Protein AF-A0A936LPX4-F1 (afdb_monomer)

Mean predicted aligned error: 18.27 Å

pLDDT: mean 82.31, std 16.26, range [26.3, 97.62]

Sequence (488 aa):
MKGVMMTGGRLTIWIDGREALPVRAIPYVTGWRYSPDFVAESLARATAAPFEKLRNLVAFHRSAGKSLPVMASEWTAVMAEVKGFEAELRERR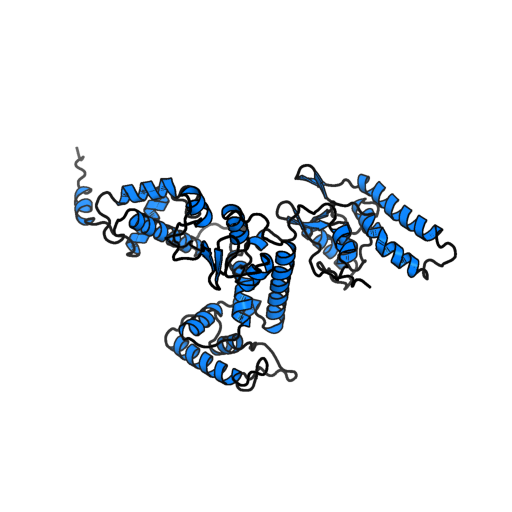PDVDAEDDHAGYAAWRRGAALKLPAGVFVWLNEFLRERETDHKRTPDDRPVILAPMLDGDTRAAVLEGFEDCPRRGPDADRAMIGYADFVTICHVDDPANFGGFRVEANGLHVDLPDADATLIPEERAAVTWHPTGQYDKPALSLPCTLGQLRAFLPDAGMAGYIDEEAVDAVLGEHEHRTGWYDNTMNAAMWFKRASVKPDEAAMLLCRIDPLERDWQGNAPDPERIYVDDDKASPDRYRLLLRAFLDVAETDQKPRTLLDWRDVAKREGLRHHQWIDEYVLARIEELSADSGSAGGVAKVGAGATAATVNLTKIRINAIVQTATRLKYDPLSVATGGKAIIEAECLDKLKGAPHRFTPDTFKKAWQAARDAGRIDVENVEIYRGQQGGNPHGC

Structure (mmCIF, N/CA/C/O backbone):
data_AF-A0A936LPX4-F1
#
_entry.id   AF-A0A936LPX4-F1
#
loop_
_atom_site.group_PDB
_atom_site.id
_atom_site.type_symbol
_atom_site.label_atom_id
_atom_site.label_alt_id
_atom_site.label_comp_id
_atom_site.label_asym_id
_atom_site.label_entity_id
_atom_site.label_seq_id
_atom_site.pdbx_PDB_ins_code
_atom_site.Cartn_x
_atom_site.Cartn_y
_atom_site.Cartn_z
_atom_site.occupancy
_atom_site.B_iso_or_equiv
_atom_site.auth_seq_id
_atom_site.auth_comp_id
_atom_site.auth_asym_id
_atom_site.auth_atom_id
_atom_site.pdbx_PDB_model_num
ATOM 1 N N . MET A 1 1 ? 5.614 -31.691 -13.774 1.00 30.69 1 MET A N 1
ATOM 2 C CA . MET A 1 1 ? 5.893 -30.281 -14.118 1.00 30.69 1 MET A CA 1
ATOM 3 C C . MET A 1 1 ? 5.614 -29.459 -12.872 1.00 30.69 1 MET A C 1
ATOM 5 O O . MET A 1 1 ? 4.460 -29.395 -12.474 1.00 30.69 1 MET A O 1
ATOM 9 N N . LYS A 1 2 ? 6.645 -28.948 -12.184 1.00 29.45 2 LYS A N 1
ATOM 10 C CA . LYS A 1 2 ? 6.438 -27.989 -11.088 1.00 29.45 2 LYS A CA 1
ATOM 11 C C . LYS A 1 2 ? 5.961 -26.686 -11.732 1.00 29.45 2 LYS A C 1
ATOM 13 O O . LYS A 1 2 ? 6.639 -26.189 -12.626 1.00 29.45 2 LYS A O 1
ATOM 18 N N . GLY A 1 3 ? 4.774 -26.211 -11.361 1.00 30.31 3 GLY A N 1
ATOM 19 C CA . GLY A 1 3 ? 4.278 -24.917 -11.819 1.00 30.31 3 GLY A CA 1
ATOM 20 C C . GLY A 1 3 ? 5.230 -23.831 -11.333 1.00 30.31 3 GLY A C 1
ATOM 21 O O . GLY A 1 3 ? 5.504 -23.754 -10.139 1.00 30.31 3 GLY A O 1
ATOM 22 N N . VAL A 1 4 ? 5.773 -23.044 -12.257 1.00 37.25 4 VAL A N 1
ATOM 23 C CA . VAL A 1 4 ? 6.516 -21.831 -11.916 1.00 37.25 4 VAL A CA 1
ATOM 24 C C . VAL A 1 4 ? 5.491 -20.867 -11.326 1.00 37.25 4 VAL A C 1
ATOM 26 O O . VAL A 1 4 ? 4.618 -20.385 -12.048 1.00 37.25 4 VAL A O 1
ATOM 29 N N . MET A 1 5 ? 5.529 -20.658 -10.009 1.00 34.19 5 MET A N 1
ATOM 30 C CA . MET A 1 5 ? 4.695 -19.644 -9.371 1.00 34.19 5 MET A CA 1
ATOM 31 C C . MET A 1 5 ? 5.170 -18.274 -9.854 1.00 34.19 5 MET A C 1
ATOM 33 O O . MET A 1 5 ? 6.303 -17.862 -9.604 1.00 34.19 5 MET A O 1
ATOM 37 N N . MET A 1 6 ? 4.304 -17.591 -10.596 1.00 39.75 6 MET A N 1
ATOM 38 C CA . MET A 1 6 ? 4.490 -16.188 -10.942 1.00 39.75 6 MET A CA 1
ATOM 39 C C . MET A 1 6 ? 4.196 -15.374 -9.689 1.00 39.75 6 MET A C 1
ATOM 41 O O . MET A 1 6 ? 3.096 -15.467 -9.147 1.00 39.75 6 MET A O 1
ATOM 45 N N . THR A 1 7 ? 5.162 -14.595 -9.218 1.00 46.38 7 THR A N 1
ATOM 46 C CA . THR A 1 7 ? 4.976 -13.780 -8.015 1.00 46.38 7 THR A CA 1
ATOM 47 C C . THR A 1 7 ? 4.656 -12.341 -8.435 1.00 46.38 7 THR A C 1
ATOM 49 O O . THR A 1 7 ? 5.300 -11.770 -9.315 1.00 46.38 7 THR A O 1
ATOM 52 N N . GLY A 1 8 ? 3.619 -11.734 -7.850 1.00 51.25 8 GLY A N 1
ATOM 53 C CA . GLY A 1 8 ? 3.305 -10.299 -7.972 1.00 51.25 8 GLY A CA 1
ATOM 54 C C . GLY A 1 8 ? 4.045 -9.509 -6.888 1.00 51.25 8 GLY A C 1
ATOM 55 O O . GLY A 1 8 ? 4.331 -10.070 -5.838 1.00 51.25 8 GLY A O 1
ATOM 56 N N . GLY A 1 9 ? 4.484 -8.277 -7.153 1.00 68.62 9 GLY A N 1
ATOM 57 C CA . GLY A 1 9 ? 5.282 -7.500 -6.191 1.00 68.62 9 GLY A CA 1
ATOM 58 C C . GLY A 1 9 ? 6.171 -6.443 -6.843 1.00 68.62 9 GLY A C 1
ATOM 59 O O . GLY A 1 9 ? 6.671 -6.639 -7.954 1.00 68.62 9 GLY A O 1
ATOM 60 N N . ARG A 1 10 ? 6.345 -5.303 -6.163 1.00 84.00 10 ARG A N 1
ATOM 61 C CA . ARG A 1 10 ? 7.212 -4.211 -6.627 1.00 84.00 10 ARG A CA 1
ATOM 62 C C . ARG A 1 10 ? 8.674 -4.669 -6.627 1.00 84.00 10 ARG A C 1
ATOM 64 O O . ARG A 1 10 ? 9.104 -5.380 -5.730 1.00 84.00 10 ARG A O 1
ATOM 71 N N . LEU A 1 11 ? 9.445 -4.233 -7.620 1.00 89.50 11 LEU A N 1
ATOM 72 C CA . LEU A 1 11 ? 10.900 -4.435 -7.689 1.00 89.50 11 LEU A CA 1
ATOM 73 C C . LEU A 1 11 ? 11.685 -3.293 -7.038 1.00 89.50 11 LEU A C 1
ATOM 75 O O . LEU A 1 11 ? 12.878 -3.145 -7.287 1.00 89.50 11 LEU A O 1
ATOM 79 N N . THR A 1 12 ? 11.017 -2.445 -6.263 1.00 91.50 12 THR A N 1
ATOM 80 C CA . THR A 1 12 ? 11.651 -1.356 -5.529 1.00 91.50 12 THR A CA 1
ATOM 81 C C . THR A 1 12 ? 11.999 -1.805 -4.117 1.00 91.50 12 THR A C 1
ATOM 83 O O . THR A 1 12 ? 11.416 -2.742 -3.577 1.00 91.50 12 THR A O 1
ATOM 86 N N . ILE A 1 13 ? 12.990 -1.144 -3.537 1.00 91.25 13 ILE A N 1
ATOM 87 C CA . ILE A 1 13 ? 13.512 -1.411 -2.197 1.00 91.25 13 ILE A CA 1
ATOM 88 C C . ILE A 1 13 ? 13.709 -0.088 -1.471 1.00 91.25 13 ILE A C 1
ATOM 90 O O . ILE A 1 13 ? 13.832 0.958 -2.105 1.00 91.25 13 ILE A O 1
ATOM 94 N N . TRP A 1 14 ? 13.784 -0.115 -0.150 1.00 89.12 14 TRP A N 1
ATOM 95 C CA . TRP A 1 14 ? 14.010 1.073 0.659 1.00 89.12 14 TRP A CA 1
ATOM 96 C C . TRP A 1 14 ? 15.399 1.044 1.278 1.00 89.12 14 TRP A C 1
ATOM 98 O O . TRP A 1 14 ? 15.790 0.089 1.941 1.00 89.12 14 TRP A O 1
ATOM 108 N N . ILE A 1 15 ? 16.160 2.110 1.041 1.00 89.19 15 ILE A N 1
ATOM 109 C CA . ILE A 1 15 ? 17.528 2.280 1.534 1.00 89.19 15 ILE A CA 1
ATOM 110 C C . ILE A 1 15 ? 17.624 3.680 2.129 1.00 89.19 15 ILE A C 1
ATOM 112 O O . ILE A 1 15 ? 17.262 4.657 1.477 1.00 89.19 15 ILE A O 1
ATOM 116 N N . ASP A 1 16 ? 18.087 3.786 3.375 1.00 84.88 16 ASP A N 1
ATOM 117 C CA . ASP A 1 16 ? 18.277 5.066 4.071 1.00 84.88 16 ASP A CA 1
ATOM 118 C C . ASP A 1 16 ? 17.019 5.972 4.041 1.00 84.88 16 ASP A C 1
ATOM 120 O O . ASP A 1 16 ? 17.105 7.191 3.887 1.00 84.88 16 ASP A O 1
ATOM 124 N N . GLY A 1 17 ? 15.825 5.367 4.145 1.00 81.94 17 GLY A N 1
ATOM 125 C CA . GLY A 1 17 ? 14.535 6.072 4.119 1.00 81.94 17 GLY A CA 1
ATOM 126 C C . GLY A 1 17 ? 14.094 6.573 2.738 1.00 81.94 17 GLY A C 1
ATOM 127 O O . GLY A 1 17 ? 13.155 7.361 2.645 1.00 81.94 17 GLY A O 1
ATOM 128 N N . ARG A 1 18 ? 14.754 6.135 1.661 1.00 89.62 18 ARG A N 1
ATOM 129 C CA . ARG A 1 18 ? 14.434 6.499 0.277 1.00 89.62 18 ARG A CA 1
ATOM 130 C C . ARG A 1 18 ? 14.152 5.255 -0.557 1.00 89.62 18 ARG A C 1
ATOM 132 O O . ARG A 1 18 ? 14.849 4.250 -0.442 1.00 89.62 18 ARG A O 1
ATOM 139 N N . GLU A 1 19 ? 13.162 5.350 -1.440 1.00 92.94 19 GLU A N 1
ATOM 140 C CA . GLU A 1 19 ? 12.864 4.286 -2.396 1.00 92.94 19 GLU A CA 1
ATOM 141 C C . GLU A 1 19 ? 13.926 4.250 -3.510 1.00 92.94 19 GLU A C 1
ATOM 143 O O . GLU A 1 19 ? 14.264 5.259 -4.145 1.00 92.94 19 GLU A O 1
ATOM 148 N N . ALA A 1 20 ? 14.458 3.061 -3.738 1.00 95.88 20 ALA A N 1
ATOM 149 C CA . ALA A 1 20 ? 15.514 2.735 -4.673 1.00 95.88 20 ALA A CA 1
ATOM 150 C C . ALA A 1 20 ? 15.043 1.649 -5.646 1.00 95.88 20 ALA A C 1
ATOM 152 O O . ALA A 1 20 ? 14.176 0.828 -5.347 1.00 95.88 20 ALA A O 1
ATOM 153 N N . LEU A 1 21 ? 15.633 1.664 -6.836 1.00 97.06 21 LEU A N 1
ATOM 154 C CA . LEU A 1 21 ? 15.397 0.702 -7.899 1.00 97.06 21 LEU A CA 1
ATOM 155 C C . LEU A 1 21 ? 16.715 -0.037 -8.180 1.00 97.06 21 LEU A C 1
ATOM 157 O O . LEU A 1 21 ? 17.678 0.609 -8.607 1.00 97.06 21 LEU A O 1
ATOM 161 N N . PRO A 1 22 ? 16.788 -1.363 -7.965 1.00 97.38 22 PRO A N 1
ATOM 162 C CA . PRO A 1 22 ? 17.923 -2.176 -8.387 1.00 97.38 22 PRO A CA 1
ATOM 163 C C . PRO A 1 22 ? 18.224 -1.960 -9.868 1.00 97.38 22 PRO A C 1
ATOM 165 O O . PRO A 1 22 ? 17.315 -1.937 -10.700 1.00 97.38 22 PRO A O 1
ATOM 168 N N . VAL A 1 23 ? 19.500 -1.842 -10.234 1.00 97.25 23 VAL A N 1
ATOM 169 C CA . VAL A 1 23 ? 19.880 -1.596 -11.634 1.00 97.25 23 VAL A CA 1
ATOM 170 C C . VAL A 1 23 ? 19.426 -2.750 -12.540 1.00 97.25 23 VAL A C 1
ATOM 172 O O . VAL A 1 23 ? 18.936 -2.511 -13.645 1.00 97.25 23 VAL A O 1
ATOM 175 N N . ARG A 1 24 ? 19.456 -3.991 -12.031 1.00 96.56 24 ARG A N 1
ATOM 176 C CA . ARG A 1 24 ? 18.917 -5.190 -12.700 1.00 96.56 24 ARG A CA 1
ATOM 177 C C . ARG A 1 24 ? 17.414 -5.118 -12.993 1.00 96.56 24 ARG A C 1
ATOM 179 O O . ARG A 1 24 ? 16.948 -5.797 -13.904 1.00 96.56 24 ARG A O 1
ATOM 186 N N . ALA A 1 25 ? 16.653 -4.306 -12.257 1.00 96.06 25 ALA A N 1
ATOM 187 C CA . ALA A 1 25 ? 15.209 -4.168 -12.434 1.00 96.06 25 ALA A CA 1
ATOM 188 C C . ALA A 1 25 ? 14.835 -3.231 -13.595 1.00 96.06 25 ALA A C 1
ATOM 190 O O . ALA A 1 25 ? 13.749 -3.373 -14.161 1.00 96.06 25 ALA A O 1
ATOM 191 N N . ILE A 1 26 ? 15.717 -2.295 -13.975 1.00 95.94 26 ILE A N 1
ATOM 192 C CA . ILE A 1 26 ? 15.441 -1.244 -14.972 1.00 95.94 26 ILE A CA 1
ATOM 193 C C . ILE A 1 26 ? 14.916 -1.807 -16.312 1.00 95.94 26 ILE A C 1
ATOM 195 O O . ILE A 1 26 ? 13.890 -1.306 -16.791 1.00 95.94 26 ILE A O 1
ATOM 199 N N . PRO A 1 27 ? 15.516 -2.861 -16.907 1.00 94.94 27 PRO A N 1
ATOM 200 C CA . PRO A 1 27 ? 15.000 -3.449 -18.143 1.00 94.94 27 PRO A CA 1
ATOM 201 C C . PRO A 1 27 ? 13.575 -3.984 -18.002 1.00 94.94 27 PRO A C 1
ATOM 203 O O . PRO A 1 27 ? 12.754 -3.810 -18.901 1.00 94.94 27 PRO A O 1
ATOM 206 N N . TYR A 1 28 ? 13.235 -4.580 -16.861 1.00 93.25 28 TYR A N 1
ATOM 207 C CA . TYR A 1 28 ? 11.912 -5.156 -16.632 1.00 93.25 28 TYR A CA 1
ATOM 208 C C . TYR A 1 28 ? 10.851 -4.081 -16.407 1.00 93.25 28 TYR A C 1
ATOM 210 O O . TYR A 1 28 ? 9.822 -4.089 -17.084 1.00 93.25 28 TYR A O 1
ATOM 218 N N . VAL A 1 29 ? 11.118 -3.108 -15.528 1.00 92.75 29 VAL A N 1
ATOM 219 C CA . VAL A 1 29 ? 10.137 -2.059 -15.193 1.00 92.75 29 VAL A CA 1
ATOM 220 C C . VAL A 1 29 ? 9.881 -1.085 -16.341 1.00 92.75 29 VAL A C 1
ATOM 222 O O . VAL A 1 29 ? 8.913 -0.330 -16.311 1.00 92.75 29 VAL A O 1
ATOM 225 N N . THR A 1 30 ? 10.739 -1.083 -17.363 1.00 91.44 30 THR A N 1
ATOM 226 C CA . THR A 1 30 ? 10.596 -0.229 -18.551 1.00 91.44 30 THR A CA 1
ATOM 227 C C . THR A 1 30 ? 10.157 -0.973 -19.804 1.00 91.44 30 THR A C 1
ATOM 229 O O . THR A 1 30 ? 10.208 -0.405 -20.894 1.00 91.44 30 THR A O 1
ATOM 232 N N . GLY A 1 31 ? 9.739 -2.238 -19.684 1.00 88.06 31 GLY A N 1
ATOM 233 C CA . GLY A 1 31 ? 9.339 -3.030 -20.847 1.00 88.06 31 GLY A CA 1
ATOM 234 C C . GLY A 1 31 ? 10.462 -3.127 -21.883 1.00 88.06 31 GLY A C 1
ATOM 235 O O . GLY A 1 31 ? 10.219 -2.987 -23.083 1.00 88.06 31 GLY A O 1
ATOM 236 N N . TRP A 1 32 ? 11.695 -3.295 -21.401 1.00 89.50 32 TRP A N 1
ATOM 237 C CA . TRP A 1 32 ? 12.931 -3.408 -22.174 1.00 89.50 32 TRP A CA 1
ATOM 238 C C . TRP A 1 32 ? 13.269 -2.182 -23.032 1.00 89.50 32 TRP A C 1
ATOM 240 O O . TRP A 1 32 ? 14.090 -2.276 -23.940 1.00 89.50 32 TRP A O 1
ATOM 250 N N . ARG A 1 33 ? 12.682 -1.010 -22.738 1.00 87.81 33 ARG A N 1
ATOM 251 C CA . ARG A 1 33 ? 13.093 0.259 -23.364 1.00 87.81 33 ARG A CA 1
ATOM 252 C C . ARG A 1 33 ? 14.537 0.613 -23.012 1.00 87.81 33 ARG A C 1
ATOM 254 O O . ARG A 1 33 ? 15.278 1.070 -23.876 1.00 87.81 33 ARG A O 1
ATOM 261 N N . TYR A 1 34 ? 14.904 0.439 -21.746 1.00 91.88 34 TYR A N 1
ATOM 262 C CA . TYR A 1 34 ? 16.277 0.584 -21.282 1.00 91.88 34 TYR A CA 1
ATOM 263 C C . TYR A 1 34 ? 16.854 -0.812 -21.084 1.00 91.88 34 TYR A C 1
ATOM 265 O O . TYR A 1 34 ? 16.668 -1.435 -20.040 1.00 91.88 34 TYR A O 1
ATOM 273 N N . SER A 1 35 ? 17.486 -1.332 -22.127 1.00 92.31 35 SER A N 1
ATOM 274 C CA . SER A 1 35 ? 18.125 -2.641 -22.107 1.00 92.31 35 SER A CA 1
ATOM 275 C C . SER A 1 35 ? 19.391 -2.656 -21.228 1.00 92.31 35 SER A C 1
ATOM 277 O O . SER A 1 35 ? 19.913 -1.592 -20.896 1.00 92.31 35 SER A O 1
ATOM 279 N N . PRO A 1 36 ? 19.890 -3.828 -20.791 1.00 94.75 36 PRO A N 1
ATOM 280 C CA . PRO A 1 36 ? 21.036 -3.899 -19.877 1.00 94.75 36 PRO A CA 1
ATOM 281 C C . PRO A 1 36 ? 22.308 -3.203 -20.382 1.00 94.75 36 PRO A C 1
ATOM 283 O O . PRO A 1 36 ? 22.967 -2.491 -19.629 1.00 94.75 36 PRO A O 1
ATOM 286 N N . ASP A 1 37 ? 22.623 -3.366 -21.664 1.00 92.12 37 ASP A N 1
ATOM 287 C CA . ASP A 1 37 ? 23.703 -2.671 -22.368 1.00 92.12 37 ASP A CA 1
ATOM 288 C C . ASP A 1 37 ? 23.496 -1.154 -22.336 1.00 92.12 37 ASP A C 1
ATOM 290 O O . ASP A 1 37 ? 24.393 -0.417 -21.928 1.00 92.12 37 ASP A O 1
ATOM 294 N N . PHE A 1 38 ? 22.282 -0.699 -22.648 1.00 91.94 38 PHE A N 1
ATOM 295 C CA . PHE A 1 38 ? 21.925 0.714 -22.614 1.00 91.94 38 PHE A CA 1
ATOM 296 C C . PHE A 1 38 ? 22.092 1.317 -21.216 1.00 91.94 38 PHE A C 1
ATOM 298 O O . PHE A 1 38 ? 22.645 2.402 -21.054 1.00 91.94 38 PHE A O 1
ATOM 305 N N . VAL A 1 39 ? 21.628 0.609 -20.185 1.00 93.94 39 VAL A N 1
ATOM 306 C CA . VAL A 1 39 ? 21.757 1.035 -18.787 1.00 93.94 39 VAL A CA 1
ATOM 307 C C . VAL A 1 39 ? 23.231 1.171 -18.401 1.00 93.94 39 VAL A C 1
ATOM 309 O O . VAL A 1 39 ? 23.614 2.196 -17.831 1.00 93.94 39 VAL A O 1
ATOM 312 N N . ALA A 1 40 ? 24.065 0.186 -18.752 1.00 94.44 40 ALA A N 1
ATOM 313 C CA . ALA A 1 40 ? 25.501 0.237 -18.495 1.00 94.44 40 ALA A CA 1
ATOM 314 C C . ALA A 1 40 ? 26.173 1.408 -19.238 1.00 94.44 40 ALA A C 1
ATOM 316 O O . ALA A 1 40 ? 26.950 2.144 -18.634 1.00 94.44 40 ALA A O 1
ATOM 317 N N . GLU A 1 41 ? 25.833 1.644 -20.508 1.00 92.06 41 GLU A N 1
ATOM 318 C CA . GLU A 1 41 ? 26.374 2.750 -21.313 1.00 92.06 41 GLU A CA 1
ATOM 319 C C . GLU A 1 41 ? 25.971 4.134 -20.786 1.00 92.06 41 GLU A C 1
ATOM 321 O O . GLU A 1 41 ? 26.804 5.048 -20.721 1.00 92.06 41 GLU A O 1
ATOM 326 N N . SER A 1 42 ? 24.712 4.293 -20.367 1.00 92.00 42 SER A N 1
ATOM 327 C CA . SER A 1 42 ? 24.205 5.523 -19.749 1.00 92.00 42 SER A CA 1
ATOM 328 C C . SER A 1 42 ? 24.914 5.839 -18.429 1.00 92.00 42 SER A C 1
ATOM 330 O O . SER A 1 42 ? 25.274 6.998 -18.189 1.00 92.00 42 SER A O 1
ATOM 332 N N . LEU A 1 43 ? 25.144 4.830 -17.581 1.00 93.38 43 LEU A N 1
ATOM 333 C CA . LEU A 1 43 ? 25.821 4.991 -16.288 1.00 93.38 43 LEU A CA 1
ATOM 334 C C . LEU A 1 43 ? 27.343 5.158 -16.437 1.00 93.38 43 LEU A C 1
ATOM 336 O O . LEU A 1 43 ? 27.952 5.903 -15.668 1.00 93.38 43 LEU A O 1
ATOM 340 N N . ALA A 1 44 ? 27.943 4.574 -17.478 1.00 91.81 44 ALA A N 1
ATOM 341 C CA . ALA A 1 44 ? 29.342 4.793 -17.852 1.00 91.81 44 ALA A CA 1
ATOM 342 C C . ALA A 1 44 ? 29.612 6.161 -18.492 1.00 91.81 44 ALA A C 1
ATOM 344 O O . ALA A 1 44 ? 30.769 6.531 -18.681 1.00 91.81 44 ALA A O 1
ATOM 345 N N . ARG A 1 45 ? 28.563 6.918 -18.849 1.00 89.75 45 ARG A N 1
ATOM 346 C CA . ARG A 1 45 ? 28.671 8.162 -19.637 1.00 89.75 45 ARG A CA 1
ATOM 347 C C . ARG A 1 45 ? 29.354 7.945 -20.994 1.00 89.75 45 ARG A C 1
ATOM 349 O O . ARG A 1 45 ? 30.020 8.840 -21.506 1.00 89.75 45 ARG A O 1
ATOM 356 N N . ALA A 1 46 ? 29.169 6.763 -21.583 1.00 84.69 46 ALA A N 1
ATOM 357 C CA . ALA A 1 46 ? 29.788 6.388 -22.854 1.00 84.69 46 ALA A CA 1
ATOM 358 C C . ALA A 1 46 ? 29.066 6.984 -24.077 1.00 84.69 46 ALA A C 1
ATOM 360 O O . ALA A 1 46 ? 29.649 7.091 -25.154 1.00 84.69 46 ALA A O 1
ATOM 361 N N . THR A 1 47 ? 27.802 7.389 -23.919 1.00 80.00 47 THR A N 1
ATOM 362 C CA . THR A 1 47 ? 27.000 7.983 -24.997 1.00 80.00 47 THR A CA 1
ATOM 363 C C . THR A 1 47 ? 27.110 9.506 -24.980 1.00 80.00 47 THR A C 1
ATOM 365 O O . THR A 1 47 ? 26.862 10.138 -23.954 1.00 80.00 47 THR A O 1
ATOM 368 N N . ALA A 1 48 ? 27.444 10.105 -26.124 1.00 76.06 48 ALA A N 1
ATOM 369 C CA . ALA A 1 48 ? 27.516 11.556 -26.284 1.00 76.06 48 ALA A CA 1
ATOM 370 C C . ALA A 1 48 ? 26.166 12.173 -26.698 1.00 76.06 48 ALA A C 1
ATOM 372 O O . ALA A 1 48 ? 25.280 11.509 -27.245 1.00 76.06 48 ALA A O 1
ATOM 373 N N . ALA A 1 49 ? 26.022 13.482 -26.484 1.00 69.88 49 ALA A N 1
ATOM 374 C CA . ALA A 1 49 ? 24.910 14.253 -27.034 1.00 69.88 49 ALA A CA 1
ATOM 375 C C . ALA A 1 49 ? 24.838 14.109 -28.575 1.00 69.88 49 ALA A C 1
ATOM 377 O O . ALA A 1 49 ? 25.883 14.050 -29.224 1.00 69.88 49 ALA A O 1
ATOM 378 N N . PRO A 1 50 ? 23.634 14.079 -29.183 1.00 70.50 50 PRO A N 1
ATOM 379 C CA . PRO A 1 50 ? 22.308 14.272 -28.580 1.00 70.50 50 PRO A CA 1
ATOM 380 C C . PRO A 1 50 ? 21.644 12.982 -28.063 1.00 70.50 50 PRO A C 1
ATOM 382 O O . PRO A 1 50 ? 20.505 13.034 -27.606 1.00 70.50 50 PRO A O 1
ATOM 385 N N . PHE A 1 51 ? 22.323 11.835 -28.149 1.00 73.50 51 PHE A N 1
ATOM 386 C CA . PHE A 1 51 ? 21.742 10.521 -27.849 1.00 73.50 51 PHE A CA 1
ATOM 387 C C . PHE A 1 51 ? 21.847 10.123 -26.372 1.00 73.50 51 PHE A C 1
ATOM 389 O O . PHE A 1 51 ? 21.298 9.095 -25.979 1.00 73.50 51 PHE A O 1
ATOM 396 N N . GLU A 1 52 ? 22.524 10.935 -25.554 1.00 78.81 52 GLU A N 1
ATOM 397 C CA . GLU A 1 52 ? 22.595 10.745 -24.107 1.00 78.81 52 GLU A CA 1
ATOM 398 C C . GLU A 1 52 ? 21.185 10.726 -23.484 1.00 78.81 52 GLU A C 1
ATOM 400 O O . GLU A 1 52 ? 20.385 11.653 -23.650 1.00 78.81 52 GLU A O 1
ATOM 405 N N . LYS A 1 53 ? 20.896 9.655 -22.746 1.00 82.62 53 LYS A N 1
ATOM 406 C CA . LYS A 1 53 ? 19.704 9.500 -21.906 1.00 82.62 53 LYS A CA 1
ATOM 407 C C . LYS A 1 53 ? 20.136 9.157 -20.491 1.00 82.62 53 LYS A C 1
ATOM 409 O O . LYS A 1 53 ? 21.232 8.619 -20.300 1.00 82.62 53 LYS A O 1
ATOM 414 N N . LEU A 1 54 ? 19.279 9.440 -19.512 1.00 85.44 54 LEU A N 1
ATOM 415 C CA . LEU A 1 54 ? 19.587 9.238 -18.088 1.00 85.44 54 LEU A CA 1
ATOM 416 C C . LEU A 1 54 ? 20.876 9.967 -17.641 1.00 85.44 54 LEU A C 1
ATOM 418 O O . LEU A 1 54 ? 21.670 9.462 -16.840 1.00 85.44 54 LEU A O 1
ATOM 422 N N . ARG A 1 55 ? 21.109 11.162 -18.200 1.00 79.25 55 ARG A N 1
ATOM 423 C CA . ARG A 1 55 ? 22.385 11.894 -18.129 1.00 79.25 55 ARG A CA 1
ATOM 424 C C . ARG A 1 55 ? 22.807 12.254 -16.707 1.00 79.25 55 ARG A C 1
ATOM 426 O O . ARG A 1 55 ? 24.001 12.324 -16.441 1.00 79.25 55 ARG A O 1
ATOM 433 N N . ASN A 1 56 ? 21.862 12.486 -15.801 1.00 85.75 56 ASN A N 1
ATOM 434 C CA . ASN A 1 56 ? 22.180 12.824 -14.411 1.00 85.75 56 ASN A CA 1
ATOM 435 C C . ASN A 1 56 ? 21.946 11.658 -13.449 1.00 85.75 56 ASN A C 1
ATOM 437 O O . ASN A 1 56 ? 22.139 11.819 -12.247 1.00 85.75 56 ASN A O 1
ATOM 441 N N . LEU A 1 57 ? 21.552 10.485 -13.953 1.00 93.44 57 LEU A N 1
ATOM 442 C CA . LEU A 1 57 ? 21.299 9.322 -13.112 1.00 93.44 57 LEU A CA 1
ATOM 443 C C . LEU A 1 57 ? 22.611 8.792 -12.532 1.00 93.44 57 LEU A C 1
ATOM 445 O O . LEU A 1 57 ? 23.544 8.518 -13.286 1.00 93.44 57 LEU A O 1
ATOM 449 N N . VAL A 1 58 ? 22.682 8.646 -11.212 1.00 93.88 58 VAL A N 1
ATOM 450 C CA . VAL A 1 58 ? 23.842 8.084 -10.510 1.00 93.88 58 VAL A CA 1
ATOM 451 C C . VAL A 1 58 ? 23.433 6.760 -9.885 1.00 93.88 58 VAL A C 1
ATOM 453 O O . VAL A 1 58 ? 22.381 6.667 -9.251 1.00 93.88 58 VAL A O 1
ATOM 456 N N . ALA A 1 59 ? 24.262 5.737 -10.077 1.00 96.75 59 ALA A N 1
ATOM 457 C CA . ALA A 1 59 ? 24.097 4.458 -9.409 1.00 96.75 59 ALA A CA 1
ATOM 458 C C . ALA A 1 59 ? 24.904 4.416 -8.112 1.00 96.75 59 ALA A C 1
ATOM 460 O O . ALA A 1 59 ? 25.948 5.055 -7.993 1.00 96.75 59 ALA A O 1
ATOM 461 N N . PHE A 1 60 ? 24.416 3.647 -7.151 1.00 96.88 60 PHE A N 1
ATOM 462 C CA . PHE A 1 60 ? 24.969 3.507 -5.817 1.00 96.88 60 PHE A CA 1
ATOM 463 C C . PHE A 1 60 ? 25.104 2.029 -5.469 1.00 96.88 60 PHE A C 1
ATOM 465 O O . PHE A 1 60 ? 24.313 1.203 -5.918 1.00 96.88 60 PHE A O 1
ATOM 472 N N . HIS A 1 61 ? 26.081 1.706 -4.634 1.00 94.56 61 HIS A N 1
ATOM 473 C CA . HIS A 1 61 ? 26.213 0.402 -3.999 1.00 94.56 61 HIS A CA 1
ATOM 474 C C . HIS A 1 61 ? 26.266 0.579 -2.480 1.00 94.56 61 HIS A C 1
ATOM 476 O O . HIS A 1 61 ? 26.589 1.661 -1.975 1.00 94.56 61 HIS A O 1
ATOM 482 N N . ARG A 1 62 ? 25.940 -0.476 -1.730 1.00 90.31 62 ARG A N 1
ATOM 483 C CA . ARG A 1 62 ? 26.038 -0.455 -0.266 1.00 90.31 62 ARG A CA 1
ATOM 484 C C . ARG A 1 62 ? 27.408 -0.964 0.174 1.00 90.31 62 ARG A C 1
ATOM 486 O O . ARG A 1 62 ? 27.872 -2.003 -0.284 1.00 90.31 62 ARG A O 1
ATOM 493 N N . SER A 1 63 ? 28.052 -0.241 1.085 1.00 85.62 63 SER A N 1
ATOM 494 C CA . SER A 1 63 ? 29.266 -0.690 1.772 1.00 85.62 63 SER A CA 1
ATOM 495 C C . SER A 1 63 ? 29.240 -0.215 3.220 1.00 85.62 63 SER A C 1
ATOM 497 O O . SER A 1 63 ? 29.021 0.968 3.482 1.00 85.62 63 SER A O 1
ATOM 499 N N . ALA A 1 64 ? 29.406 -1.142 4.170 1.00 79.69 64 ALA A N 1
ATOM 500 C CA . ALA A 1 64 ? 29.343 -0.874 5.612 1.00 79.69 64 ALA A CA 1
ATOM 501 C C . ALA A 1 64 ? 28.103 -0.052 6.040 1.00 79.69 64 ALA A C 1
ATOM 503 O O . ALA A 1 64 ? 28.202 0.890 6.827 1.00 79.69 64 ALA A O 1
ATOM 504 N N . GLY A 1 65 ? 26.935 -0.377 5.471 1.00 78.00 65 GLY A N 1
ATOM 505 C CA . GLY A 1 65 ? 25.667 0.295 5.771 1.00 78.00 65 GLY A CA 1
ATOM 506 C C . GLY A 1 65 ? 25.508 1.694 5.165 1.00 78.00 65 GLY A C 1
ATOM 507 O O . GLY A 1 65 ? 24.528 2.358 5.473 1.00 78.00 65 GLY A O 1
ATOM 508 N N . LYS A 1 66 ? 26.433 2.150 4.310 1.00 86.00 66 LYS A N 1
ATOM 509 C CA . LYS A 1 66 ? 26.344 3.442 3.615 1.00 86.00 66 LYS A CA 1
ATOM 510 C C . LYS A 1 66 ? 26.153 3.263 2.116 1.00 86.00 66 LYS A C 1
ATOM 512 O O . LYS A 1 66 ? 26.763 2.385 1.507 1.00 86.00 66 LYS A O 1
ATOM 517 N N . SER A 1 67 ? 25.354 4.151 1.537 1.00 92.81 67 SER A N 1
ATOM 518 C CA . SER A 1 67 ? 25.165 4.284 0.094 1.00 92.81 67 SER A CA 1
ATOM 519 C C . SER A 1 67 ? 26.328 5.074 -0.523 1.00 92.81 67 SER A C 1
ATOM 521 O O . SER A 1 67 ? 26.485 6.265 -0.248 1.00 92.81 67 SER A O 1
ATOM 523 N N . LEU A 1 68 ? 27.157 4.419 -1.340 1.00 93.69 68 LEU A N 1
ATOM 524 C CA . LEU A 1 68 ? 28.302 5.025 -2.029 1.00 93.69 68 LEU A CA 1
ATOM 525 C C . LEU A 1 68 ? 28.045 5.085 -3.541 1.00 93.69 68 LEU A C 1
ATOM 527 O O . LEU A 1 68 ? 27.570 4.097 -4.099 1.00 93.69 68 LEU A O 1
ATOM 531 N N . PRO A 1 69 ? 28.328 6.215 -4.216 1.00 95.44 69 PRO A N 1
ATOM 532 C CA . PRO A 1 69 ? 28.143 6.317 -5.659 1.00 95.44 69 PRO A CA 1
ATOM 533 C C . PRO A 1 69 ? 29.151 5.429 -6.397 1.00 95.44 69 PRO A C 1
ATOM 535 O O . PRO A 1 69 ? 30.337 5.437 -6.076 1.00 95.44 69 PRO A O 1
ATOM 538 N N . VAL A 1 70 ? 28.676 4.710 -7.412 1.00 95.00 70 VAL A N 1
ATOM 539 C CA . VAL A 1 70 ? 29.510 3.952 -8.351 1.00 95.00 70 VAL A CA 1
ATOM 540 C C . VAL A 1 70 ? 30.030 4.915 -9.414 1.00 95.00 70 VAL A C 1
ATOM 542 O O . VAL A 1 70 ? 29.249 5.625 -10.057 1.00 95.00 70 VAL A O 1
ATOM 545 N N . MET A 1 71 ? 31.344 4.954 -9.614 1.00 91.56 71 MET A N 1
ATOM 546 C CA . MET A 1 71 ? 31.968 5.862 -10.571 1.00 91.56 71 MET A CA 1
ATOM 547 C C . MET A 1 71 ? 31.692 5.421 -12.010 1.00 91.56 71 MET A C 1
ATOM 549 O O . MET A 1 71 ? 31.677 4.233 -12.325 1.00 91.56 71 MET A O 1
ATOM 553 N N . ALA A 1 72 ? 31.560 6.384 -12.927 1.00 89.00 72 ALA A N 1
ATOM 554 C CA . ALA A 1 72 ? 31.338 6.105 -14.350 1.00 89.00 72 ALA A CA 1
ATOM 555 C C . ALA A 1 72 ? 32.415 5.176 -14.951 1.00 89.00 72 ALA A C 1
ATOM 557 O O . ALA A 1 72 ? 32.111 4.320 -15.775 1.00 89.00 72 ALA A O 1
ATOM 558 N N . SER A 1 73 ? 33.666 5.285 -14.491 1.00 89.06 73 SER A N 1
ATOM 559 C CA . SER A 1 73 ? 34.758 4.411 -14.930 1.00 89.06 73 SER A CA 1
ATOM 560 C C . SER A 1 73 ? 34.529 2.936 -14.587 1.00 89.06 73 SER A C 1
ATOM 562 O O . SER A 1 73 ? 34.918 2.076 -15.374 1.00 89.06 73 SER A O 1
ATOM 564 N N . GLU A 1 74 ? 33.879 2.634 -13.460 1.00 92.38 74 GLU A N 1
ATOM 565 C CA . GLU A 1 74 ? 33.607 1.259 -13.014 1.00 92.38 74 GLU A CA 1
ATOM 566 C C . GLU A 1 74 ? 32.577 0.565 -13.919 1.00 92.38 74 GLU A C 1
ATOM 568 O O . GLU A 1 74 ? 32.677 -0.633 -14.182 1.00 92.38 74 GLU A O 1
ATOM 573 N N . TRP A 1 75 ? 31.655 1.332 -14.507 1.00 94.19 75 TRP A N 1
ATOM 574 C CA . TRP A 1 75 ? 30.680 0.823 -15.476 1.00 94.19 75 TRP A CA 1
ATOM 575 C C . TRP A 1 75 ? 31.301 0.392 -16.810 1.00 94.19 75 TRP A C 1
ATOM 577 O O . TRP A 1 75 ? 30.683 -0.377 -17.544 1.00 94.19 75 TRP A O 1
ATOM 587 N N . THR A 1 76 ? 32.536 0.807 -17.114 1.00 90.00 76 THR A N 1
ATOM 588 C CA . THR A 1 76 ? 33.249 0.372 -18.331 1.00 90.00 76 THR A CA 1
ATOM 589 C C . THR A 1 76 ? 33.476 -1.141 -18.339 1.00 90.00 76 THR A C 1
ATOM 591 O O . THR A 1 76 ? 33.343 -1.780 -19.382 1.00 90.00 76 THR A O 1
ATOM 594 N N . ALA A 1 77 ? 33.782 -1.728 -17.176 1.00 90.25 77 ALA A N 1
ATOM 595 C CA . ALA A 1 77 ? 33.942 -3.174 -17.039 1.00 90.25 77 ALA A CA 1
ATOM 596 C C . ALA A 1 77 ? 32.601 -3.897 -17.234 1.00 90.25 77 ALA A C 1
ATOM 598 O O . ALA A 1 77 ? 32.521 -4.843 -18.013 1.00 90.25 77 ALA A O 1
ATOM 599 N N . VAL A 1 78 ? 31.528 -3.379 -16.627 1.00 93.69 78 VAL A N 1
ATOM 600 C CA . VAL A 1 78 ? 30.165 -3.917 -16.777 1.00 93.69 78 VAL A CA 1
ATOM 601 C C . VAL A 1 78 ? 29.714 -3.885 -18.241 1.00 93.69 78 VAL A C 1
ATOM 603 O O . VAL A 1 78 ? 29.181 -4.867 -18.751 1.00 93.69 78 VAL A O 1
ATOM 606 N N . MET A 1 79 ? 29.976 -2.790 -18.962 1.00 92.31 79 MET A N 1
ATOM 607 C CA . MET A 1 79 ? 29.700 -2.711 -20.400 1.00 92.31 79 MET A CA 1
ATOM 608 C C . MET A 1 79 ? 30.425 -3.806 -21.188 1.00 92.31 79 MET A C 1
ATOM 610 O O . MET A 1 79 ? 29.832 -4.417 -22.078 1.00 92.31 79 MET A O 1
ATOM 614 N N . ALA A 1 80 ? 31.705 -4.041 -20.886 1.00 90.62 80 ALA A N 1
ATOM 615 C CA . ALA A 1 80 ? 32.488 -5.078 -21.548 1.00 90.62 80 ALA A CA 1
ATOM 616 C C . ALA A 1 80 ? 31.925 -6.479 -21.263 1.00 90.62 80 ALA A C 1
ATOM 618 O O . ALA A 1 80 ? 31.867 -7.300 -22.175 1.00 90.62 80 ALA A O 1
ATOM 619 N N . GLU A 1 81 ? 31.444 -6.737 -20.044 1.00 93.00 81 GLU A N 1
ATOM 620 C CA . GLU A 1 81 ? 30.797 -8.005 -19.686 1.00 93.00 81 GLU A CA 1
ATOM 621 C C . GLU A 1 81 ? 29.482 -8.233 -20.439 1.00 93.00 81 GLU A C 1
ATOM 623 O O . GLU A 1 81 ? 29.262 -9.323 -20.974 1.00 93.00 81 GLU A O 1
ATOM 628 N N . VAL A 1 82 ? 28.620 -7.214 -20.531 1.00 92.38 82 VAL A N 1
ATOM 629 C CA . VAL A 1 82 ? 27.351 -7.316 -21.274 1.00 92.38 82 VAL A CA 1
ATOM 630 C C . VAL A 1 82 ? 27.618 -7.558 -22.765 1.00 92.38 82 VAL A C 1
ATOM 632 O O . VAL A 1 82 ? 27.020 -8.460 -23.355 1.00 92.38 82 VAL A O 1
ATOM 635 N N . LYS A 1 83 ? 28.562 -6.816 -23.363 1.00 90.06 83 LYS A N 1
ATOM 636 C CA . LYS A 1 83 ? 28.956 -6.983 -24.775 1.00 90.06 83 LYS A CA 1
ATOM 637 C C . LYS A 1 83 ? 29.624 -8.332 -25.035 1.00 90.06 83 LYS A C 1
ATOM 639 O O . LYS A 1 83 ? 29.360 -8.964 -26.054 1.00 90.06 83 LYS A O 1
ATOM 644 N N . GLY A 1 84 ? 30.458 -8.799 -24.107 1.00 91.25 84 GLY A N 1
ATOM 645 C CA . GLY A 1 84 ? 31.079 -10.121 -24.176 1.00 91.25 84 GLY A CA 1
ATOM 646 C C . GLY A 1 84 ? 30.043 -11.245 -24.153 1.00 91.25 84 GLY A C 1
ATOM 647 O O . GLY A 1 84 ? 30.140 -12.182 -24.940 1.00 91.25 84 GLY A O 1
ATOM 648 N N . PHE A 1 85 ? 29.009 -11.119 -23.318 1.00 92.62 85 PHE A N 1
ATOM 649 C CA . PHE A 1 85 ? 27.912 -12.085 -23.265 1.00 92.62 85 PHE A CA 1
ATOM 650 C C . PHE A 1 85 ? 27.095 -12.131 -24.565 1.00 92.62 85 PHE A C 1
ATOM 652 O O . PHE A 1 85 ? 26.729 -13.209 -25.031 1.00 92.62 85 PHE A O 1
ATOM 659 N N . GLU A 1 86 ? 26.829 -10.978 -25.180 1.00 89.12 86 GLU A N 1
ATOM 660 C CA . GLU A 1 86 ? 26.184 -10.920 -26.495 1.00 89.12 86 GLU A CA 1
ATOM 661 C C . GLU A 1 86 ? 27.041 -11.589 -27.582 1.00 89.12 86 GLU A C 1
ATOM 663 O O . GLU A 1 86 ? 26.532 -12.399 -28.360 1.00 89.12 86 GLU A O 1
ATOM 668 N N . ALA A 1 87 ? 28.351 -11.318 -27.595 1.00 88.75 87 ALA A N 1
ATOM 669 C CA . ALA A 1 87 ? 29.286 -11.934 -28.533 1.00 88.75 87 ALA A CA 1
ATOM 670 C C . ALA A 1 87 ? 29.348 -13.466 -28.377 1.00 88.75 87 ALA A C 1
ATOM 672 O O . ALA A 1 87 ? 29.304 -14.179 -29.378 1.00 88.75 87 ALA A O 1
ATOM 673 N N . GLU A 1 88 ? 29.367 -13.978 -27.142 1.00 90.12 88 GLU A N 1
ATOM 674 C CA . GLU A 1 88 ? 29.342 -15.419 -26.847 1.00 90.12 88 GLU A CA 1
ATOM 675 C C . GLU A 1 88 ? 28.061 -16.090 -27.373 1.00 90.12 88 GLU A C 1
ATOM 677 O O . GLU A 1 88 ? 28.102 -17.187 -27.936 1.00 90.12 88 GLU A O 1
ATOM 682 N N . LEU A 1 89 ? 26.903 -15.439 -27.214 1.00 88.31 89 LEU A N 1
ATOM 683 C CA . LEU A 1 89 ? 25.639 -15.958 -27.742 1.00 88.31 89 LEU A CA 1
ATOM 684 C C . LEU A 1 89 ? 25.634 -15.998 -29.272 1.00 88.31 89 LEU A C 1
ATOM 686 O O . LEU A 1 89 ? 25.158 -16.980 -29.844 1.00 88.31 89 LEU A O 1
ATOM 690 N N . ARG A 1 90 ? 26.195 -14.970 -29.915 1.00 85.62 90 ARG A N 1
ATOM 691 C CA . ARG A 1 90 ? 26.308 -14.888 -31.373 1.00 85.62 90 ARG A CA 1
ATOM 692 C C . ARG A 1 90 ? 27.267 -15.935 -31.939 1.00 85.62 90 ARG A C 1
ATOM 694 O O . ARG A 1 90 ? 26.956 -16.559 -32.946 1.00 85.62 90 ARG A O 1
ATOM 701 N N . GLU A 1 91 ? 28.395 -16.187 -31.277 1.00 87.56 91 GLU A N 1
ATOM 702 C CA . GLU A 1 91 ? 29.353 -17.223 -31.689 1.00 87.56 91 GLU A CA 1
ATOM 703 C C . GLU A 1 91 ? 28.746 -18.632 -31.636 1.00 87.56 91 GLU A C 1
ATOM 705 O O . GLU A 1 91 ? 29.040 -19.473 -32.481 1.00 87.56 91 GLU A O 1
ATOM 710 N N . ARG A 1 92 ? 27.840 -18.892 -30.686 1.00 87.25 92 ARG A N 1
ATOM 711 C CA . ARG A 1 92 ? 27.113 -20.172 -30.596 1.00 87.25 92 ARG A CA 1
ATOM 712 C C . ARG A 1 92 ? 26.083 -20.371 -31.706 1.00 87.25 92 ARG A C 1
ATOM 714 O O . ARG A 1 92 ? 25.548 -21.473 -31.828 1.00 87.25 92 ARG A O 1
ATOM 721 N N . ARG A 1 93 ? 25.756 -19.318 -32.460 1.00 83.69 93 ARG A N 1
ATOM 722 C CA . ARG A 1 93 ? 24.715 -19.311 -33.498 1.00 83.69 93 ARG A CA 1
ATOM 723 C C . ARG A 1 93 ? 25.162 -18.505 -34.720 1.00 83.69 93 ARG A C 1
ATOM 725 O O . ARG A 1 93 ? 24.509 -17.530 -35.081 1.00 83.69 93 ARG A O 1
ATOM 732 N N . PRO A 1 94 ? 26.271 -18.901 -35.364 1.00 79.25 94 PRO A N 1
ATOM 733 C CA . PRO A 1 94 ? 26.859 -18.113 -36.441 1.00 79.25 94 PRO A CA 1
ATOM 734 C C . PRO A 1 94 ? 25.987 -18.097 -37.708 1.00 79.25 94 PRO A C 1
ATOM 736 O O . PRO A 1 94 ? 26.102 -17.170 -38.502 1.00 79.25 94 PRO A O 1
ATOM 739 N N . ASP A 1 95 ? 25.115 -19.098 -37.872 1.00 80.69 95 ASP A N 1
ATOM 740 C CA . ASP A 1 95 ? 24.320 -19.330 -39.085 1.00 80.69 95 ASP A CA 1
ATOM 741 C C . ASP A 1 95 ? 22.910 -18.709 -39.041 1.00 80.69 95 ASP A C 1
ATOM 743 O O . ASP A 1 95 ? 22.108 -18.949 -39.943 1.00 80.69 95 ASP A O 1
ATOM 747 N N . VAL A 1 96 ? 22.573 -17.953 -37.987 1.00 75.69 96 VAL A N 1
ATOM 748 C CA . VAL A 1 96 ? 21.265 -17.295 -37.844 1.00 75.69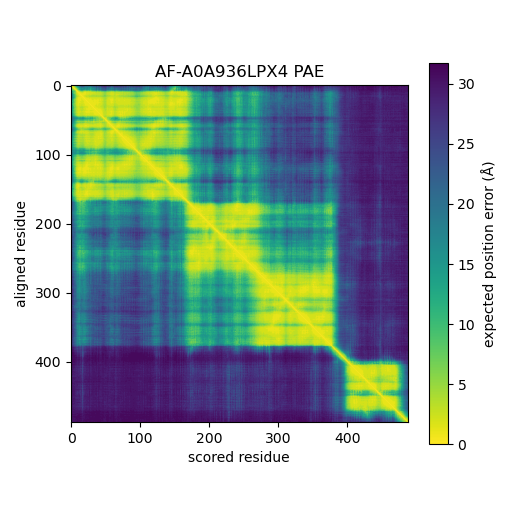 96 VAL A CA 1
ATOM 749 C C . VAL A 1 96 ? 21.439 -15.791 -38.002 1.00 75.69 96 VAL A C 1
ATOM 751 O O . VAL A 1 96 ? 22.236 -15.172 -37.294 1.00 75.69 96 VAL A O 1
ATOM 754 N N . ASP A 1 97 ? 20.680 -15.196 -38.920 1.00 76.81 97 ASP A N 1
ATOM 755 C CA . ASP A 1 97 ? 20.658 -13.747 -39.079 1.00 76.81 97 ASP A CA 1
ATOM 756 C C . ASP A 1 97 ? 20.164 -13.077 -37.791 1.00 76.81 97 ASP A C 1
ATOM 758 O O . ASP A 1 97 ? 19.200 -13.511 -37.161 1.00 76.81 97 ASP A O 1
ATOM 762 N N . ALA A 1 98 ? 20.834 -11.996 -37.387 1.00 71.62 98 ALA A N 1
ATOM 763 C CA . ALA A 1 98 ? 20.576 -11.340 -36.103 1.00 71.62 98 ALA A CA 1
ATOM 764 C C . ALA A 1 98 ? 19.131 -10.819 -35.966 1.00 71.62 98 ALA A C 1
ATOM 766 O O . ALA A 1 98 ? 18.616 -10.735 -34.853 1.00 71.62 98 ALA A O 1
ATOM 767 N N . GLU A 1 99 ? 18.481 -10.484 -37.084 1.00 69.38 99 GLU A N 1
ATOM 768 C CA . GLU A 1 99 ? 17.085 -10.031 -37.115 1.00 69.38 99 GLU A CA 1
ATOM 769 C C . GLU A 1 99 ? 16.086 -11.185 -36.903 1.00 69.38 99 GLU A C 1
ATOM 771 O O . GLU A 1 99 ? 15.011 -10.965 -36.342 1.00 69.38 99 GLU A O 1
ATOM 776 N N . ASP A 1 100 ? 16.480 -12.417 -37.244 1.00 75.50 100 ASP A N 1
ATOM 777 C CA . ASP A 1 100 ? 15.648 -13.623 -37.170 1.00 75.50 100 ASP A CA 1
ATOM 778 C C . ASP A 1 100 ? 15.989 -14.527 -35.965 1.00 75.50 100 ASP A C 1
ATOM 780 O O . ASP A 1 100 ? 15.270 -15.490 -35.674 1.00 75.50 100 ASP A O 1
ATOM 784 N N . ASP A 1 101 ? 17.047 -14.222 -35.198 1.00 80.88 101 ASP A N 1
ATOM 785 C CA . ASP A 1 101 ? 17.458 -15.005 -34.022 1.00 80.88 101 ASP A CA 1
ATOM 786 C C . ASP A 1 101 ? 16.598 -14.712 -32.780 1.00 80.88 101 ASP A C 1
ATOM 788 O O . ASP A 1 101 ? 17.075 -14.321 -31.709 1.00 80.88 101 ASP A O 1
ATOM 792 N N . HIS A 1 102 ? 15.290 -14.955 -32.882 1.00 80.75 102 HIS A N 1
ATOM 793 C CA . HIS A 1 102 ? 14.357 -14.825 -31.760 1.00 80.75 102 HIS A CA 1
ATOM 794 C C . HIS A 1 102 ? 14.778 -15.660 -30.545 1.00 80.75 102 HIS A C 1
ATOM 796 O O . HIS A 1 102 ? 14.608 -15.244 -29.397 1.00 80.75 102 HIS A O 1
ATOM 802 N N . ALA A 1 103 ? 15.344 -16.845 -30.779 1.00 81.12 103 ALA A N 1
ATOM 803 C CA . ALA A 1 103 ? 15.797 -17.720 -29.710 1.00 81.12 103 ALA A CA 1
ATOM 804 C C . ALA A 1 103 ? 17.069 -17.180 -29.026 1.00 81.12 103 ALA A C 1
ATOM 806 O O . ALA A 1 103 ? 17.269 -17.439 -27.835 1.00 81.12 103 ALA A O 1
ATOM 807 N N . GLY A 1 104 ? 17.934 -16.476 -29.758 1.00 82.94 104 GLY A N 1
ATOM 808 C CA . GLY A 1 104 ? 19.154 -15.861 -29.245 1.00 82.94 104 GLY A CA 1
ATOM 809 C C . GLY A 1 104 ? 18.820 -14.594 -28.495 1.00 82.94 104 GLY A C 1
ATOM 810 O O . GLY A 1 104 ? 19.259 -14.434 -27.361 1.00 82.94 104 GLY A O 1
ATOM 811 N N . TYR A 1 105 ? 17.906 -13.788 -29.033 1.00 81.00 105 TYR A N 1
ATOM 812 C CA . TYR A 1 105 ? 17.332 -12.650 -28.328 1.00 81.00 105 TYR A CA 1
ATOM 813 C C . TYR A 1 105 ? 16.636 -13.070 -27.022 1.00 81.00 105 TYR A C 1
ATOM 815 O O . TYR A 1 105 ? 16.837 -12.449 -25.980 1.00 81.00 105 TYR A O 1
ATOM 823 N N . ALA A 1 106 ? 15.876 -14.171 -27.019 1.00 81.12 106 ALA A N 1
ATOM 824 C CA . ALA A 1 106 ? 15.270 -14.707 -25.797 1.00 81.12 106 ALA A CA 1
ATOM 825 C C . ALA A 1 106 ? 16.318 -15.198 -24.779 1.00 81.12 106 ALA A C 1
ATOM 827 O O . ALA A 1 106 ? 16.159 -14.989 -23.575 1.00 81.12 106 ALA A O 1
ATOM 828 N N . ALA A 1 107 ? 17.397 -15.844 -25.238 1.00 84.69 107 ALA A N 1
ATOM 829 C CA . ALA A 1 107 ? 18.508 -16.248 -24.373 1.00 84.69 107 ALA A CA 1
ATOM 830 C C . ALA A 1 107 ? 19.260 -15.034 -23.807 1.00 84.69 107 ALA A C 1
ATOM 832 O O . ALA A 1 107 ? 19.558 -15.001 -22.613 1.00 84.69 107 ALA A O 1
ATOM 833 N N . TRP A 1 108 ? 19.483 -14.017 -24.638 1.00 88.94 108 TRP A N 1
ATOM 834 C CA . TRP A 1 108 ? 20.086 -12.754 -24.248 1.00 88.94 108 TRP A CA 1
ATOM 835 C C . TRP A 1 108 ? 19.232 -12.045 -23.200 1.00 88.94 108 TRP A C 1
ATOM 837 O O . TRP A 1 108 ? 19.745 -11.703 -22.142 1.00 88.94 108 TRP A O 1
ATOM 847 N N . ARG A 1 109 ? 17.909 -11.945 -23.393 1.00 85.38 109 ARG A N 1
ATOM 848 C CA . ARG A 1 109 ? 16.998 -11.360 -22.393 1.00 85.38 109 ARG A CA 1
ATOM 849 C C . ARG A 1 109 ? 17.041 -12.079 -21.043 1.00 85.38 109 ARG A C 1
ATOM 851 O O . ARG A 1 109 ? 16.955 -11.421 -20.014 1.00 85.38 109 ARG A O 1
ATOM 858 N N . ARG A 1 110 ? 17.204 -13.406 -21.018 1.00 81.38 110 ARG A N 1
ATOM 859 C CA . ARG A 1 110 ? 17.322 -14.157 -19.754 1.00 81.38 110 ARG A CA 1
ATOM 860 C C . ARG A 1 110 ? 18.645 -13.916 -19.022 1.00 81.38 110 ARG A C 1
ATOM 862 O O . ARG A 1 110 ? 18.668 -13.981 -17.801 1.00 81.38 110 ARG A O 1
ATOM 869 N N . GLY A 1 111 ? 19.739 -13.665 -19.745 1.00 87.88 111 GLY A N 1
ATOM 870 C CA . GLY A 1 111 ? 21.078 -13.572 -19.149 1.00 87.88 111 GLY A CA 1
ATOM 871 C C . GLY A 1 111 ? 21.645 -12.158 -19.009 1.00 87.88 111 GLY A C 1
ATOM 872 O O . GLY A 1 111 ? 22.375 -11.889 -18.061 1.00 87.88 111 GLY A O 1
ATOM 873 N N . ALA A 1 112 ? 21.311 -11.237 -19.913 1.00 92.25 112 ALA A N 1
ATOM 874 C CA . ALA A 1 112 ? 21.957 -9.928 -20.011 1.00 92.25 112 ALA A CA 1
ATOM 875 C C . ALA A 1 112 ? 21.659 -9.036 -18.801 1.00 92.25 112 ALA A C 1
ATOM 877 O O . ALA A 1 112 ? 22.547 -8.338 -18.320 1.00 92.25 112 ALA A O 1
ATOM 878 N N . ALA A 1 113 ? 20.442 -9.105 -18.248 1.00 92.38 113 ALA A N 1
ATOM 879 C CA . ALA A 1 113 ? 20.104 -8.374 -17.027 1.00 92.38 113 ALA A CA 1
ATOM 880 C C . ALA A 1 113 ? 20.956 -8.826 -15.827 1.00 92.38 113 ALA A C 1
ATOM 882 O O . ALA A 1 113 ? 21.283 -8.007 -14.977 1.00 92.38 113 ALA A O 1
ATOM 883 N N . LEU A 1 114 ? 21.374 -10.097 -15.784 1.00 93.44 114 LEU A N 1
ATOM 884 C CA . LEU A 1 114 ? 22.214 -10.648 -14.713 1.00 93.44 114 LEU A CA 1
ATOM 885 C C . LEU A 1 114 ? 23.685 -10.230 -14.825 1.00 93.44 114 LEU A C 1
ATOM 887 O O . LEU A 1 114 ? 24.432 -10.375 -13.861 1.00 93.44 114 LEU A O 1
ATOM 891 N N . LYS A 1 115 ? 24.100 -9.700 -15.983 1.00 95.38 115 LYS A N 1
ATOM 892 C CA . LYS A 1 115 ? 25.429 -9.100 -16.177 1.00 95.38 115 LYS A CA 1
ATOM 893 C C . LYS A 1 115 ? 25.533 -7.697 -15.580 1.00 95.38 115 LYS A C 1
ATOM 895 O O . LYS A 1 115 ? 26.631 -7.190 -15.406 1.00 95.38 115 LYS A O 1
ATOM 900 N N . LEU A 1 116 ? 24.407 -7.073 -15.231 1.00 96.31 116 LEU A N 1
ATOM 901 C CA . LEU A 1 116 ? 24.426 -5.884 -14.385 1.00 96.31 116 LEU A CA 1
ATOM 902 C C . LEU A 1 116 ? 24.789 -6.292 -12.945 1.00 96.31 116 LEU A C 1
ATOM 904 O O . LEU A 1 116 ? 24.407 -7.380 -12.502 1.00 96.31 116 LEU A O 1
ATOM 908 N N . PRO A 1 117 ? 25.501 -5.444 -12.189 1.00 95.62 117 PRO A N 1
ATOM 909 C CA . PRO A 1 117 ? 25.966 -5.801 -10.852 1.00 95.62 117 PRO A CA 1
ATOM 910 C C . PRO A 1 117 ? 24.805 -5.985 -9.856 1.00 95.62 117 PRO A C 1
ATOM 912 O O . PRO A 1 117 ? 23.857 -5.197 -9.839 1.00 95.62 117 PRO A O 1
ATOM 915 N N . ALA A 1 118 ? 24.893 -7.031 -9.025 1.00 95.12 118 ALA A N 1
ATOM 916 C CA . ALA A 1 118 ? 24.021 -7.241 -7.862 1.00 95.12 118 ALA A CA 1
ATOM 917 C C . ALA A 1 118 ? 24.287 -6.174 -6.786 1.00 95.12 118 ALA A C 1
ATOM 919 O O . ALA A 1 118 ? 25.378 -5.604 -6.737 1.00 95.12 118 ALA A O 1
ATOM 920 N N . GLY A 1 119 ? 23.306 -5.886 -5.924 1.00 94.56 119 GLY A N 1
ATOM 921 C CA . GLY A 1 119 ? 23.462 -4.909 -4.833 1.00 94.56 119 GLY A CA 1
ATOM 922 C C . GLY A 1 119 ? 23.695 -3.451 -5.273 1.00 94.56 119 GLY A C 1
ATOM 923 O O . GLY A 1 119 ? 23.968 -2.585 -4.436 1.00 94.56 119 GLY A O 1
ATOM 924 N N . VAL A 1 120 ? 23.581 -3.155 -6.574 1.00 97.25 120 VAL A N 1
ATOM 925 C CA . VAL A 1 120 ? 23.699 -1.806 -7.144 1.00 97.25 120 VAL A CA 1
ATOM 926 C C . VAL A 1 120 ? 22.323 -1.277 -7.535 1.00 97.25 120 VAL A C 1
ATOM 928 O O . VAL A 1 120 ? 21.515 -1.972 -8.155 1.00 97.25 120 VAL A O 1
ATOM 931 N N . PHE A 1 121 ? 22.045 -0.028 -7.178 1.00 97.44 121 PHE A N 1
ATOM 932 C CA . PHE A 1 121 ? 20.736 0.599 -7.333 1.00 97.44 121 PHE A CA 1
ATOM 933 C C . PHE A 1 121 ? 20.843 2.047 -7.810 1.00 97.44 121 PHE A C 1
ATOM 935 O O . PHE A 1 121 ? 21.905 2.660 -7.779 1.00 97.44 121 PHE A O 1
ATOM 942 N N . VAL A 1 122 ? 19.715 2.609 -8.224 1.00 97.50 122 VAL A N 1
ATOM 943 C CA . VAL A 1 122 ? 19.522 4.046 -8.450 1.00 97.50 122 VAL A CA 1
ATOM 944 C C . VAL A 1 122 ? 18.369 4.530 -7.579 1.00 97.50 122 VAL A C 1
ATOM 946 O O . VAL A 1 122 ? 17.478 3.750 -7.238 1.00 97.50 122 VAL A O 1
ATOM 949 N N . TRP A 1 123 ? 18.335 5.809 -7.216 1.00 96.75 123 TRP A N 1
ATOM 950 C CA . TRP A 1 123 ? 17.171 6.348 -6.510 1.00 96.75 123 TRP A CA 1
ATOM 951 C C . TRP A 1 123 ? 15.967 6.425 -7.451 1.00 96.75 123 TRP A C 1
ATOM 953 O O . TRP A 1 123 ? 16.072 6.970 -8.553 1.00 96.75 123 TRP A O 1
ATOM 963 N N . LEU A 1 124 ? 14.812 5.897 -7.026 1.00 94.75 124 LEU A N 1
ATOM 964 C CA . LEU A 1 124 ? 13.649 5.768 -7.910 1.00 94.75 124 LEU A CA 1
ATOM 965 C C . LEU A 1 124 ? 13.165 7.135 -8.408 1.00 94.75 124 LEU A C 1
ATOM 967 O O . LEU A 1 124 ? 12.885 7.311 -9.591 1.00 94.75 124 LEU A O 1
ATOM 971 N N . ASN A 1 125 ? 13.109 8.125 -7.519 1.00 92.75 125 ASN A N 1
ATOM 972 C CA . ASN A 1 125 ? 12.683 9.480 -7.862 1.00 92.75 125 ASN A CA 1
ATOM 973 C C . ASN A 1 125 ? 13.623 10.173 -8.868 1.00 92.75 125 ASN A C 1
ATOM 975 O O . ASN A 1 125 ? 13.163 10.962 -9.695 1.00 92.75 125 ASN A O 1
ATOM 979 N N . GLU A 1 126 ? 14.925 9.891 -8.809 1.00 95.12 126 GLU A N 1
ATOM 980 C CA . GLU A 1 126 ? 15.918 10.396 -9.764 1.00 95.12 126 GLU A CA 1
ATOM 981 C C . GLU A 1 126 ? 15.767 9.694 -11.117 1.00 95.12 126 GLU A C 1
ATOM 983 O O . GLU A 1 126 ? 15.702 10.363 -12.147 1.00 95.12 126 GLU A O 1
ATOM 988 N N . PHE A 1 127 ? 15.597 8.368 -11.114 1.00 95.69 127 PHE A N 1
ATOM 989 C CA . PHE A 1 127 ? 15.323 7.592 -12.323 1.00 95.69 127 PHE A CA 1
ATOM 990 C C . PHE A 1 127 ? 14.063 8.072 -13.054 1.00 95.69 127 PH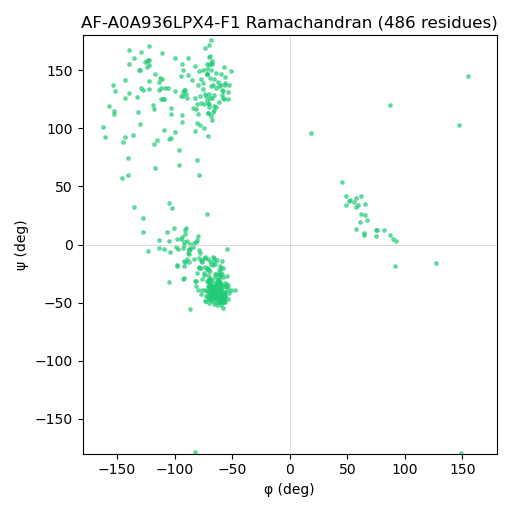E A C 1
ATOM 992 O O . PHE A 1 127 ? 14.108 8.333 -14.257 1.00 95.69 127 PHE A O 1
ATOM 999 N N . LEU A 1 128 ? 12.947 8.241 -12.338 1.00 91.38 128 LEU A N 1
ATOM 1000 C CA . LEU A 1 128 ? 11.688 8.706 -12.925 1.00 91.38 128 LEU A CA 1
ATOM 1001 C C . LEU A 1 128 ? 11.813 10.119 -13.511 1.00 91.38 128 LEU A C 1
ATOM 1003 O O . LEU A 1 128 ? 11.289 10.381 -14.591 1.00 91.38 128 LEU A O 1
ATOM 1007 N N . ARG A 1 129 ? 12.547 11.017 -12.841 1.00 90.88 129 ARG A N 1
ATOM 1008 C CA . ARG A 1 129 ? 12.797 12.384 -13.325 1.00 90.88 129 ARG A CA 1
ATOM 1009 C C . ARG A 1 129 ? 13.614 12.404 -14.616 1.00 90.88 129 ARG A C 1
ATOM 1011 O O . ARG A 1 129 ? 13.296 13.152 -15.543 1.00 90.88 129 ARG A O 1
ATOM 1018 N N . GLU A 1 130 ? 14.667 11.598 -14.674 1.00 90.81 130 GLU A N 1
ATOM 1019 C CA . GLU A 1 130 ? 15.509 11.490 -15.863 1.00 90.81 130 GLU A CA 1
ATOM 1020 C C . GLU A 1 130 ? 14.739 10.850 -17.024 1.00 90.81 130 GLU A C 1
ATOM 1022 O O . GLU A 1 130 ? 14.745 11.378 -18.135 1.00 90.81 130 GLU A O 1
ATOM 1027 N N . ARG A 1 131 ? 13.967 9.792 -16.754 1.00 87.94 131 ARG A N 1
ATOM 1028 C CA . ARG A 1 131 ? 13.092 9.163 -17.748 1.00 87.94 131 ARG A CA 1
ATOM 1029 C C . ARG A 1 131 ? 12.036 10.127 -18.289 1.00 87.94 131 ARG A C 1
ATOM 1031 O O . ARG A 1 131 ? 11.782 10.131 -19.488 1.00 87.94 131 ARG A O 1
ATOM 1038 N N . GLU A 1 132 ? 11.411 10.935 -17.439 1.00 86.25 132 GLU A N 1
ATOM 1039 C CA . GLU A 1 132 ? 10.446 11.957 -17.867 1.00 86.25 132 GLU A CA 1
ATOM 1040 C C . GLU A 1 132 ? 11.107 12.987 -18.798 1.00 86.25 132 GLU A C 1
ATOM 1042 O O . GLU A 1 132 ? 10.534 13.412 -19.803 1.00 86.25 132 GLU A O 1
ATOM 1047 N N . THR A 1 133 ? 12.357 13.350 -18.505 1.00 85.88 133 THR A N 1
ATOM 1048 C CA . THR A 1 133 ? 13.155 14.234 -19.363 1.00 85.88 133 THR A CA 1
ATOM 1049 C C . THR A 1 133 ? 13.440 13.587 -20.722 1.00 85.88 133 THR A C 1
ATOM 1051 O O . THR A 1 133 ? 13.308 14.250 -21.753 1.00 85.88 133 THR A O 1
ATOM 1054 N N . ASP A 1 134 ? 13.758 12.292 -20.746 1.00 83.38 134 ASP A N 1
ATOM 1055 C CA . ASP A 1 134 ? 13.940 11.529 -21.985 1.00 83.38 134 ASP A CA 1
ATOM 1056 C C . ASP A 1 134 ? 12.630 11.372 -22.769 1.00 83.38 134 ASP A C 1
ATOM 1058 O O . ASP A 1 134 ? 12.628 11.507 -23.991 1.00 83.38 134 ASP A O 1
ATOM 1062 N N . HIS A 1 135 ? 11.509 11.111 -22.090 1.00 80.19 135 HIS A N 1
ATOM 1063 C CA . HIS A 1 135 ? 10.194 10.948 -22.715 1.00 80.19 135 HIS A CA 1
ATOM 1064 C C . HIS A 1 135 ? 9.748 12.239 -23.415 1.00 80.19 135 HIS A C 1
ATOM 1066 O O . HIS A 1 135 ? 9.261 12.185 -24.539 1.00 80.19 135 HIS A O 1
ATOM 1072 N N . LYS A 1 136 ? 10.015 13.414 -22.829 1.00 81.19 136 LYS A N 1
ATOM 1073 C CA . LYS A 1 136 ? 9.774 14.708 -23.497 1.00 81.19 136 LYS A CA 1
ATOM 1074 C C . LYS A 1 136 ? 10.589 14.892 -24.779 1.00 81.19 136 LYS A C 1
ATOM 1076 O O . LYS A 1 136 ? 10.135 15.577 -25.691 1.00 81.19 136 LYS A O 1
ATOM 1081 N N . ARG A 1 137 ? 11.793 14.313 -24.853 1.00 75.75 137 ARG A N 1
ATOM 1082 C CA . ARG A 1 137 ? 12.653 14.353 -26.053 1.00 75.75 137 ARG A CA 1
ATOM 1083 C C . ARG A 1 137 ? 12.246 13.309 -27.087 1.00 75.75 137 ARG A C 1
ATOM 1085 O O . ARG A 1 137 ? 12.381 13.540 -28.285 1.00 75.75 137 ARG A O 1
ATOM 1092 N N . THR A 1 138 ? 11.800 12.146 -26.632 1.00 75.88 138 THR A N 1
ATOM 1093 C CA . THR A 1 138 ? 11.401 11.020 -27.476 1.00 75.88 138 THR A CA 1
ATOM 1094 C C . THR A 1 138 ? 10.195 10.333 -26.829 1.00 75.88 138 THR A C 1
ATOM 1096 O O . THR A 1 138 ? 10.390 9.458 -25.970 1.00 75.88 138 THR A O 1
ATOM 1099 N N . PRO A 1 139 ? 8.966 10.740 -27.211 1.00 76.94 139 PRO A N 1
ATOM 1100 C CA . PRO A 1 139 ? 7.740 10.174 -26.663 1.00 76.94 139 PRO A CA 1
ATOM 1101 C C . PRO A 1 139 ? 7.703 8.657 -26.847 1.00 76.94 139 PRO A C 1
ATOM 1103 O O . PRO A 1 139 ? 8.132 8.126 -27.869 1.00 76.94 139 PRO A O 1
ATOM 1106 N N . ASP A 1 140 ? 7.236 7.962 -25.820 1.00 71.31 140 ASP A N 1
ATOM 1107 C CA . ASP A 1 140 ? 7.070 6.508 -25.796 1.00 71.31 140 ASP A CA 1
ATOM 1108 C C . ASP A 1 140 ? 6.023 6.170 -24.746 1.00 71.31 140 ASP A C 1
ATOM 1110 O O . ASP A 1 140 ? 6.204 6.476 -23.563 1.00 71.31 140 ASP A O 1
ATOM 1114 N N . ASP A 1 141 ? 4.949 5.543 -25.205 1.00 70.38 141 ASP A N 1
ATOM 1115 C CA . ASP A 1 141 ? 3.727 5.319 -24.435 1.00 70.38 141 ASP A CA 1
ATOM 1116 C C . ASP A 1 141 ? 3.844 4.149 -23.449 1.00 70.38 141 ASP A C 1
ATOM 1118 O O . ASP A 1 141 ? 2.929 3.898 -22.666 1.00 70.38 141 ASP A O 1
ATOM 1122 N N . ARG A 1 142 ? 4.968 3.415 -23.449 1.00 77.69 142 ARG A N 1
ATOM 1123 C CA . ARG A 1 142 ? 5.181 2.304 -22.513 1.00 77.69 142 ARG A CA 1
ATOM 1124 C C . ARG A 1 142 ? 5.259 2.825 -21.078 1.00 77.69 142 ARG A C 1
ATOM 1126 O O . ARG A 1 142 ? 6.194 3.567 -20.781 1.00 77.69 142 ARG A O 1
ATOM 1133 N N . PRO A 1 143 ? 4.373 2.423 -20.150 1.00 79.56 143 PRO A N 1
ATOM 1134 C CA . PRO A 1 143 ? 4.425 2.881 -18.762 1.00 79.56 143 PRO A CA 1
ATOM 1135 C C . PRO A 1 143 ? 5.645 2.321 -18.007 1.00 79.56 143 PRO A C 1
ATOM 1137 O O . PRO A 1 143 ? 6.279 1.356 -18.437 1.00 79.56 143 PRO A O 1
ATOM 1140 N N . VAL A 1 144 ? 6.008 2.936 -16.873 1.00 86.75 144 VAL A N 1
ATOM 1141 C CA . VAL A 1 144 ? 6.862 2.261 -15.877 1.00 86.75 144 VAL A CA 1
ATOM 1142 C C . VAL A 1 144 ? 5.969 1.288 -15.118 1.00 86.75 144 VAL A C 1
ATOM 1144 O O . VAL A 1 144 ? 5.003 1.717 -14.493 1.00 86.75 144 VAL A O 1
ATOM 1147 N N . ILE A 1 145 ? 6.294 0.001 -15.132 1.00 87.12 145 ILE A N 1
ATOM 1148 C CA . ILE A 1 145 ? 5.574 -1.012 -14.357 1.00 87.12 145 ILE A CA 1
ATOM 1149 C C . ILE A 1 145 ? 6.503 -1.465 -13.238 1.00 87.12 145 ILE A C 1
ATOM 1151 O O . ILE A 1 145 ? 7.390 -2.278 -13.464 1.00 87.12 145 ILE A O 1
ATOM 1155 N N . LEU A 1 146 ? 6.329 -0.918 -12.033 1.00 87.06 146 LEU A N 1
ATOM 1156 C CA . LEU A 1 146 ? 7.200 -1.239 -10.892 1.00 87.06 146 LEU A CA 1
ATOM 1157 C C . LEU A 1 146 ? 6.981 -2.653 -10.348 1.00 87.06 146 LEU A C 1
ATOM 1159 O O . LEU A 1 146 ? 7.880 -3.189 -9.711 1.00 87.06 146 LEU A O 1
ATOM 1163 N N . ALA A 1 147 ? 5.828 -3.260 -10.633 1.00 85.06 147 ALA A N 1
ATOM 1164 C CA . ALA A 1 147 ? 5.502 -4.641 -10.294 1.00 85.06 147 ALA A CA 1
ATOM 1165 C C . ALA A 1 147 ? 5.283 -5.484 -11.566 1.00 85.06 147 ALA A C 1
ATOM 1167 O O . ALA A 1 147 ? 4.153 -5.884 -11.852 1.00 85.06 147 ALA A O 1
ATOM 1168 N N . PRO A 1 148 ? 6.325 -5.707 -12.391 1.00 85.75 148 PRO A N 1
ATOM 1169 C CA . PRO A 1 148 ? 6.189 -6.541 -13.573 1.00 85.75 148 PRO A CA 1
ATOM 1170 C C . PRO A 1 148 ? 5.978 -8.002 -13.157 1.00 85.75 148 PRO A C 1
ATOM 1172 O O . PRO A 1 148 ? 6.482 -8.456 -12.126 1.00 85.75 148 PRO A O 1
ATOM 1175 N N . MET A 1 149 ? 5.254 -8.754 -13.983 1.00 80.50 149 MET A N 1
ATOM 1176 C CA . MET A 1 149 ? 5.088 -10.193 -13.787 1.00 80.50 149 MET A CA 1
ATOM 1177 C C . MET A 1 149 ? 6.409 -10.905 -14.085 1.00 80.50 149 MET A C 1
ATOM 1179 O O . MET A 1 149 ? 6.850 -10.921 -15.235 1.00 80.50 149 MET A O 1
ATOM 1183 N N . LEU A 1 150 ? 7.027 -11.482 -13.054 1.00 82.06 150 LEU A N 1
ATOM 1184 C CA . LEU A 1 150 ? 8.267 -12.251 -13.146 1.00 82.06 150 LEU A CA 1
ATOM 1185 C C . LEU A 1 150 ? 8.101 -13.594 -12.431 1.00 82.06 150 LEU A C 1
ATOM 1187 O O . LEU A 1 150 ? 7.347 -13.708 -11.460 1.00 82.06 150 LEU A O 1
ATOM 1191 N N . ASP A 1 151 ? 8.824 -14.606 -12.903 1.00 84.06 151 ASP A N 1
ATOM 1192 C CA . ASP A 1 151 ? 9.005 -15.839 -12.146 1.00 84.06 151 ASP A CA 1
ATOM 1193 C C . ASP A 1 151 ? 9.867 -15.589 -10.896 1.00 84.06 151 ASP A C 1
ATOM 1195 O O . ASP A 1 151 ? 10.632 -14.619 -10.830 1.00 84.06 151 ASP A O 1
ATOM 1199 N N . GLY A 1 152 ? 9.718 -16.459 -9.893 1.00 79.50 152 GLY A N 1
ATOM 1200 C CA . GLY A 1 152 ? 10.417 -16.334 -8.612 1.00 79.50 152 GLY A CA 1
ATOM 1201 C C . GLY A 1 152 ? 11.941 -16.260 -8.745 1.00 79.50 152 GLY A C 1
ATOM 1202 O O . GLY A 1 152 ? 12.553 -15.418 -8.090 1.00 79.50 152 GLY A O 1
ATOM 1203 N N . ASP A 1 153 ? 12.540 -17.055 -9.637 1.00 86.31 153 ASP A N 1
ATOM 1204 C CA . ASP A 1 153 ? 13.996 -17.101 -9.825 1.00 86.31 153 ASP A CA 1
ATOM 1205 C C . ASP A 1 153 ? 14.513 -15.792 -10.435 1.00 86.31 153 ASP A C 1
ATOM 1207 O O . ASP A 1 153 ? 15.471 -15.198 -9.935 1.00 86.31 153 ASP A O 1
ATOM 1211 N N . THR A 1 154 ? 13.844 -15.282 -11.475 1.00 88.88 154 THR A N 1
ATOM 1212 C CA . THR A 1 154 ? 14.186 -13.988 -12.083 1.00 88.88 154 THR A CA 1
ATOM 1213 C C . THR A 1 154 ? 14.021 -12.848 -11.082 1.00 88.88 154 THR A C 1
ATOM 1215 O O . THR A 1 154 ? 14.884 -11.972 -11.000 1.00 88.88 154 THR A O 1
ATOM 1218 N N . ARG A 1 155 ? 12.936 -12.844 -10.297 1.00 89.12 155 ARG A N 1
ATOM 1219 C CA . ARG A 1 155 ? 12.735 -11.830 -9.254 1.00 89.12 155 ARG A CA 1
ATOM 1220 C C . ARG A 1 155 ? 13.843 -11.891 -8.204 1.00 89.12 155 ARG A C 1
ATOM 1222 O O . ARG A 1 155 ? 14.400 -10.845 -7.877 1.00 89.12 155 ARG A O 1
ATOM 1229 N N . ALA A 1 156 ? 14.173 -13.081 -7.705 1.00 88.94 156 ALA A N 1
ATOM 1230 C CA . ALA A 1 156 ? 15.239 -13.265 -6.726 1.00 88.94 156 ALA A CA 1
ATOM 1231 C C . ALA A 1 156 ? 16.582 -12.758 -7.269 1.00 88.94 156 ALA A C 1
ATOM 1233 O O . ALA A 1 156 ? 17.263 -11.988 -6.602 1.00 88.94 156 ALA A O 1
ATOM 1234 N N . ALA A 1 157 ? 16.916 -13.081 -8.520 1.00 91.56 157 ALA A N 1
ATOM 1235 C CA . ALA A 1 157 ? 18.159 -12.638 -9.145 1.00 91.56 157 ALA A CA 1
ATOM 1236 C C . ALA A 1 157 ? 18.216 -11.116 -9.398 1.00 91.56 157 ALA A C 1
ATOM 1238 O O . ALA A 1 157 ? 19.289 -10.508 -9.363 1.00 91.56 157 ALA A O 1
ATOM 1239 N N . VAL A 1 158 ? 17.071 -10.470 -9.645 1.00 92.81 158 VAL A N 1
ATOM 1240 C CA . VAL A 1 158 ? 16.978 -9.002 -9.751 1.00 92.81 158 VAL A CA 1
ATOM 1241 C C . VAL A 1 158 ? 17.191 -8.322 -8.396 1.00 92.81 158 VAL A C 1
ATOM 1243 O O . VAL A 1 158 ? 17.775 -7.238 -8.354 1.00 92.81 158 VAL A O 1
ATOM 1246 N N . LEU A 1 159 ? 16.720 -8.946 -7.315 1.00 92.25 159 LEU A N 1
ATOM 1247 C CA . LEU A 1 159 ? 16.796 -8.429 -5.945 1.00 92.25 159 LEU A CA 1
ATOM 1248 C C . LEU A 1 159 ? 18.052 -8.880 -5.179 1.00 92.25 159 LEU A C 1
ATOM 1250 O O . LEU A 1 159 ? 18.233 -8.472 -4.035 1.00 92.25 159 LEU A O 1
ATOM 1254 N N . GLU A 1 160 ? 18.921 -9.675 -5.803 1.00 93.75 160 GLU A N 1
ATOM 1255 C CA . GLU A 1 160 ? 20.178 -10.150 -5.217 1.00 93.75 160 GLU A CA 1
ATOM 1256 C C . GLU A 1 160 ? 21.038 -8.983 -4.694 1.00 93.75 160 GLU A C 1
ATOM 1258 O O . GLU A 1 160 ? 21.285 -7.993 -5.400 1.00 93.75 160 GLU A O 1
ATOM 1263 N N . GLY A 1 161 ? 21.518 -9.115 -3.455 1.00 89.75 161 GLY A N 1
ATOM 1264 C CA . GLY A 1 161 ? 22.304 -8.100 -2.747 1.00 89.75 161 GLY A CA 1
ATOM 1265 C C . GLY A 1 161 ? 21.468 -7.065 -1.985 1.00 89.75 161 GLY A C 1
ATOM 1266 O O . GLY A 1 161 ? 22.017 -6.070 -1.501 1.00 89.75 161 GLY A O 1
ATOM 1267 N N . PHE A 1 162 ? 20.151 -7.270 -1.890 1.00 90.25 162 PHE A N 1
ATOM 1268 C CA . PHE A 1 162 ? 19.212 -6.425 -1.146 1.00 90.25 162 PHE A CA 1
ATOM 1269 C C . PHE A 1 162 ? 18.340 -7.216 -0.165 1.00 90.25 162 PHE A C 1
ATOM 1271 O O . PHE A 1 162 ? 17.268 -6.751 0.214 1.00 90.25 162 PHE A O 1
ATOM 1278 N N . GLU A 1 163 ? 18.795 -8.391 0.263 1.00 85.19 163 GLU A N 1
ATOM 1279 C CA . GLU A 1 163 ? 18.071 -9.290 1.167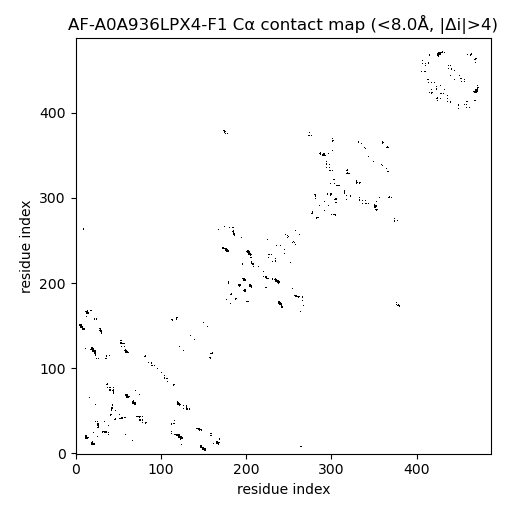 1.00 85.19 163 GLU A CA 1
ATOM 1280 C C . GLU A 1 163 ? 17.751 -8.610 2.509 1.00 85.19 163 GLU A C 1
ATOM 1282 O O . GLU A 1 163 ? 16.666 -8.792 3.053 1.00 85.19 163 GLU A O 1
ATOM 1287 N N . ASP A 1 164 ? 18.656 -7.751 2.986 1.00 79.88 164 ASP A N 1
ATOM 1288 C CA . ASP A 1 164 ? 18.503 -6.997 4.237 1.00 79.88 164 ASP A CA 1
ATOM 1289 C C . ASP A 1 164 ? 17.746 -5.664 4.067 1.00 79.88 164 ASP A C 1
ATOM 1291 O O . ASP A 1 164 ? 17.631 -4.882 5.016 1.00 79.88 164 ASP A O 1
ATOM 1295 N N . CYS A 1 165 ? 17.309 -5.323 2.850 1.00 80.62 165 CYS A N 1
ATOM 1296 C CA . CYS A 1 165 ? 16.607 -4.068 2.591 1.00 80.62 165 CYS A CA 1
ATOM 1297 C C . CYS A 1 165 ? 15.090 -4.252 2.738 1.00 80.62 165 CYS A C 1
ATOM 1299 O O . CYS A 1 165 ? 14.523 -5.153 2.116 1.00 80.62 165 CYS A O 1
ATOM 1301 N N . PRO A 1 166 ? 14.392 -3.350 3.452 1.00 76.81 166 PRO A N 1
ATOM 1302 C CA . PRO A 1 166 ? 12.936 -3.343 3.459 1.00 76.81 166 PRO A CA 1
ATOM 1303 C C . PRO A 1 166 ? 12.388 -3.186 2.037 1.00 76.81 166 PRO A C 1
ATOM 1305 O O . PRO A 1 166 ? 12.805 -2.299 1.289 1.00 76.81 166 PRO A O 1
ATOM 1308 N N . ARG A 1 167 ? 11.423 -4.023 1.658 1.00 73.25 167 ARG A N 1
ATOM 1309 C CA . ARG A 1 167 ? 10.739 -3.923 0.355 1.00 73.25 167 ARG A CA 1
ATOM 1310 C C . ARG A 1 167 ? 9.698 -2.810 0.314 1.00 73.25 167 ARG A C 1
ATOM 1312 O O . ARG A 1 167 ? 9.344 -2.316 -0.753 1.00 73.25 167 ARG A O 1
ATOM 1319 N N . ARG A 1 168 ? 9.242 -2.365 1.484 1.00 68.25 168 ARG A N 1
ATOM 1320 C CA . ARG A 1 168 ? 8.249 -1.303 1.644 1.00 68.25 168 ARG A CA 1
ATOM 1321 C C . ARG A 1 168 ? 8.789 -0.171 2.500 1.00 68.25 168 ARG A C 1
ATOM 1323 O O . ARG A 1 168 ? 9.755 -0.336 3.244 1.00 68.25 168 ARG A O 1
ATOM 1330 N N . GLY A 1 169 ? 8.169 0.993 2.345 1.00 65.25 169 GLY A N 1
ATOM 1331 C CA . GLY A 1 169 ? 8.623 2.207 3.000 1.00 65.25 169 GLY A CA 1
ATOM 1332 C C . GLY A 1 169 ? 8.408 2.199 4.501 1.00 65.25 169 GLY A C 1
ATOM 1333 O O . GLY A 1 169 ? 7.711 1.332 5.019 1.00 65.25 169 GLY A O 1
ATOM 1334 N N . PRO A 1 170 ? 8.957 3.201 5.203 1.00 60.41 170 PRO A N 1
ATOM 1335 C CA . PRO A 1 170 ? 8.701 3.390 6.629 1.00 60.41 170 PRO A CA 1
ATOM 1336 C C . PRO A 1 170 ? 7.203 3.567 6.941 1.00 60.41 170 PRO A C 1
ATOM 1338 O O . PRO A 1 170 ? 6.781 3.317 8.063 1.00 60.41 170 PRO A O 1
ATOM 1341 N N . ASP A 1 171 ? 6.385 3.934 5.949 1.00 65.00 171 ASP A N 1
ATOM 1342 C CA . ASP A 1 171 ? 4.927 3.976 6.078 1.00 65.00 171 ASP A CA 1
ATOM 1343 C C . ASP A 1 171 ? 4.265 2.585 6.090 1.00 65.00 171 ASP A C 1
ATOM 1345 O O . ASP A 1 171 ? 3.103 2.470 6.455 1.00 65.00 171 ASP A O 1
ATOM 1349 N N . ALA A 1 172 ? 4.968 1.499 5.755 1.00 71.31 172 ALA A N 1
ATOM 1350 C CA . ALA A 1 172 ? 4.405 0.150 5.857 1.00 71.31 172 ALA A CA 1
ATOM 1351 C C . ALA A 1 172 ? 4.068 -0.222 7.306 1.00 71.31 172 ALA A C 1
ATOM 1353 O O . ALA A 1 172 ? 3.049 -0.856 7.556 1.00 71.31 172 ALA A O 1
ATOM 1354 N N . ASP A 1 173 ? 4.865 0.249 8.269 1.00 80.00 173 ASP A N 1
ATOM 1355 C CA . ASP A 1 173 ? 4.624 0.045 9.704 1.00 80.00 173 ASP A CA 1
ATOM 1356 C C . ASP A 1 173 ? 3.357 0.746 10.213 1.00 80.00 173 ASP A C 1
ATOM 1358 O O . ASP A 1 173 ? 2.899 0.497 11.332 1.00 80.00 173 ASP A O 1
ATOM 1362 N N . ARG A 1 174 ? 2.774 1.617 9.392 1.00 76.31 174 ARG A N 1
ATOM 1363 C CA . ARG A 1 174 ? 1.511 2.304 9.655 1.00 76.31 174 ARG A CA 1
ATOM 1364 C C . ARG A 1 174 ? 0.298 1.548 9.137 1.00 76.31 174 ARG A C 1
ATOM 1366 O O . ARG A 1 174 ? -0.821 1.863 9.533 1.00 76.31 174 ARG A O 1
ATOM 1373 N N . ALA A 1 175 ? 0.504 0.562 8.265 1.00 81.56 175 ALA A N 1
ATOM 1374 C CA . ALA A 1 175 ? -0.587 -0.225 7.721 1.00 81.56 175 ALA A CA 1
ATOM 1375 C C . ALA A 1 175 ? -1.352 -0.918 8.851 1.00 81.56 175 ALA A C 1
ATOM 1377 O O . ALA A 1 175 ? -0.744 -1.508 9.747 1.00 81.56 175 ALA A O 1
ATOM 1378 N N . MET A 1 176 ? -2.681 -0.826 8.810 1.00 83.38 176 MET A N 1
ATOM 1379 C CA . MET A 1 176 ? -3.535 -1.485 9.788 1.00 83.38 176 MET A CA 1
ATOM 1380 C C . MET A 1 176 ? -3.639 -2.970 9.455 1.00 83.38 176 MET A C 1
ATOM 1382 O O . MET A 1 176 ? -4.003 -3.347 8.347 1.00 83.38 176 MET A O 1
ATOM 1386 N N . ILE A 1 177 ? -3.356 -3.794 10.449 1.00 88.00 177 ILE A N 1
ATOM 1387 C CA . ILE A 1 177 ? -3.466 -5.241 10.435 1.00 88.00 177 ILE A CA 1
ATOM 1388 C C . ILE A 1 177 ? -4.735 -5.600 11.205 1.00 88.00 177 ILE A C 1
ATOM 1390 O O . ILE A 1 177 ? -4.847 -5.355 12.411 1.00 88.00 177 ILE A O 1
ATOM 1394 N N . GLY A 1 178 ? -5.725 -6.133 10.493 1.00 85.56 178 GLY A N 1
ATOM 1395 C CA . GLY A 1 178 ? -6.913 -6.732 11.089 1.00 85.56 178 GLY A CA 1
ATOM 1396 C C . GLY A 1 178 ? -6.676 -8.179 11.526 1.00 85.56 178 GLY A C 1
ATOM 1397 O O . GLY A 1 178 ? -5.595 -8.735 11.360 1.00 85.56 178 GLY A O 1
ATOM 1398 N N . TYR A 1 179 ? -7.718 -8.824 12.052 1.00 86.06 179 TYR A N 1
ATOM 1399 C CA . TYR A 1 179 ? -7.660 -10.235 12.457 1.00 86.06 179 TYR A CA 1
ATOM 1400 C C . TYR A 1 179 ? -7.252 -11.175 11.314 1.00 86.06 179 TYR A C 1
ATOM 1402 O O . TYR A 1 179 ? -6.360 -11.998 11.488 1.00 86.06 179 TYR A O 1
ATOM 1410 N N . ALA A 1 180 ? -7.866 -11.033 10.136 1.00 82.81 180 ALA A N 1
ATOM 1411 C CA . ALA A 1 180 ? -7.557 -11.886 8.986 1.00 82.81 180 ALA A CA 1
ATOM 1412 C C . ALA A 1 180 ? -6.119 -11.679 8.479 1.00 82.81 180 ALA A C 1
ATOM 1414 O O . ALA A 1 180 ? -5.428 -12.649 8.164 1.00 82.81 180 ALA A O 1
ATOM 1415 N N . ASP A 1 181 ? -5.660 -10.424 8.460 1.00 89.31 181 ASP A N 1
ATOM 1416 C CA . ASP A 1 181 ? -4.285 -10.079 8.100 1.00 89.31 181 ASP A CA 1
ATOM 1417 C C . ASP A 1 181 ? -3.304 -10.705 9.098 1.00 89.31 181 ASP A C 1
ATOM 1419 O O . ASP A 1 181 ? -2.349 -11.353 8.691 1.00 89.31 181 ASP A O 1
ATOM 1423 N N . PHE A 1 182 ? -3.574 -10.582 10.403 1.00 91.44 182 PHE A N 1
ATOM 1424 C CA . PHE A 1 182 ? -2.750 -11.160 11.464 1.00 91.44 182 PHE A CA 1
ATOM 1425 C C . PHE A 1 182 ? -2.643 -12.685 11.347 1.00 91.44 182 PHE A C 1
ATOM 1427 O O . PHE A 1 182 ? -1.539 -13.218 11.395 1.00 91.44 182 PHE A O 1
ATOM 1434 N N . VAL A 1 183 ? -3.769 -13.383 11.153 1.00 89.38 183 VAL A N 1
ATOM 1435 C CA . VAL A 1 183 ? -3.787 -14.846 10.975 1.00 89.38 183 VAL A CA 1
ATOM 1436 C C . VAL A 1 183 ? -2.913 -15.267 9.795 1.00 89.38 183 VAL A C 1
ATOM 1438 O O . VAL A 1 183 ? -2.172 -16.241 9.898 1.00 89.38 183 VAL A O 1
ATOM 1441 N N . THR A 1 184 ? -2.966 -14.503 8.703 1.00 89.50 184 THR A N 1
ATOM 1442 C CA . THR A 1 184 ? -2.190 -14.767 7.486 1.00 89.50 184 THR A CA 1
ATOM 1443 C C . THR A 1 184 ? -0.704 -14.461 7.678 1.00 89.50 184 THR A C 1
ATOM 1445 O O . THR A 1 184 ? 0.140 -15.284 7.347 1.00 89.50 184 THR A O 1
ATOM 1448 N N . ILE A 1 185 ? -0.375 -13.291 8.231 1.00 92.88 185 ILE A N 1
ATOM 1449 C CA . ILE A 1 185 ? 1.003 -12.814 8.425 1.00 92.88 185 ILE A CA 1
ATOM 1450 C C . ILE A 1 185 ? 1.762 -13.678 9.433 1.00 92.88 185 ILE A C 1
ATOM 1452 O O . ILE A 1 185 ? 2.958 -13.907 9.271 1.00 92.88 185 ILE A O 1
ATOM 1456 N N . CYS A 1 186 ? 1.075 -14.135 10.479 1.00 93.00 186 CYS A N 1
ATOM 1457 C CA . CYS A 1 186 ? 1.682 -14.885 11.573 1.00 93.00 186 CYS A CA 1
ATOM 1458 C C . CYS A 1 186 ? 1.527 -16.408 11.442 1.00 93.00 186 CYS A C 1
ATOM 1460 O O . CYS A 1 186 ? 1.883 -17.115 12.384 1.00 93.00 186 CYS A O 1
ATOM 1462 N N . HIS A 1 187 ? 0.963 -16.908 10.331 1.00 92.00 187 HIS A N 1
ATOM 1463 C CA . HIS A 1 187 ? 0.641 -18.329 10.115 1.00 92.00 187 HIS A CA 1
ATOM 1464 C C . HIS A 1 187 ? -0.050 -18.974 11.324 1.00 92.00 187 HIS A C 1
ATOM 1466 O O . HIS A 1 187 ? 0.410 -19.967 11.884 1.00 92.00 187 HIS A O 1
ATOM 1472 N N . VAL A 1 188 ? -1.145 -18.363 11.777 1.00 90.88 188 VAL A N 1
ATOM 1473 C CA . VAL A 1 188 ? -1.863 -18.835 12.968 1.00 90.88 188 VAL A CA 1
ATOM 1474 C C . VAL A 1 188 ? -2.650 -20.101 12.625 1.00 90.88 188 VAL A C 1
ATOM 1476 O O . VAL A 1 188 ? -3.744 -20.023 12.068 1.00 90.88 188 VAL A O 1
ATOM 1479 N N . ASP A 1 189 ? -2.107 -21.261 12.995 1.00 89.75 189 ASP A N 1
ATOM 1480 C CA . ASP A 1 189 ? -2.765 -22.561 12.798 1.00 89.75 189 ASP A CA 1
ATOM 1481 C C . ASP A 1 189 ? -3.934 -22.788 13.772 1.00 89.75 189 ASP A C 1
ATOM 1483 O O . ASP A 1 189 ? -4.978 -23.322 13.393 1.00 89.75 189 ASP A O 1
ATOM 1487 N N . ASP A 1 190 ? -3.767 -22.369 15.031 1.00 90.25 190 ASP A N 1
ATOM 1488 C CA . ASP A 1 190 ? -4.771 -22.501 16.088 1.00 90.25 190 ASP A CA 1
ATOM 1489 C C . ASP A 1 190 ? -4.986 -21.161 16.810 1.00 90.25 190 ASP A C 1
ATOM 1491 O O . ASP A 1 190 ? -4.182 -20.769 17.660 1.00 90.25 190 ASP A O 1
ATOM 1495 N N . PRO A 1 191 ? -6.089 -20.444 16.524 1.00 90.00 191 PRO A N 1
ATOM 1496 C CA . PRO A 1 191 ? -6.420 -19.204 17.218 1.00 90.00 191 PRO A CA 1
ATOM 1497 C C . PRO A 1 191 ? -6.638 -19.379 18.724 1.00 90.00 191 PRO A C 1
ATOM 1499 O O . PRO A 1 191 ? -6.544 -18.399 19.458 1.00 90.00 191 PRO A O 1
ATOM 1502 N N . ALA A 1 192 ? -6.946 -20.586 19.209 1.00 88.94 192 ALA A N 1
ATOM 1503 C CA . ALA A 1 192 ? -7.079 -20.829 20.641 1.00 88.94 192 ALA A CA 1
ATOM 1504 C C . ALA A 1 192 ? -5.719 -20.879 21.351 1.00 88.94 192 ALA A C 1
ATOM 1506 O O . ALA A 1 192 ? -5.661 -20.592 22.543 1.00 88.94 192 ALA A O 1
ATOM 1507 N N . ASN A 1 193 ? -4.644 -21.205 20.626 1.00 88.31 193 ASN A N 1
ATOM 1508 C CA . ASN A 1 193 ? -3.306 -21.372 21.175 1.00 88.31 193 ASN A CA 1
ATOM 1509 C C . ASN A 1 193 ? -2.227 -20.893 20.193 1.00 88.31 193 ASN A C 1
ATOM 1511 O O . ASN A 1 193 ? -1.650 -21.658 19.420 1.00 88.31 193 ASN A O 1
ATOM 1515 N N . PHE A 1 194 ? -1.917 -19.606 20.281 1.00 91.62 194 PHE A N 1
ATOM 1516 C CA . PHE A 1 194 ? -0.873 -18.936 19.525 1.00 91.62 194 PHE A CA 1
ATOM 1517 C C . PHE A 1 194 ? 0.218 -18.440 20.478 1.00 91.62 194 PHE A C 1
ATOM 1519 O O . PHE A 1 194 ? 0.136 -17.341 21.023 1.00 91.62 194 PHE A O 1
ATOM 1526 N N . GLY A 1 195 ? 1.231 -19.273 20.731 1.00 85.88 195 GLY A N 1
ATOM 1527 C CA . GLY A 1 195 ? 2.409 -18.871 21.512 1.00 85.88 195 GLY A CA 1
ATOM 1528 C C . GLY A 1 195 ? 2.099 -18.398 22.941 1.00 85.88 195 GLY A C 1
ATOM 1529 O O . GLY A 1 195 ? 2.763 -17.492 23.433 1.00 85.88 195 GLY A O 1
ATOM 1530 N N . GLY A 1 196 ? 1.080 -18.973 23.593 1.00 88.06 196 GLY A N 1
ATOM 1531 C CA . GLY A 1 196 ? 0.604 -18.536 24.918 1.00 88.06 196 GLY A CA 1
ATOM 1532 C C . GLY A 1 196 ? -0.480 -17.450 24.883 1.00 88.06 196 GLY A C 1
ATOM 1533 O O . GLY A 1 196 ? -0.908 -16.961 25.930 1.00 88.06 196 GLY A O 1
ATOM 1534 N N . PHE A 1 197 ? -0.954 -17.084 23.691 1.00 93.19 197 PHE A N 1
ATOM 1535 C CA . PHE A 1 197 ? -2.070 -16.167 23.492 1.00 93.19 197 PHE A CA 1
ATOM 1536 C C . PHE A 1 197 ? -3.241 -16.863 22.804 1.00 93.19 197 PHE A C 1
ATOM 1538 O O . PHE A 1 197 ? -3.064 -17.694 21.920 1.00 93.19 197 PHE A O 1
ATOM 1545 N N . ARG A 1 198 ? -4.454 -16.442 23.147 1.00 93.38 198 ARG A N 1
ATOM 1546 C CA . ARG A 1 198 ? -5.664 -16.693 22.370 1.00 93.38 198 ARG A CA 1
ATOM 1547 C C . ARG A 1 198 ? -5.919 -15.508 21.446 1.00 93.38 198 ARG A C 1
ATOM 1549 O O . ARG A 1 198 ? -5.961 -14.360 21.887 1.00 93.38 198 ARG A O 1
ATOM 1556 N N . VAL A 1 199 ? -6.109 -15.777 20.165 1.00 92.00 199 VAL A N 1
ATOM 1557 C CA . VAL A 1 199 ? -6.359 -14.773 19.131 1.00 92.00 199 VAL A CA 1
ATOM 1558 C C . VAL A 1 199 ? -7.865 -14.608 18.942 1.00 92.00 199 VAL A C 1
ATOM 1560 O O . VAL A 1 199 ? -8.550 -15.493 18.429 1.00 92.00 199 VAL A O 1
ATOM 1563 N N . GLU A 1 200 ? -8.389 -13.450 19.325 1.00 90.19 200 GLU A N 1
ATOM 1564 C CA . GLU A 1 200 ? -9.790 -13.068 19.148 1.00 90.19 200 GLU A CA 1
ATOM 1565 C C . GLU A 1 200 ? -9.924 -11.940 18.114 1.00 90.19 200 GLU A C 1
ATOM 1567 O O . GLU A 1 200 ? -8.964 -11.245 17.781 1.00 90.19 200 GLU A O 1
ATOM 1572 N N . ALA A 1 201 ? -11.145 -11.705 17.621 1.00 82.31 201 ALA A N 1
ATOM 1573 C CA . ALA A 1 201 ? -11.408 -10.681 16.605 1.00 82.31 201 ALA A CA 1
ATOM 1574 C C . ALA A 1 201 ? -11.003 -9.256 17.039 1.00 82.31 201 ALA A C 1
ATOM 1576 O O . ALA A 1 201 ? -10.736 -8.408 16.190 1.00 82.31 201 ALA A O 1
ATOM 1577 N N . ASN A 1 202 ? -10.971 -8.990 18.350 1.00 84.56 202 ASN A N 1
ATOM 1578 C CA . ASN A 1 202 ? -10.598 -7.702 18.935 1.00 84.56 202 ASN A CA 1
ATOM 1579 C C . ASN A 1 202 ? -9.139 -7.637 19.424 1.00 84.56 202 ASN A C 1
ATOM 1581 O O . ASN A 1 202 ? -8.726 -6.584 19.917 1.00 84.56 202 ASN A O 1
ATOM 1585 N N . GLY A 1 203 ? -8.361 -8.721 19.327 1.00 92.38 203 GLY A N 1
ATOM 1586 C CA . GLY A 1 203 ? -6.969 -8.734 19.765 1.00 92.38 203 GLY A CA 1
ATOM 1587 C C . GLY A 1 203 ? -6.451 -10.074 20.277 1.00 92.38 203 GLY A C 1
ATOM 1588 O O . GLY A 1 203 ? -7.160 -11.075 20.318 1.00 92.38 203 GLY A O 1
ATOM 1589 N N . LEU A 1 204 ? -5.186 -10.067 20.687 1.00 95.00 204 LEU A N 1
ATOM 1590 C CA . LEU A 1 204 ? -4.520 -11.194 21.335 1.00 95.00 204 LEU A CA 1
ATOM 1591 C C . LEU A 1 204 ? -4.731 -11.094 22.841 1.00 95.00 204 LEU A C 1
ATOM 1593 O O . LEU A 1 204 ? -4.376 -10.081 23.438 1.00 95.00 204 LEU A O 1
ATOM 1597 N N . HIS A 1 205 ? -5.250 -12.142 23.463 1.00 94.56 205 HIS A N 1
ATOM 1598 C CA . HIS A 1 205 ? -5.453 -12.239 24.908 1.00 94.56 205 HIS A CA 1
ATOM 1599 C C . HIS A 1 205 ? -4.499 -13.265 25.491 1.00 94.56 205 HIS A C 1
ATOM 1601 O O . HIS A 1 205 ? -4.251 -14.292 24.872 1.00 94.56 205 HIS A O 1
ATOM 1607 N N . VAL A 1 206 ? -3.964 -13.003 26.678 1.00 92.62 206 VAL A N 1
ATOM 1608 C CA . VAL A 1 206 ? -3.111 -13.979 27.370 1.00 92.62 206 VAL A CA 1
ATOM 1609 C C . VAL A 1 206 ? -3.958 -15.187 27.746 1.00 92.62 206 VAL A C 1
ATOM 1611 O O . VAL A 1 206 ? -5.019 -15.028 28.357 1.00 92.62 206 VAL A O 1
ATOM 1614 N N . ASP A 1 207 ? -3.494 -16.383 27.391 1.00 87.75 207 ASP A N 1
ATOM 1615 C CA . ASP A 1 207 ? -4.150 -17.610 27.821 1.00 87.75 207 ASP A CA 1
ATOM 1616 C C . ASP A 1 207 ? -3.684 -17.948 29.240 1.00 87.75 207 ASP A C 1
ATOM 1618 O O . ASP A 1 207 ? -2.571 -18.421 29.473 1.00 87.75 207 ASP A O 1
ATOM 1622 N N . LEU A 1 208 ? -4.504 -17.575 30.227 1.00 85.00 208 LEU A N 1
ATOM 1623 C CA . LEU A 1 208 ? -4.147 -17.751 31.627 1.00 85.00 208 LEU A CA 1
ATOM 1624 C C . LEU A 1 208 ? -4.211 -19.241 31.987 1.00 85.00 208 LEU A C 1
ATOM 1626 O O . LEU A 1 208 ? -5.276 -19.843 31.848 1.00 85.00 208 LEU A O 1
ATOM 1630 N N . PRO A 1 209 ? -3.123 -19.830 32.516 1.00 82.81 209 PRO A N 1
ATOM 1631 C CA . PRO A 1 209 ? -3.158 -21.201 32.992 1.00 82.81 209 PRO A CA 1
ATOM 1632 C C . PRO A 1 209 ? -4.119 -21.312 34.175 1.00 82.81 209 PRO A C 1
ATOM 1634 O O . PRO A 1 209 ? -4.218 -20.383 34.990 1.00 82.81 209 PRO A O 1
ATOM 1637 N N . ASP A 1 210 ? -4.765 -22.470 34.303 1.00 84.50 210 ASP A N 1
ATOM 1638 C CA . ASP A 1 210 ? -5.697 -22.731 35.394 1.00 84.50 210 ASP A CA 1
ATOM 1639 C C . ASP A 1 210 ? -5.074 -22.413 36.767 1.00 84.50 210 ASP A C 1
ATOM 1641 O O . ASP A 1 210 ? -3.856 -22.499 37.001 1.00 84.50 210 ASP A O 1
ATOM 1645 N N . ALA A 1 211 ? -5.921 -21.995 37.708 1.00 80.38 211 ALA A N 1
ATOM 1646 C CA . ALA A 1 211 ? -5.475 -21.578 39.036 1.00 80.38 211 ALA A CA 1
ATOM 1647 C C . ALA A 1 211 ? -4.763 -22.711 39.802 1.00 80.38 211 ALA A C 1
ATOM 1649 O O . ALA A 1 211 ? -3.916 -22.441 40.652 1.00 80.38 211 ALA A O 1
ATOM 1650 N N . ASP A 1 212 ? -5.082 -23.964 39.481 1.00 84.44 212 ASP A N 1
ATOM 1651 C CA . ASP A 1 212 ? -4.496 -25.186 40.032 1.00 84.44 212 ASP A CA 1
ATOM 1652 C C . ASP A 1 212 ? -3.307 -25.729 39.216 1.00 84.44 212 ASP A C 1
ATOM 1654 O O . ASP A 1 212 ? -2.652 -26.682 39.651 1.00 84.44 212 ASP A O 1
ATOM 1658 N N . ALA A 1 213 ? -2.958 -25.100 38.086 1.00 85.19 213 ALA A N 1
ATOM 1659 C CA . ALA A 1 213 ? -1.796 -25.485 37.297 1.00 85.19 213 ALA A CA 1
ATOM 1660 C C . ALA A 1 213 ? -0.513 -25.412 38.144 1.00 85.19 213 ALA A C 1
ATOM 1662 O O . ALA A 1 213 ? -0.184 -24.387 38.755 1.00 85.19 213 ALA A O 1
ATOM 1663 N N . THR A 1 214 ? 0.237 -26.514 38.175 1.00 86.50 214 THR A N 1
ATOM 1664 C CA . THR A 1 214 ? 1.463 -26.640 38.974 1.00 86.50 214 THR A CA 1
ATOM 1665 C C . THR A 1 214 ? 2.637 -25.973 38.252 1.00 86.50 214 THR A C 1
ATOM 1667 O O . THR A 1 214 ? 3.495 -26.646 37.697 1.00 86.50 214 THR A O 1
ATOM 1670 N N . LEU A 1 215 ? 2.642 -24.639 38.231 1.00 86.50 215 LEU A N 1
ATOM 1671 C CA . LEU A 1 215 ? 3.702 -23.811 37.647 1.00 86.50 215 LEU A CA 1
ATOM 1672 C C . LEU A 1 215 ? 4.490 -23.123 38.758 1.00 86.50 215 LEU A C 1
ATOM 1674 O O . LEU A 1 215 ? 3.886 -22.550 39.676 1.00 86.50 215 LEU A O 1
ATOM 1678 N N . ILE A 1 216 ? 5.822 -23.129 38.671 1.00 89.06 216 ILE A N 1
ATOM 1679 C CA . ILE A 1 216 ? 6.631 -22.305 39.582 1.00 89.06 216 ILE A CA 1
ATOM 1680 C C . ILE A 1 216 ? 6.399 -20.813 39.272 1.00 89.06 216 ILE A C 1
ATOM 1682 O O . ILE A 1 216 ? 5.982 -20.473 38.163 1.00 89.06 216 ILE A O 1
ATOM 1686 N N . PRO A 1 217 ? 6.663 -19.889 40.216 1.00 86.31 217 PRO A N 1
ATOM 1687 C CA . PRO A 1 217 ? 6.398 -18.463 40.007 1.00 86.31 217 PRO A CA 1
ATOM 1688 C C . PRO A 1 217 ? 7.035 -17.880 38.737 1.00 86.31 217 PRO A C 1
ATOM 1690 O O . PRO A 1 217 ? 6.426 -17.039 38.085 1.00 86.31 217 PRO A O 1
ATOM 1693 N N . GLU A 1 218 ? 8.230 -18.348 38.373 1.00 85.75 218 GLU A N 1
ATOM 1694 C CA . GLU A 1 218 ? 8.956 -17.920 37.171 1.00 85.75 218 GLU A CA 1
ATOM 1695 C C . GLU A 1 218 ? 8.286 -18.418 35.883 1.00 85.75 218 GLU A C 1
ATOM 1697 O O . GLU A 1 218 ? 8.057 -17.628 34.971 1.00 85.75 218 GLU A O 1
ATOM 1702 N N . GLU A 1 219 ? 7.893 -19.695 35.832 1.00 83.88 219 GLU A N 1
ATOM 1703 C CA . GLU A 1 219 ? 7.140 -20.264 34.706 1.00 83.88 219 GLU A CA 1
ATOM 1704 C C . GLU A 1 219 ? 5.794 -19.564 34.543 1.00 83.88 219 GLU A C 1
ATOM 1706 O O . GLU A 1 219 ? 5.429 -19.181 33.436 1.00 83.88 219 GLU A O 1
ATOM 1711 N N . ARG A 1 220 ? 5.083 -19.330 35.654 1.00 84.19 220 ARG A N 1
ATOM 1712 C CA . ARG A 1 220 ? 3.807 -18.614 35.646 1.00 84.19 220 ARG A CA 1
ATOM 1713 C C . ARG A 1 220 ? 3.980 -17.192 35.116 1.00 84.19 220 ARG A C 1
ATOM 1715 O O . ARG A 1 220 ? 3.200 -16.781 34.271 1.00 84.19 220 ARG A O 1
ATOM 1722 N N . ALA A 1 221 ? 5.012 -16.469 35.551 1.00 84.19 221 ALA A N 1
ATOM 1723 C CA . ALA A 1 221 ? 5.295 -15.122 35.057 1.00 84.19 221 ALA A CA 1
ATOM 1724 C C . ALA A 1 221 ? 5.642 -15.090 33.559 1.00 84.19 221 ALA A C 1
ATOM 1726 O O . ALA A 1 221 ? 5.266 -14.138 32.877 1.00 84.19 221 ALA A O 1
ATOM 1727 N N . ALA A 1 222 ? 6.330 -16.117 33.050 1.00 81.56 222 ALA A N 1
ATOM 1728 C CA . ALA A 1 222 ? 6.665 -16.227 31.634 1.00 81.56 222 ALA A CA 1
ATOM 1729 C C . ALA A 1 222 ? 5.425 -16.495 30.764 1.00 81.56 222 ALA A C 1
ATOM 1731 O O . ALA A 1 222 ? 5.251 -15.836 29.743 1.00 81.56 222 ALA A O 1
ATOM 1732 N N . VAL A 1 223 ? 4.538 -17.410 31.178 1.00 83.50 223 VAL A N 1
ATOM 1733 C CA . VAL A 1 223 ? 3.325 -17.746 30.402 1.00 83.50 223 VAL A CA 1
ATOM 1734 C C . VAL A 1 223 ? 2.199 -16.725 30.561 1.00 83.50 223 VAL A C 1
ATOM 1736 O O . VAL A 1 223 ? 1.318 -16.658 29.715 1.00 83.50 223 VAL A O 1
ATOM 1739 N N . THR A 1 224 ? 2.222 -15.899 31.612 1.00 87.31 224 THR A N 1
ATOM 1740 C CA . THR A 1 224 ? 1.259 -14.804 31.800 1.00 87.31 224 THR A CA 1
ATOM 1741 C C . THR A 1 224 ? 1.846 -13.439 31.446 1.00 87.31 224 THR A C 1
ATOM 1743 O O . THR A 1 224 ? 1.504 -12.441 32.079 1.00 87.31 224 THR A O 1
ATOM 1746 N N . TRP A 1 225 ? 2.774 -13.348 30.496 1.00 91.94 225 TRP A N 1
ATOM 1747 C CA . TRP A 1 225 ? 3.324 -12.046 30.126 1.00 91.94 225 TRP A CA 1
ATOM 1748 C C . TRP A 1 225 ? 2.254 -11.169 29.452 1.00 91.94 225 TRP A C 1
ATOM 1750 O O . TRP A 1 225 ? 1.620 -11.564 28.477 1.00 91.94 225 TRP A O 1
ATOM 1760 N N . HIS A 1 226 ? 2.052 -9.956 29.974 1.00 92.31 226 HIS A N 1
ATOM 1761 C CA . HIS A 1 226 ? 1.133 -8.959 29.424 1.00 92.31 226 HIS A CA 1
ATOM 1762 C C . HIS A 1 226 ? 1.770 -7.564 29.511 1.00 92.31 226 HIS A C 1
ATOM 1764 O O . HIS A 1 226 ? 2.158 -7.158 30.612 1.00 92.31 226 HIS A O 1
ATOM 1770 N N . PRO A 1 227 ? 1.800 -6.759 28.432 1.00 90.12 227 PRO A N 1
ATOM 1771 C CA . PRO A 1 227 ? 2.537 -5.490 28.406 1.00 90.12 227 PRO A CA 1
ATOM 1772 C C . PRO A 1 227 ? 2.046 -4.470 29.446 1.00 90.12 227 PRO A C 1
ATOM 1774 O O . PRO A 1 227 ? 2.821 -3.672 29.966 1.00 90.12 227 PRO A O 1
ATOM 1777 N N . THR A 1 228 ? 0.751 -4.492 29.775 1.00 88.81 228 THR A N 1
ATOM 1778 C CA . THR A 1 228 ? 0.141 -3.586 30.771 1.00 88.81 228 THR A CA 1
ATOM 1779 C C . THR A 1 228 ? -0.282 -4.264 32.080 1.00 88.81 228 THR A C 1
ATOM 1781 O O . THR A 1 228 ? -0.779 -3.581 32.975 1.00 88.81 228 THR A O 1
ATOM 1784 N N . GLY A 1 229 ? -0.152 -5.594 32.188 1.00 88.25 229 GLY A N 1
ATOM 1785 C CA . GLY A 1 229 ? -0.712 -6.386 33.295 1.00 88.25 229 GLY A CA 1
ATOM 1786 C C . GLY A 1 229 ? -2.250 -6.412 33.406 1.00 88.25 229 GLY A C 1
ATOM 1787 O O . GLY A 1 229 ? -2.765 -6.863 34.426 1.00 88.25 229 GLY A O 1
ATOM 1788 N N . GLN A 1 230 ? -2.991 -5.911 32.409 1.00 90.88 230 GLN A N 1
ATOM 1789 C CA . GLN A 1 230 ? -4.463 -5.895 32.387 1.00 90.88 230 GLN A CA 1
ATOM 1790 C C . GLN A 1 230 ? -5.008 -7.092 31.601 1.00 90.88 230 GLN A C 1
ATOM 1792 O O . GLN A 1 230 ? -5.351 -6.956 30.433 1.00 90.88 230 GLN A O 1
ATOM 1797 N N . TYR A 1 231 ? -5.081 -8.259 32.245 1.00 89.56 231 TYR A N 1
ATOM 1798 C CA . TYR A 1 231 ? -5.494 -9.522 31.610 1.00 89.56 231 TYR A CA 1
ATOM 1799 C C . TYR A 1 231 ? -6.963 -9.576 31.158 1.00 89.56 231 TYR A C 1
ATOM 1801 O O . TYR A 1 231 ? -7.357 -10.505 30.464 1.00 89.56 231 TYR A O 1
ATOM 1809 N N . ASP A 1 232 ? -7.783 -8.603 31.557 1.00 88.12 232 ASP A N 1
ATOM 1810 C CA . ASP A 1 232 ? -9.155 -8.414 31.075 1.00 88.12 232 ASP A CA 1
ATOM 1811 C C . ASP A 1 232 ? -9.215 -7.761 29.683 1.00 88.12 232 ASP A C 1
ATOM 1813 O O . ASP A 1 232 ? -10.290 -7.632 29.094 1.00 88.12 232 ASP A O 1
ATOM 1817 N N . LYS A 1 233 ? -8.067 -7.317 29.165 1.00 91.19 233 LYS A N 1
ATOM 1818 C CA . LYS A 1 233 ? -7.928 -6.644 27.878 1.00 91.19 233 LYS A CA 1
ATOM 1819 C C . LYS A 1 233 ? -6.965 -7.411 26.982 1.00 91.19 233 LYS A C 1
ATOM 1821 O O . LYS A 1 233 ? -6.110 -8.140 27.479 1.00 91.19 233 LYS A O 1
ATOM 1826 N N . PRO A 1 234 ? -7.059 -7.204 25.660 1.00 93.88 234 PRO A N 1
ATOM 1827 C CA . PRO A 1 234 ? -6.080 -7.776 24.760 1.00 93.88 234 PRO A CA 1
ATOM 1828 C C . PRO A 1 234 ? -4.690 -7.177 25.027 1.00 93.88 234 PRO A C 1
ATOM 1830 O O . PRO A 1 234 ? -4.532 -5.955 25.123 1.00 93.88 234 PRO A O 1
ATOM 1833 N N . ALA A 1 235 ? -3.682 -8.046 25.071 1.00 94.38 235 ALA A N 1
ATOM 1834 C CA . ALA A 1 235 ? -2.265 -7.706 25.114 1.00 94.38 235 ALA A CA 1
ATOM 1835 C C . ALA A 1 235 ? -1.842 -6.910 23.871 1.00 94.38 235 ALA A C 1
ATOM 1837 O O . ALA A 1 235 ? -1.066 -5.961 23.978 1.00 94.38 235 ALA A O 1
ATOM 1838 N N . LEU A 1 236 ? -2.422 -7.246 22.716 1.00 95.38 236 LEU A N 1
ATOM 1839 C CA . LEU A 1 236 ? -2.353 -6.466 21.485 1.00 95.38 236 LEU A CA 1
ATOM 1840 C C . LEU A 1 236 ? -3.766 -6.332 20.916 1.00 95.38 236 LEU A C 1
ATOM 1842 O O . LEU A 1 236 ? -4.374 -7.325 20.527 1.00 95.38 236 LEU A O 1
ATOM 1846 N N . SER A 1 237 ? -4.306 -5.115 20.886 1.00 92.75 237 SER A N 1
ATOM 1847 C CA . SER A 1 237 ? -5.633 -4.862 20.305 1.00 92.75 237 SER A CA 1
ATOM 1848 C C . SER A 1 237 ? -5.604 -5.030 18.789 1.00 92.75 237 SER A C 1
ATOM 1850 O O . SER A 1 237 ? -4.639 -4.616 18.160 1.00 92.75 237 SER A O 1
ATOM 1852 N N . LEU A 1 238 ? -6.674 -5.566 18.205 1.00 87.50 238 LEU A N 1
ATOM 1853 C CA . LEU A 1 238 ? -6.892 -5.578 16.762 1.00 87.50 238 LEU A CA 1
ATOM 1854 C C . LEU A 1 238 ? -8.101 -4.698 16.400 1.00 87.50 238 LEU A C 1
ATOM 1856 O O . LEU A 1 238 ? -9.114 -4.725 17.105 1.00 87.50 238 LEU A O 1
ATOM 1860 N N . PRO A 1 239 ? -8.021 -3.925 15.303 1.00 88.88 239 PRO A N 1
ATOM 1861 C CA . PRO A 1 239 ? -6.866 -3.800 14.408 1.00 88.88 239 PRO A CA 1
ATOM 1862 C C . PRO A 1 239 ? -5.700 -3.010 15.053 1.00 88.88 239 PRO A C 1
ATOM 1864 O O . PRO A 1 239 ? -5.939 -2.083 15.828 1.00 88.88 239 PRO A O 1
ATOM 1867 N N . CYS A 1 240 ? -4.451 -3.364 14.731 1.00 87.81 240 CYS A N 1
ATOM 1868 C CA . CYS A 1 240 ? -3.226 -2.649 15.146 1.00 87.81 240 CYS A CA 1
ATOM 1869 C C . CYS A 1 240 ? -2.407 -2.219 13.930 1.00 87.81 240 CYS A C 1
ATOM 1871 O O . CYS A 1 240 ? -2.712 -2.634 12.820 1.00 87.81 240 CYS A O 1
ATOM 1873 N N . THR A 1 241 ? -1.366 -1.405 14.101 1.00 90.12 241 THR A N 1
ATOM 1874 C CA . THR A 1 241 ? -0.436 -1.133 12.993 1.00 90.12 241 THR A CA 1
ATOM 1875 C C . THR A 1 241 ? 0.609 -2.246 12.853 1.00 90.12 241 THR A C 1
ATOM 1877 O O . THR A 1 241 ? 0.981 -2.883 13.842 1.00 90.12 241 THR A O 1
ATOM 1880 N N . LEU A 1 242 ? 1.153 -2.457 11.650 1.00 89.69 242 LEU A N 1
ATOM 1881 C CA . LEU A 1 242 ? 2.239 -3.422 11.426 1.00 89.69 242 LEU A CA 1
ATOM 1882 C C . LEU A 1 242 ? 3.463 -3.133 12.316 1.00 89.69 242 LEU A C 1
ATOM 1884 O O . LEU A 1 242 ? 4.081 -4.056 12.837 1.00 89.69 242 LEU A O 1
ATOM 1888 N N . GLY A 1 243 ? 3.774 -1.861 12.565 1.00 87.19 243 GLY A N 1
ATOM 1889 C CA . GLY A 1 243 ? 4.832 -1.453 13.488 1.00 87.19 243 GLY A CA 1
ATOM 1890 C C . GLY A 1 243 ? 4.535 -1.832 14.940 1.00 87.19 243 GLY A C 1
ATOM 1891 O O . GLY A 1 243 ? 5.434 -2.270 15.655 1.00 87.19 243 GLY A O 1
ATOM 1892 N N . GLN A 1 244 ? 3.275 -1.725 15.381 1.00 91.62 244 GLN A N 1
ATOM 1893 C CA . GLN A 1 244 ? 2.863 -2.218 16.700 1.00 91.62 244 GLN A CA 1
ATOM 1894 C C . GLN A 1 244 ? 3.003 -3.739 16.791 1.00 91.62 244 GLN A C 1
ATOM 1896 O O . GLN A 1 244 ? 3.499 -4.234 17.800 1.00 91.62 244 GLN A O 1
ATOM 1901 N N . LEU A 1 245 ? 2.626 -4.470 15.739 1.00 94.31 245 LEU A N 1
ATOM 1902 C CA . LEU A 1 245 ? 2.797 -5.922 15.668 1.00 94.31 245 LEU A CA 1
ATOM 1903 C C . LEU A 1 245 ? 4.282 -6.325 15.731 1.00 94.31 245 LEU A C 1
ATOM 1905 O O . LEU A 1 245 ? 4.658 -7.160 16.554 1.00 94.31 245 LEU A O 1
ATOM 1909 N N . ARG A 1 246 ? 5.135 -5.684 14.920 1.00 92.12 246 ARG A N 1
ATOM 1910 C CA . ARG A 1 246 ? 6.593 -5.898 14.890 1.00 92.12 246 ARG A CA 1
ATOM 1911 C C . ARG A 1 246 ? 7.276 -5.576 16.216 1.00 92.12 246 ARG A C 1
ATOM 1913 O O . ARG A 1 246 ? 8.252 -6.235 16.554 1.00 92.12 246 ARG A O 1
ATOM 1920 N N . ALA A 1 247 ? 6.780 -4.590 16.962 1.00 90.00 247 ALA A N 1
ATOM 1921 C CA . ALA A 1 247 ? 7.283 -4.279 18.299 1.00 90.00 247 ALA A CA 1
ATOM 1922 C C . ALA A 1 247 ? 6.792 -5.284 19.355 1.00 90.00 247 ALA A C 1
ATOM 1924 O O . ALA A 1 247 ? 7.554 -5.674 20.232 1.00 90.00 247 ALA A O 1
ATOM 1925 N N . PHE A 1 248 ? 5.535 -5.721 19.259 1.00 94.50 248 PHE A N 1
ATOM 1926 C CA . PHE A 1 248 ? 4.909 -6.597 20.247 1.00 94.50 248 PHE A CA 1
ATOM 1927 C C . PHE A 1 248 ? 5.477 -8.023 20.240 1.00 94.50 248 PHE A C 1
ATOM 1929 O O . PHE A 1 248 ? 5.759 -8.569 21.304 1.00 94.50 248 PHE A O 1
ATOM 1936 N N . LEU A 1 249 ? 5.643 -8.642 19.065 1.00 94.00 249 LEU A N 1
ATOM 1937 C CA . LEU A 1 249 ? 6.010 -10.062 18.984 1.00 94.00 249 LEU A CA 1
ATOM 1938 C C . LEU A 1 249 ? 7.382 -10.389 19.607 1.00 94.00 249 LEU A C 1
ATOM 1940 O O . LEU A 1 249 ? 7.453 -11.373 20.343 1.00 94.00 249 LEU A O 1
ATOM 1944 N N . PRO A 1 250 ? 8.459 -9.604 19.403 1.00 90.62 250 PRO A N 1
ATOM 1945 C CA . PRO A 1 250 ? 9.731 -9.838 20.086 1.00 90.62 250 PRO A CA 1
ATOM 1946 C C . PRO A 1 250 ? 9.624 -9.742 21.611 1.00 90.62 250 PRO A C 1
ATOM 1948 O O . PRO A 1 250 ? 10.163 -10.603 22.305 1.00 90.62 250 PRO A O 1
ATOM 1951 N N . ASP A 1 251 ? 8.896 -8.746 22.126 1.00 90.25 251 ASP A N 1
ATOM 1952 C CA . ASP A 1 251 ? 8.683 -8.562 23.569 1.00 90.25 251 ASP A CA 1
ATOM 1953 C C . ASP A 1 251 ? 7.891 -9.730 24.180 1.00 90.25 251 ASP A C 1
ATOM 1955 O O . ASP A 1 251 ? 8.145 -10.133 25.314 1.00 90.25 251 ASP A O 1
ATOM 1959 N N . ALA A 1 252 ? 6.984 -10.319 23.397 1.00 89.94 252 ALA A N 1
ATOM 1960 C CA . ALA A 1 252 ? 6.220 -11.508 23.754 1.00 89.94 252 ALA A CA 1
ATOM 1961 C C . ALA A 1 252 ? 6.997 -12.832 23.574 1.00 89.94 252 ALA A C 1
ATOM 1963 O O . ALA A 1 252 ? 6.425 -13.905 23.747 1.00 89.94 252 ALA A O 1
ATOM 1964 N N . GLY A 1 253 ? 8.281 -12.790 23.193 1.00 89.12 253 GLY A N 1
ATOM 1965 C CA . GLY A 1 253 ? 9.095 -13.988 22.948 1.00 89.12 253 GLY A CA 1
ATOM 1966 C C . GLY A 1 253 ? 8.801 -14.706 21.623 1.00 89.12 253 GLY A C 1
ATOM 1967 O O . GLY A 1 253 ? 9.281 -15.815 21.406 1.00 89.12 253 GLY A O 1
ATOM 1968 N N . MET A 1 254 ? 8.056 -14.071 20.717 1.00 89.38 254 MET A N 1
ATOM 1969 C CA . MET A 1 254 ? 7.642 -14.587 19.405 1.00 89.38 254 MET A CA 1
ATOM 1970 C C . MET A 1 254 ? 8.434 -13.942 18.254 1.00 89.38 254 MET A C 1
ATOM 1972 O O . MET A 1 254 ? 7.910 -13.670 17.171 1.00 89.38 254 MET A O 1
ATOM 1976 N N . ALA A 1 255 ? 9.721 -13.662 18.473 1.00 87.31 255 ALA A N 1
ATOM 1977 C CA . ALA A 1 255 ? 10.588 -13.151 17.417 1.00 87.31 255 ALA A CA 1
ATOM 1978 C C . ALA A 1 255 ? 10.647 -14.147 16.239 1.00 87.31 255 ALA A C 1
ATOM 1980 O O . ALA A 1 255 ? 10.922 -15.329 16.435 1.00 87.31 255 ALA A O 1
ATOM 1981 N N . GLY A 1 256 ? 10.396 -13.663 15.018 1.00 85.62 256 GLY A N 1
ATOM 1982 C CA . GLY A 1 256 ? 10.406 -14.480 13.796 1.00 85.62 256 GLY A CA 1
ATOM 1983 C C . GLY A 1 256 ? 9.057 -15.082 13.388 1.00 85.62 256 GLY A C 1
ATOM 1984 O O . GLY A 1 256 ? 9.009 -15.789 12.391 1.00 85.62 256 GLY A O 1
ATOM 1985 N N . TYR A 1 257 ? 7.969 -14.789 14.108 1.00 90.25 257 TYR A N 1
ATOM 1986 C CA . TYR A 1 257 ? 6.623 -15.251 13.736 1.00 90.25 257 TYR A CA 1
ATOM 1987 C C . TYR A 1 257 ? 5.997 -14.462 12.577 1.00 90.25 257 TYR A C 1
ATOM 1989 O O . TYR A 1 257 ? 4.996 -14.898 12.027 1.00 90.25 257 TYR A O 1
ATOM 1997 N N . ILE A 1 258 ? 6.561 -13.311 12.201 1.00 91.75 258 ILE A N 1
ATOM 1998 C CA . ILE A 1 258 ? 6.094 -12.531 11.049 1.00 91.75 258 ILE A CA 1
ATOM 1999 C C . ILE A 1 258 ? 6.692 -13.132 9.782 1.00 91.75 258 ILE A C 1
ATOM 2001 O O . ILE A 1 258 ? 7.908 -13.078 9.590 1.00 91.75 258 ILE A O 1
ATOM 2005 N N . ASP A 1 259 ? 5.837 -13.632 8.897 1.00 87.75 259 ASP A N 1
ATOM 2006 C CA . ASP A 1 259 ? 6.224 -13.918 7.523 1.00 87.75 259 ASP A CA 1
ATOM 2007 C C . ASP A 1 259 ? 6.205 -12.623 6.701 1.00 87.75 259 ASP A C 1
ATOM 2009 O O . ASP A 1 259 ? 5.156 -12.099 6.327 1.00 87.75 259 ASP A O 1
ATOM 2013 N N . GLU A 1 260 ? 7.394 -12.098 6.417 1.00 83.31 260 GLU A N 1
ATOM 2014 C CA . GLU A 1 260 ? 7.578 -10.875 5.633 1.00 83.31 260 GLU A CA 1
ATOM 2015 C C . GLU A 1 260 ? 7.104 -11.014 4.173 1.00 83.31 260 GLU A C 1
ATOM 2017 O O . GLU A 1 260 ? 6.697 -10.025 3.560 1.00 83.31 260 GLU A O 1
ATOM 2022 N N . GLU A 1 261 ? 7.079 -12.227 3.610 1.00 77.50 261 GLU A N 1
ATOM 2023 C CA . GLU A 1 261 ? 6.479 -12.468 2.293 1.00 77.50 261 GLU A CA 1
ATOM 2024 C C . GLU A 1 261 ? 4.948 -12.376 2.366 1.00 77.50 261 GLU A C 1
ATOM 2026 O O . GLU A 1 261 ? 4.319 -11.759 1.498 1.00 77.50 261 GLU A O 1
ATOM 2031 N N . ALA A 1 262 ? 4.346 -12.905 3.435 1.00 83.25 262 ALA A N 1
ATOM 2032 C CA . ALA A 1 262 ? 2.916 -12.759 3.694 1.00 83.25 262 ALA A CA 1
ATOM 2033 C C . ALA A 1 262 ? 2.530 -11.294 3.962 1.00 83.25 262 ALA A C 1
ATOM 2035 O O . ALA A 1 262 ? 1.512 -10.833 3.444 1.00 83.25 262 ALA A O 1
ATOM 2036 N N . VAL A 1 263 ? 3.355 -10.531 4.692 1.00 84.62 263 VAL A N 1
ATOM 2037 C CA . VAL A 1 263 ? 3.184 -9.073 4.857 1.00 84.62 263 VAL A CA 1
ATOM 2038 C C . VAL A 1 263 ? 3.153 -8.384 3.495 1.00 84.62 263 VAL A C 1
ATOM 2040 O O . VAL A 1 263 ? 2.244 -7.601 3.215 1.00 84.62 263 VAL A O 1
ATOM 2043 N N . ASP A 1 264 ? 4.119 -8.684 2.627 1.00 76.69 264 ASP A N 1
ATOM 2044 C CA . ASP A 1 264 ? 4.185 -8.101 1.290 1.00 76.69 264 ASP A CA 1
ATOM 2045 C C . ASP A 1 264 ? 2.946 -8.415 0.450 1.00 76.69 264 ASP A C 1
ATOM 2047 O O . ASP A 1 264 ? 2.431 -7.518 -0.230 1.00 76.69 264 ASP A O 1
ATOM 2051 N N . ALA A 1 265 ? 2.471 -9.661 0.503 1.00 77.69 265 ALA A N 1
ATOM 2052 C CA . ALA A 1 265 ? 1.287 -10.115 -0.213 1.00 77.69 265 ALA A CA 1
ATOM 2053 C C . ALA A 1 265 ? 0.017 -9.422 0.298 1.00 77.69 265 ALA A C 1
ATOM 2055 O O . ALA A 1 265 ? -0.703 -8.816 -0.497 1.00 77.69 265 ALA A O 1
ATOM 2056 N N . VAL A 1 266 ? -0.209 -9.438 1.616 1.00 82.12 266 VAL A N 1
ATOM 2057 C CA . VAL A 1 266 ? -1.365 -8.810 2.269 1.00 82.12 266 VAL A CA 1
ATOM 2058 C C . VAL A 1 266 ? -1.398 -7.321 1.952 1.00 82.12 266 VAL A C 1
ATOM 2060 O O . VAL A 1 266 ? -2.371 -6.821 1.392 1.00 82.12 266 VAL A O 1
ATOM 2063 N N . LEU A 1 267 ? -0.311 -6.596 2.216 1.00 81.19 267 LEU A N 1
ATOM 2064 C CA . LEU A 1 267 ? -0.264 -5.162 1.943 1.00 81.19 267 LEU A CA 1
ATOM 2065 C C . LEU A 1 267 ? -0.367 -4.846 0.440 1.00 81.19 267 LEU A C 1
ATOM 2067 O O . LEU A 1 267 ? -0.860 -3.786 0.059 1.00 81.19 267 LEU A O 1
ATOM 2071 N N . GLY A 1 268 ? 0.079 -5.754 -0.434 1.00 72.62 268 GLY A N 1
ATOM 2072 C CA . GLY A 1 268 ? -0.076 -5.627 -1.884 1.00 72.62 268 GLY A CA 1
ATOM 2073 C C . GLY A 1 268 ? -1.535 -5.758 -2.305 1.00 72.62 268 GLY A C 1
ATOM 2074 O O . GLY A 1 268 ? -2.000 -5.022 -3.175 1.00 72.62 268 GLY A O 1
ATOM 2075 N N . GLU A 1 269 ? -2.277 -6.641 -1.643 1.00 74.75 269 GLU A N 1
ATOM 2076 C CA . GLU A 1 269 ? -3.719 -6.759 -1.807 1.00 74.75 269 GLU A CA 1
ATOM 2077 C C . GLU A 1 269 ? -4.451 -5.509 -1.299 1.00 74.75 269 GLU A C 1
ATOM 2079 O O . GLU A 1 269 ? -5.334 -5.010 -1.996 1.00 74.75 269 GLU A O 1
ATOM 2084 N N . HIS A 1 270 ? -4.053 -4.943 -0.153 1.00 75.88 270 HIS A N 1
ATOM 2085 C CA . HIS A 1 270 ? -4.595 -3.669 0.349 1.00 75.88 270 HIS A CA 1
ATOM 2086 C C . HIS A 1 270 ? -4.387 -2.526 -0.658 1.00 75.88 270 HIS A C 1
ATOM 2088 O O . HIS A 1 270 ? -5.333 -1.802 -0.977 1.00 75.88 270 HIS A O 1
ATOM 2094 N N . GLU A 1 271 ? -3.183 -2.385 -1.221 1.00 72.31 271 GLU A N 1
ATOM 2095 C CA . GLU A 1 271 ? -2.887 -1.398 -2.276 1.00 72.31 271 GLU A CA 1
ATOM 2096 C C . GLU A 1 271 ? -3.723 -1.631 -3.540 1.00 72.31 271 GLU A C 1
ATOM 2098 O O . GLU A 1 271 ? -4.288 -0.698 -4.114 1.00 72.31 271 GLU A O 1
ATOM 2103 N N . HIS A 1 272 ? -3.841 -2.884 -3.980 1.00 72.25 27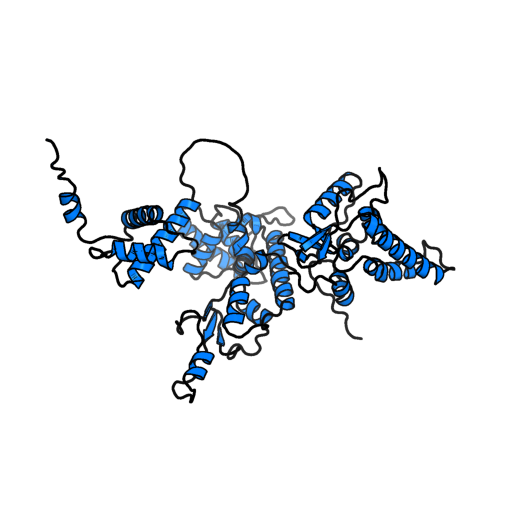2 HIS A N 1
ATOM 2104 C CA . HIS A 1 272 ? -4.668 -3.215 -5.134 1.00 72.25 272 HIS A CA 1
ATOM 2105 C C . HIS A 1 272 ? -6.141 -2.868 -4.886 1.00 72.25 272 HIS A C 1
ATOM 2107 O O . HIS A 1 272 ? -6.799 -2.278 -5.743 1.00 72.25 272 HIS A O 1
ATOM 2113 N N . ARG A 1 273 ? -6.649 -3.191 -3.696 1.00 76.31 273 ARG A N 1
ATOM 2114 C CA . ARG A 1 273 ? -8.040 -2.985 -3.296 1.00 76.31 273 ARG A CA 1
ATOM 2115 C C . ARG A 1 273 ? -8.374 -1.502 -3.128 1.00 76.31 273 ARG A C 1
ATOM 2117 O O . ARG A 1 273 ? -9.407 -1.052 -3.615 1.00 76.31 273 ARG A O 1
ATOM 2124 N N . THR A 1 274 ? -7.490 -0.724 -2.506 1.00 77.38 274 THR A N 1
ATOM 2125 C CA . THR A 1 274 ? -7.613 0.744 -2.427 1.00 77.38 274 THR A CA 1
ATOM 2126 C C . THR A 1 274 ? -7.591 1.383 -3.805 1.00 77.38 274 THR A C 1
ATOM 2128 O O . THR A 1 274 ? -8.473 2.185 -4.099 1.00 77.38 274 THR A O 1
ATOM 2131 N N . GLY A 1 275 ? -6.670 0.971 -4.680 1.00 70.88 275 GLY A N 1
ATOM 2132 C CA . GLY A 1 275 ? -6.641 1.414 -6.074 1.00 70.88 275 GLY A CA 1
ATOM 2133 C C . GLY A 1 275 ? -7.906 1.030 -6.847 1.00 70.88 275 GLY A C 1
ATOM 2134 O O . GLY A 1 275 ? -8.407 1.819 -7.647 1.00 70.88 275 GLY A O 1
ATOM 2135 N N . TRP A 1 276 ? -8.465 -0.157 -6.595 1.00 77.44 276 TRP A N 1
ATOM 2136 C CA . TRP A 1 276 ? -9.734 -0.580 -7.183 1.00 77.44 276 TRP A CA 1
ATOM 2137 C C . TRP A 1 276 ? -10.879 0.330 -6.734 1.00 77.44 276 TRP A C 1
ATOM 2139 O O . TRP A 1 276 ? -11.555 0.902 -7.583 1.00 77.44 276 TRP A O 1
ATOM 2149 N N . TYR A 1 277 ? -11.042 0.546 -5.425 1.00 83.81 277 TYR A N 1
ATOM 2150 C CA . TYR A 1 277 ? -12.069 1.439 -4.879 1.00 83.81 277 TYR A CA 1
ATOM 2151 C C . TYR A 1 277 ? -11.875 2.904 -5.301 1.00 83.81 277 TYR A C 1
ATOM 2153 O O . TYR A 1 277 ? -12.850 3.611 -5.547 1.00 83.81 277 TYR A O 1
ATOM 2161 N N . ASP A 1 278 ? -10.638 3.374 -5.441 1.00 81.44 278 ASP A N 1
ATOM 2162 C CA . ASP A 1 278 ? -10.361 4.714 -5.963 1.00 81.44 278 ASP A CA 1
ATOM 2163 C C . ASP A 1 278 ? -10.845 4.870 -7.405 1.00 81.44 278 ASP A C 1
ATOM 2165 O O . ASP A 1 278 ? -11.408 5.910 -7.744 1.00 81.44 278 ASP A O 1
ATOM 2169 N N . ASN A 1 279 ? -10.696 3.829 -8.226 1.00 73.12 279 ASN A N 1
ATOM 2170 C CA . ASN A 1 279 ? -11.135 3.841 -9.618 1.00 73.12 279 ASN A CA 1
ATOM 2171 C C . ASN A 1 279 ? -12.642 3.604 -9.784 1.00 73.12 279 ASN A C 1
ATOM 2173 O O . ASN A 1 279 ? -13.251 4.224 -10.651 1.00 73.12 279 ASN A O 1
ATOM 2177 N N . THR A 1 280 ? -13.246 2.704 -9.003 1.00 81.69 280 THR A N 1
ATOM 2178 C CA . THR A 1 280 ? -14.654 2.305 -9.194 1.00 81.69 280 THR A CA 1
ATOM 2179 C C . THR A 1 280 ? -15.636 3.107 -8.358 1.00 81.69 280 THR A C 1
ATOM 2181 O O . THR A 1 280 ? -16.772 3.287 -8.775 1.00 81.69 280 THR A O 1
ATOM 2184 N N . MET A 1 281 ? -15.210 3.596 -7.193 1.00 88.50 281 MET A N 1
ATOM 2185 C CA . MET A 1 281 ? -16.067 4.315 -6.249 1.00 88.50 281 MET A CA 1
ATOM 2186 C C . MET A 1 281 ? -15.671 5.783 -6.095 1.00 88.50 281 MET A C 1
ATOM 2188 O O . MET A 1 281 ? -16.209 6.454 -5.218 1.00 88.50 281 MET A O 1
ATOM 2192 N N . ASN A 1 282 ? -14.678 6.270 -6.853 1.00 87.69 282 ASN A N 1
ATOM 2193 C CA . ASN A 1 282 ? -14.056 7.582 -6.643 1.00 87.69 282 ASN A CA 1
ATOM 2194 C C . ASN A 1 282 ? -13.665 7.811 -5.168 1.00 87.69 282 ASN A C 1
ATOM 2196 O O . ASN A 1 282 ? -13.749 8.928 -4.643 1.00 87.69 282 ASN A O 1
ATOM 2200 N N . ALA A 1 283 ? -13.269 6.738 -4.472 1.00 87.25 283 ALA A N 1
ATOM 2201 C CA . ALA A 1 283 ? -13.194 6.719 -3.016 1.00 87.25 283 ALA A CA 1
ATOM 2202 C C . ALA A 1 283 ? -12.252 7.809 -2.474 1.00 87.25 283 ALA A C 1
ATOM 2204 O O . ALA A 1 283 ? -12.650 8.582 -1.600 1.00 87.25 283 ALA A O 1
ATOM 2205 N N . ALA A 1 284 ? -11.065 7.985 -3.068 1.00 83.06 284 ALA A N 1
ATOM 2206 C CA . ALA A 1 284 ? -10.121 9.034 -2.679 1.00 83.06 284 ALA A CA 1
ATOM 2207 C C . ALA A 1 284 ? -10.738 10.434 -2.682 1.00 83.06 284 ALA A C 1
ATOM 2209 O O . ALA A 1 284 ? -10.434 11.255 -1.816 1.00 83.06 284 ALA A O 1
ATOM 2210 N N . MET A 1 285 ? -11.587 10.723 -3.668 1.00 90.25 285 MET A N 1
ATOM 2211 C CA . MET A 1 285 ? -12.244 12.016 -3.792 1.00 90.25 285 MET A CA 1
ATOM 2212 C C . MET A 1 285 ? -13.281 12.185 -2.684 1.00 90.25 285 MET A C 1
ATOM 2214 O O . MET A 1 285 ? -13.227 13.174 -1.953 1.00 90.25 285 MET A O 1
ATOM 2218 N N . TRP A 1 286 ? -14.166 11.201 -2.504 1.00 92.44 286 TRP A N 1
ATOM 2219 C CA . TRP A 1 286 ? -15.227 11.250 -1.498 1.00 92.44 286 TRP A CA 1
ATOM 2220 C C . TRP A 1 286 ? -14.694 11.345 -0.068 1.00 92.44 286 TRP A C 1
ATOM 2222 O O . TRP A 1 286 ? -15.198 12.146 0.718 1.00 92.44 286 TRP A O 1
ATOM 2232 N N . PHE A 1 287 ? -13.626 10.611 0.251 1.00 89.38 287 PHE A N 1
ATOM 2233 C CA . PHE A 1 287 ? -12.974 10.667 1.561 1.00 89.38 287 PHE A CA 1
ATOM 2234 C C . PHE A 1 287 ? -12.212 11.978 1.816 1.00 89.38 287 PHE A C 1
ATOM 2236 O O . PHE A 1 287 ? -12.013 12.349 2.970 1.00 89.38 287 PHE A O 1
ATOM 2243 N N . LYS A 1 288 ? -11.828 12.718 0.767 1.00 88.12 288 LYS A N 1
ATOM 2244 C CA . LYS A 1 288 ? -11.229 14.060 0.888 1.00 88.12 288 LYS A CA 1
ATOM 2245 C C . LYS A 1 288 ? -12.265 15.177 1.042 1.00 88.12 288 LYS A C 1
ATOM 2247 O O . LYS A 1 288 ? -11.894 16.307 1.368 1.00 88.12 288 LYS A O 1
ATOM 2252 N N . ARG A 1 289 ? -13.556 14.918 0.803 1.00 88.69 289 ARG A N 1
ATOM 2253 C CA . ARG A 1 289 ? -14.590 15.957 0.918 1.00 88.69 289 ARG A CA 1
ATOM 2254 C C . ARG A 1 289 ? -14.850 16.298 2.383 1.00 88.69 289 ARG A C 1
ATOM 2256 O O . ARG A 1 289 ? -15.207 15.446 3.189 1.00 88.69 289 ARG A O 1
ATOM 2263 N N . ALA A 1 290 ? -14.781 17.591 2.694 1.00 89.31 290 ALA A N 1
ATOM 2264 C CA . ALA A 1 290 ? -15.137 18.121 4.011 1.00 89.31 290 ALA A CA 1
ATOM 2265 C C . ALA A 1 290 ? -16.636 17.981 4.343 1.00 89.31 290 ALA A C 1
ATOM 2267 O O . ALA A 1 290 ? -17.027 18.116 5.499 1.00 89.31 290 ALA A O 1
ATOM 2268 N N . SER A 1 291 ? -17.479 17.757 3.331 1.00 95.62 291 SER A N 1
ATOM 2269 C CA . SER A 1 291 ? -18.911 17.525 3.493 1.00 95.62 291 SER A CA 1
ATOM 2270 C C . SER A 1 291 ? -19.443 16.656 2.354 1.00 95.62 291 SER A C 1
ATOM 2272 O O . SER A 1 291 ? -19.159 16.932 1.182 1.00 95.62 291 SER A O 1
ATOM 2274 N N . VAL A 1 292 ? -20.217 15.633 2.709 1.00 96.62 292 VAL A N 1
ATOM 2275 C CA . VAL A 1 292 ? -20.937 14.733 1.799 1.00 96.62 292 VAL A CA 1
ATOM 2276 C C . VAL A 1 292 ? -22.418 14.799 2.156 1.00 96.62 292 VAL A C 1
ATOM 2278 O O . VAL A 1 292 ? -22.771 14.770 3.339 1.00 96.62 292 VAL A O 1
ATOM 2281 N N . LYS A 1 293 ? -23.290 14.937 1.152 1.00 96.94 293 LYS A N 1
ATOM 2282 C CA . LYS A 1 293 ? -24.730 15.054 1.404 1.00 96.94 293 LYS A CA 1
ATOM 2283 C C . LYS A 1 293 ? -25.320 13.723 1.899 1.00 96.94 293 LYS A C 1
ATOM 2285 O O . LYS A 1 293 ? -24.766 12.674 1.576 1.00 96.94 293 LYS A O 1
ATOM 2290 N N . PRO A 1 294 ? -26.441 13.738 2.645 1.00 97.62 294 PRO A N 1
ATOM 2291 C CA . PRO A 1 294 ? -27.093 12.520 3.135 1.00 97.62 294 PRO A CA 1
ATOM 2292 C C . PRO A 1 294 ? -27.387 11.478 2.047 1.00 97.62 294 PRO A C 1
ATOM 2294 O O . PRO A 1 294 ? -27.149 10.291 2.250 1.00 97.62 294 PRO A O 1
ATOM 2297 N N . ASP A 1 295 ? -27.863 11.917 0.883 1.00 96.81 295 ASP A N 1
ATOM 2298 C CA . ASP A 1 295 ? -28.165 11.066 -0.268 1.00 96.81 295 ASP A CA 1
ATOM 2299 C C . ASP A 1 295 ? -26.908 10.455 -0.887 1.00 96.81 295 ASP A C 1
ATOM 2301 O O . ASP A 1 295 ? -26.841 9.237 -1.047 1.00 96.81 295 ASP A O 1
ATOM 2305 N N . GLU A 1 296 ? -25.884 11.273 -1.134 1.00 96.94 296 GLU A N 1
ATOM 2306 C CA . GLU A 1 296 ? -24.581 10.812 -1.625 1.00 96.94 296 GLU A CA 1
ATOM 2307 C C . GLU A 1 296 ? -23.940 9.811 -0.645 1.00 96.94 296 GLU A C 1
ATOM 2309 O O . GLU A 1 296 ? -23.445 8.763 -1.054 1.00 96.94 296 GLU A O 1
ATOM 2314 N N . ALA A 1 297 ? -23.986 10.095 0.660 1.00 96.94 297 ALA A N 1
ATOM 2315 C CA . ALA A 1 297 ? -23.433 9.227 1.694 1.00 96.94 297 ALA A CA 1
ATOM 2316 C C . ALA A 1 297 ? -24.178 7.889 1.778 1.00 96.94 297 ALA A C 1
ATOM 2318 O O . ALA A 1 297 ? -23.537 6.844 1.864 1.00 96.94 297 ALA A O 1
ATOM 2319 N N . ALA A 1 298 ? -25.513 7.894 1.717 1.00 97.06 298 ALA A N 1
ATOM 2320 C CA . ALA A 1 298 ? -26.306 6.667 1.723 1.00 97.06 298 ALA A CA 1
ATOM 2321 C C . ALA A 1 298 ? -26.016 5.791 0.491 1.00 97.06 298 ALA A C 1
ATOM 2323 O O . ALA A 1 298 ? -25.886 4.575 0.629 1.00 97.06 298 ALA A O 1
ATOM 2324 N N . MET A 1 299 ? -25.851 6.393 -0.693 1.00 96.31 299 MET A N 1
ATOM 2325 C CA . MET A 1 299 ? -25.434 5.675 -1.906 1.00 96.31 299 MET A CA 1
ATOM 2326 C C . MET A 1 299 ? -24.048 5.049 -1.731 1.00 96.31 299 MET A C 1
ATOM 2328 O O . MET A 1 299 ? -23.882 3.845 -1.935 1.00 96.31 299 MET A O 1
ATOM 2332 N N . LEU A 1 300 ? -23.076 5.836 -1.260 1.00 96.00 300 LEU A N 1
ATOM 2333 C CA . LEU A 1 300 ? -21.713 5.367 -1.030 1.00 96.00 300 LEU A CA 1
ATOM 2334 C C . LEU A 1 300 ? -21.682 4.226 -0.013 1.00 96.00 300 LEU A C 1
ATOM 2336 O O . LEU A 1 300 ? -21.067 3.204 -0.281 1.00 96.00 300 LEU A O 1
ATOM 2340 N N . LEU A 1 301 ? -22.401 4.313 1.108 1.00 95.69 301 LEU A N 1
ATOM 2341 C CA . LEU A 1 301 ? -22.484 3.221 2.088 1.00 95.69 301 LEU A CA 1
ATOM 2342 C C . LEU A 1 301 ? -23.182 1.964 1.538 1.00 95.69 301 LEU A C 1
ATOM 2344 O O . LEU A 1 301 ? -23.008 0.882 2.098 1.00 95.69 301 LEU A O 1
ATOM 2348 N N . CYS A 1 302 ? -23.913 2.074 0.430 1.00 94.12 302 CYS A N 1
ATOM 2349 C CA . CYS A 1 302 ? -24.464 0.948 -0.320 1.00 94.12 302 CYS A CA 1
ATOM 2350 C C . CYS A 1 302 ? -23.571 0.475 -1.480 1.00 94.12 302 CYS A C 1
ATOM 2352 O O . CYS A 1 302 ? -23.996 -0.418 -2.200 1.00 94.12 302 CYS A O 1
ATOM 2354 N N . ARG A 1 303 ? -22.350 1.014 -1.639 1.00 93.94 303 ARG A N 1
ATOM 2355 C CA . ARG A 1 303 ? -21.430 0.752 -2.770 1.00 93.94 303 ARG A CA 1
ATOM 2356 C C . ARG A 1 303 ? -22.014 1.190 -4.121 1.00 93.94 303 ARG A C 1
ATOM 2358 O O . ARG A 1 303 ? -21.889 0.500 -5.125 1.00 93.94 303 ARG A O 1
ATOM 2365 N N . ILE A 1 304 ? -22.660 2.352 -4.131 1.00 93.44 304 ILE A N 1
ATOM 2366 C CA . ILE A 1 304 ? -23.130 3.025 -5.342 1.00 93.44 304 ILE A CA 1
ATOM 2367 C C . ILE A 1 304 ? -22.419 4.376 -5.412 1.00 93.44 304 ILE A C 1
ATOM 2369 O O . ILE A 1 304 ? -22.545 5.176 -4.484 1.00 93.44 304 ILE A O 1
ATOM 2373 N N . ASP A 1 305 ? -21.658 4.636 -6.475 1.00 92.75 305 ASP A N 1
ATOM 2374 C CA . ASP A 1 305 ? -20.972 5.918 -6.651 1.00 92.75 305 ASP A CA 1
ATOM 2375 C C . ASP A 1 305 ? -21.921 6.961 -7.273 1.00 92.75 305 ASP A C 1
ATOM 2377 O O . ASP A 1 305 ? -22.346 6.794 -8.417 1.00 92.75 305 ASP A O 1
ATOM 2381 N N . PRO A 1 306 ? -22.239 8.076 -6.585 1.00 94.25 306 PRO A N 1
ATOM 2382 C CA . PRO A 1 306 ? -23.108 9.122 -7.132 1.00 94.25 306 PRO A CA 1
ATOM 2383 C C . PRO A 1 306 ? -22.586 9.767 -8.431 1.00 94.25 306 PRO A C 1
ATOM 2385 O O . PRO A 1 306 ? -23.349 10.407 -9.168 1.00 94.25 306 PRO A O 1
ATOM 2388 N N . LEU A 1 307 ? -21.283 9.652 -8.713 1.00 90.69 307 LEU A N 1
ATOM 2389 C CA . LEU A 1 307 ? -20.676 10.172 -9.940 1.00 90.69 307 LEU A CA 1
ATOM 2390 C C . LEU A 1 307 ? -20.669 9.187 -11.103 1.00 90.69 307 LEU A C 1
ATOM 2392 O O . LEU A 1 307 ? -20.439 9.626 -12.232 1.00 90.69 307 LEU A O 1
ATOM 2396 N N . GLU A 1 308 ? -20.956 7.908 -10.868 1.00 87.56 308 GLU A N 1
ATOM 2397 C CA . GLU A 1 308 ? -21.041 6.930 -11.945 1.00 87.56 308 GLU A CA 1
ATOM 2398 C C . GLU A 1 308 ? -22.121 7.351 -12.950 1.00 87.56 308 GLU A C 1
ATOM 2400 O O . GLU A 1 308 ? -23.110 8.010 -12.607 1.00 87.56 308 GLU A O 1
ATOM 2405 N N . ARG A 1 309 ? -21.905 7.046 -14.227 1.00 87.94 309 ARG A N 1
ATOM 2406 C CA . ARG A 1 309 ? -22.872 7.312 -15.289 1.00 87.94 309 ARG A CA 1
ATOM 2407 C C . ARG A 1 309 ? -23.075 6.045 -16.089 1.00 87.94 309 ARG A C 1
ATOM 2409 O O . ARG A 1 309 ? -22.102 5.382 -16.443 1.00 87.94 309 ARG A O 1
ATOM 2416 N N . ASP A 1 310 ? -24.332 5.730 -16.379 1.00 82.38 310 ASP A N 1
ATOM 2417 C CA . ASP A 1 310 ? -24.636 4.642 -17.301 1.00 82.38 310 ASP A CA 1
ATOM 2418 C C . ASP A 1 310 ? -24.212 5.008 -18.739 1.00 82.38 310 ASP A C 1
ATOM 2420 O O . ASP A 1 310 ? -23.782 6.125 -19.041 1.00 82.38 310 ASP A O 1
ATOM 2424 N N . TRP A 1 311 ? -24.357 4.061 -19.663 1.00 76.31 311 TRP A N 1
ATOM 2425 C CA . TRP A 1 311 ? -24.025 4.257 -21.078 1.00 76.31 311 TRP A CA 1
ATOM 2426 C C . TRP A 1 311 ? -24.870 5.339 -21.778 1.00 76.31 311 TRP A C 1
ATOM 2428 O O . TRP A 1 311 ? -24.523 5.763 -22.880 1.00 76.31 311 TRP A O 1
ATOM 2438 N N . GLN A 1 312 ? -25.965 5.789 -21.160 1.00 81.62 312 GLN A N 1
ATOM 2439 C CA . GLN A 1 312 ? -26.815 6.884 -21.630 1.00 81.62 312 GLN A CA 1
ATOM 2440 C C . GLN A 1 312 ? -26.471 8.221 -20.953 1.00 81.62 312 GLN A C 1
ATOM 2442 O O . GLN A 1 312 ? -27.042 9.251 -21.311 1.00 81.62 312 GLN A O 1
ATOM 2447 N N . GLY A 1 313 ? -25.533 8.231 -20.002 1.00 83.25 313 GLY A N 1
ATOM 2448 C CA . GLY A 1 313 ? -25.151 9.410 -19.233 1.00 83.25 313 GLY A CA 1
ATOM 2449 C C . GLY A 1 313 ? -26.080 9.723 -18.056 1.00 83.25 313 GLY A C 1
ATOM 2450 O O . GLY A 1 313 ? -25.979 10.815 -17.492 1.00 83.25 313 GLY A O 1
ATOM 2451 N N . ASN A 1 314 ? -26.974 8.811 -17.670 1.00 88.75 314 ASN A N 1
ATOM 2452 C CA . ASN A 1 314 ? -27.850 8.998 -16.517 1.00 88.75 314 ASN A CA 1
ATOM 2453 C C . ASN A 1 314 ? -27.099 8.724 -15.210 1.00 88.75 314 ASN A C 1
ATOM 2455 O O . ASN A 1 314 ? -26.194 7.889 -15.152 1.00 88.75 314 ASN A O 1
ATOM 2459 N N . ALA A 1 315 ? -27.498 9.423 -14.148 1.00 89.31 315 ALA A N 1
ATOM 2460 C CA . ALA A 1 315 ? -27.039 9.126 -12.797 1.00 89.31 315 ALA A CA 1
ATOM 2461 C C . ALA A 1 315 ? -27.664 7.812 -12.282 1.00 89.31 315 ALA A C 1
ATOM 2463 O O . ALA A 1 315 ? -28.786 7.482 -12.679 1.00 89.31 315 ALA A O 1
ATOM 2464 N N . PRO A 1 316 ? -26.975 7.079 -11.391 1.00 90.25 316 PRO A N 1
ATOM 2465 C CA . PRO A 1 316 ? -27.490 5.844 -10.820 1.00 90.25 316 PRO A CA 1
ATOM 2466 C C . PRO A 1 316 ? -28.764 6.084 -10.008 1.00 90.25 316 PRO A C 1
ATOM 2468 O O . PRO A 1 316 ? -28.866 7.054 -9.258 1.00 90.25 316 PRO A O 1
ATOM 2471 N N . ASP A 1 317 ? -29.718 5.163 -10.144 1.00 92.31 317 ASP A N 1
ATOM 2472 C CA . ASP A 1 317 ? -30.955 5.127 -9.363 1.00 92.31 317 ASP A CA 1
ATOM 2473 C C . ASP A 1 317 ? -30.815 4.094 -8.228 1.00 92.31 317 ASP A C 1
ATOM 2475 O O . ASP A 1 317 ? -31.006 2.892 -8.458 1.00 92.31 317 ASP A O 1
ATOM 2479 N N . PRO A 1 318 ? -30.473 4.518 -6.997 1.00 90.94 318 PRO A N 1
ATOM 2480 C CA . PRO A 1 318 ? -30.225 3.602 -5.886 1.00 90.94 318 PRO A CA 1
ATOM 2481 C C . PRO A 1 318 ? -31.476 2.833 -5.440 1.00 90.94 318 PRO A C 1
ATOM 2483 O O . PRO A 1 318 ? -31.357 1.830 -4.738 1.00 90.94 318 PRO A O 1
ATOM 2486 N N . GLU A 1 319 ? -32.676 3.238 -5.867 1.00 91.75 319 GLU A N 1
ATOM 2487 C CA . GLU A 1 319 ? -33.899 2.485 -5.587 1.00 91.75 319 GLU A CA 1
ATOM 2488 C C . GLU A 1 319 ? -34.095 1.269 -6.503 1.00 91.75 319 GLU A C 1
ATOM 2490 O O . GLU A 1 319 ? -34.965 0.431 -6.239 1.00 91.75 319 GLU A O 1
ATOM 2495 N N . ARG A 1 320 ? -33.304 1.168 -7.577 1.00 88.69 320 ARG A N 1
ATOM 2496 C CA . ARG A 1 320 ? -33.415 0.118 -8.602 1.00 88.69 320 ARG A CA 1
ATOM 2497 C C . ARG A 1 320 ? -32.141 -0.696 -8.801 1.00 88.69 320 ARG A C 1
ATOM 2499 O O . ARG A 1 320 ? -32.162 -1.663 -9.560 1.00 88.69 320 ARG A O 1
ATOM 2506 N N . ILE A 1 321 ? -31.052 -0.320 -8.139 1.00 87.06 321 ILE A N 1
ATOM 2507 C CA . ILE A 1 321 ? -29.765 -1.009 -8.234 1.00 87.06 321 ILE A CA 1
ATOM 2508 C C . ILE A 1 321 ? -29.679 -2.101 -7.164 1.00 87.06 321 ILE A C 1
ATOM 2510 O O . ILE A 1 321 ? -29.904 -1.863 -5.976 1.00 87.06 321 ILE A O 1
ATOM 2514 N N . TYR A 1 322 ? -29.313 -3.305 -7.601 1.00 88.31 322 TYR A N 1
ATOM 2515 C CA . TYR A 1 322 ? -28.938 -4.416 -6.733 1.00 88.31 322 TYR A CA 1
ATOM 2516 C C . TYR A 1 322 ? -27.421 -4.551 -6.759 1.00 88.31 322 TYR A C 1
ATOM 2518 O O . TYR A 1 322 ? -26.839 -4.788 -7.816 1.00 88.31 322 TYR A O 1
ATOM 2526 N N . VAL A 1 323 ? -26.785 -4.373 -5.607 1.00 85.69 323 VAL A N 1
ATOM 2527 C CA . VAL A 1 323 ? -25.335 -4.510 -5.463 1.00 85.69 323 VAL A CA 1
ATOM 2528 C C . VAL A 1 323 ? -25.031 -5.942 -5.045 1.00 85.69 323 VAL A C 1
ATOM 2530 O O . VAL A 1 323 ? -25.674 -6.451 -4.134 1.00 85.69 323 VAL A O 1
ATOM 2533 N N . ASP A 1 324 ? -24.086 -6.597 -5.723 1.00 83.50 324 ASP A N 1
ATOM 2534 C CA . ASP A 1 324 ? -23.684 -7.992 -5.458 1.00 83.50 324 ASP A CA 1
ATOM 2535 C C . ASP A 1 324 ? -24.863 -8.983 -5.428 1.00 83.50 324 ASP A C 1
ATOM 2537 O O . ASP A 1 324 ? -24.927 -9.875 -4.583 1.00 83.50 324 ASP A O 1
ATOM 2541 N N . ASP A 1 325 ? -25.839 -8.781 -6.322 1.00 80.50 325 ASP A N 1
ATOM 2542 C CA . ASP A 1 325 ? -27.101 -9.536 -6.387 1.00 80.50 325 ASP A CA 1
ATOM 2543 C C . ASP A 1 325 ? -27.944 -9.498 -5.090 1.00 80.50 325 ASP A C 1
ATOM 2545 O O . ASP A 1 325 ? -28.930 -10.231 -4.940 1.00 80.50 325 ASP A O 1
ATOM 2549 N N . ASP A 1 326 ? -27.618 -8.596 -4.157 1.00 84.75 326 ASP A N 1
ATOM 2550 C CA . ASP A 1 326 ? -28.355 -8.400 -2.917 1.00 84.75 326 ASP A CA 1
ATOM 2551 C C . ASP A 1 326 ? -29.629 -7.590 -3.179 1.00 84.75 326 ASP A C 1
ATOM 2553 O O . ASP A 1 326 ? -29.628 -6.357 -3.303 1.00 84.75 326 ASP A O 1
ATOM 2557 N N . LYS A 1 327 ? -30.755 -8.309 -3.205 1.00 86.25 327 LYS A N 1
ATOM 2558 C CA . LYS A 1 327 ? -32.101 -7.744 -3.372 1.00 86.25 327 LYS A CA 1
ATOM 2559 C C . LYS A 1 327 ? -32.497 -6.757 -2.272 1.00 86.25 327 LYS A C 1
ATOM 2561 O O . LYS A 1 327 ? -33.416 -5.973 -2.493 1.00 86.25 327 LYS A O 1
ATOM 2566 N N . ALA A 1 328 ? -31.821 -6.768 -1.121 1.00 85.38 328 ALA A N 1
ATOM 2567 C CA . ALA A 1 328 ? -32.065 -5.832 -0.028 1.00 85.38 328 ALA A CA 1
ATOM 2568 C C . ALA A 1 328 ? -31.319 -4.494 -0.196 1.00 85.38 328 ALA A C 1
ATOM 2570 O O . ALA A 1 328 ? -31.487 -3.607 0.642 1.00 85.38 328 ALA A O 1
ATOM 2571 N N . SER A 1 329 ? -30.515 -4.315 -1.253 1.00 86.31 329 SER A N 1
ATOM 2572 C CA . SER A 1 329 ? -29.739 -3.081 -1.477 1.00 86.31 329 SER A CA 1
ATOM 2573 C C . SER A 1 329 ? -30.603 -1.807 -1.531 1.00 86.31 329 SER A C 1
ATOM 2575 O O . SER A 1 329 ? -30.267 -0.850 -0.826 1.00 86.31 329 SER A O 1
ATOM 2577 N N . PRO A 1 330 ? -31.751 -1.775 -2.245 1.00 92.38 330 PRO A N 1
ATOM 2578 C CA . PRO A 1 330 ? -32.629 -0.603 -2.244 1.00 92.38 330 PRO A CA 1
ATOM 2579 C C . PRO A 1 330 ? -33.228 -0.293 -0.867 1.00 92.38 330 PRO A C 1
ATOM 2581 O O . PRO A 1 330 ? -33.319 0.866 -0.468 1.00 92.38 330 PRO A O 1
ATOM 2584 N N . ASP A 1 331 ? -33.614 -1.320 -0.105 1.00 90.81 331 ASP A N 1
ATOM 2585 C CA . ASP A 1 331 ? -34.175 -1.130 1.237 1.00 90.81 331 ASP A CA 1
ATOM 2586 C C . ASP A 1 331 ? -33.114 -0.635 2.222 1.00 90.81 331 ASP A C 1
ATOM 2588 O O . ASP A 1 331 ? -33.380 0.254 3.033 1.00 90.81 331 ASP A O 1
ATOM 2592 N N . ARG A 1 332 ? -31.881 -1.140 2.103 1.00 92.56 332 ARG A N 1
ATOM 2593 C CA . ARG A 1 332 ? -30.726 -0.642 2.856 1.00 92.56 332 ARG A CA 1
ATOM 2594 C C . ARG A 1 332 ? -30.475 0.836 2.570 1.00 92.56 332 ARG A C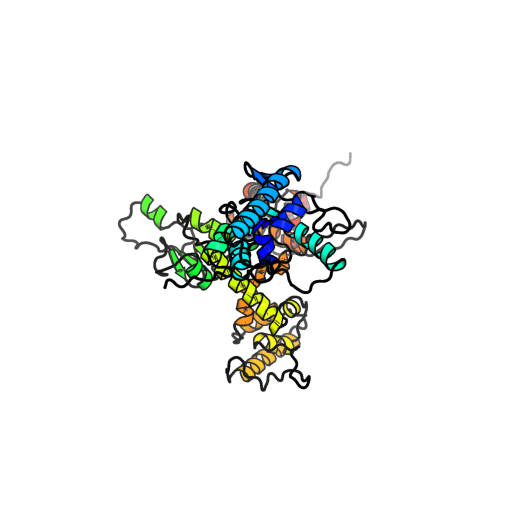 1
ATOM 2596 O O . ARG A 1 332 ? -30.315 1.610 3.512 1.00 92.56 332 ARG A O 1
ATOM 2603 N N . TYR A 1 333 ? -30.499 1.232 1.296 1.00 95.94 333 TYR A N 1
ATOM 2604 C CA . TYR A 1 333 ? -30.364 2.632 0.898 1.00 95.94 333 TYR A CA 1
ATOM 2605 C C . TYR A 1 333 ? -31.452 3.510 1.528 1.00 95.94 333 TYR A C 1
ATOM 2607 O O . TYR A 1 333 ? -31.128 4.528 2.136 1.00 95.94 333 TYR A O 1
ATOM 2615 N N . ARG A 1 334 ? -32.727 3.100 1.461 1.00 96.06 334 ARG A N 1
ATOM 2616 C CA . ARG A 1 334 ? -33.848 3.861 2.047 1.00 96.06 334 ARG A CA 1
ATOM 2617 C C . ARG A 1 334 ? -33.691 4.065 3.552 1.00 96.06 334 ARG A C 1
ATOM 2619 O O . ARG A 1 334 ? -33.927 5.169 4.041 1.00 96.06 334 ARG A O 1
ATOM 2626 N N . LEU A 1 335 ? -33.290 3.020 4.278 1.00 95.62 335 LEU A N 1
ATOM 2627 C CA . LEU A 1 335 ? -33.079 3.090 5.726 1.00 95.62 335 LEU A CA 1
ATOM 2628 C C . LEU A 1 335 ? -31.924 4.031 6.088 1.00 95.62 335 LEU A C 1
ATOM 2630 O O . LEU A 1 335 ? -32.086 4.880 6.965 1.00 95.62 335 LEU A O 1
ATOM 2634 N N . LEU A 1 336 ? -30.792 3.921 5.386 1.00 97.12 336 LEU A N 1
ATOM 2635 C CA . LEU A 1 336 ? -29.646 4.816 5.570 1.00 97.12 336 LEU A CA 1
ATOM 2636 C C . LEU A 1 336 ? -30.016 6.266 5.253 1.00 97.12 336 LEU A C 1
ATOM 2638 O O . LEU A 1 336 ? -29.778 7.150 6.072 1.00 97.12 336 LEU A O 1
ATOM 2642 N N . LEU A 1 337 ? -30.652 6.508 4.103 1.00 97.62 337 LEU A N 1
ATOM 2643 C CA . LEU A 1 337 ? -31.074 7.840 3.683 1.00 97.62 337 LEU A CA 1
ATOM 2644 C C . LEU A 1 337 ? -32.009 8.476 4.711 1.00 97.62 337 LEU A C 1
ATOM 2646 O O . LEU A 1 337 ? -31.808 9.629 5.086 1.00 97.62 337 LEU A O 1
ATOM 2650 N N . ARG A 1 338 ? -33.014 7.731 5.187 1.00 96.94 338 ARG A N 1
ATOM 2651 C CA . ARG A 1 338 ? -33.969 8.243 6.173 1.00 96.94 338 ARG A CA 1
ATOM 2652 C C . ARG A 1 338 ? -33.262 8.673 7.455 1.00 96.94 338 ARG A C 1
ATOM 2654 O O . ARG A 1 338 ? -33.458 9.801 7.896 1.00 96.94 338 ARG A O 1
ATOM 2661 N N . ALA A 1 339 ? -32.403 7.813 7.999 1.00 96.56 339 ALA A N 1
ATOM 2662 C CA . ALA A 1 339 ? -31.641 8.126 9.202 1.00 96.56 339 ALA A CA 1
ATOM 2663 C C . ALA A 1 339 ? -30.700 9.324 8.998 1.00 96.56 339 ALA A C 1
ATOM 2665 O O . ALA A 1 339 ? -30.572 10.179 9.874 1.00 96.56 339 ALA A O 1
ATOM 2666 N N . PHE A 1 340 ? -30.053 9.422 7.835 1.00 97.56 340 PHE A N 1
ATOM 2667 C CA . PHE A 1 340 ? -29.132 10.519 7.545 1.00 97.56 340 PHE A CA 1
ATOM 2668 C C . PHE A 1 340 ? -29.852 11.854 7.357 1.00 97.56 340 PHE A C 1
ATOM 2670 O O . PHE A 1 340 ? -29.343 12.878 7.814 1.00 97.56 340 PHE A O 1
ATOM 2677 N N . LEU A 1 341 ? -31.041 11.854 6.749 1.00 96.94 341 LEU A N 1
ATOM 2678 C CA . LEU A 1 341 ? -31.897 13.037 6.663 1.00 96.94 341 LEU A CA 1
ATOM 2679 C C . LEU A 1 341 ? -32.355 13.494 8.051 1.00 96.94 341 LEU A C 1
ATOM 2681 O O . LEU A 1 341 ? -32.181 14.667 8.371 1.00 96.94 341 LEU A O 1
ATOM 2685 N N . ASP A 1 342 ? -32.830 12.579 8.901 1.00 95.75 342 ASP A N 1
ATOM 2686 C CA . ASP A 1 342 ? -33.250 12.915 10.269 1.00 95.75 342 ASP A CA 1
ATOM 2687 C C . ASP A 1 342 ? -32.073 13.530 11.074 1.00 95.75 342 ASP A C 1
ATOM 2689 O O . ASP A 1 342 ? -32.229 14.525 11.790 1.00 95.75 342 ASP A O 1
ATOM 2693 N N . VAL A 1 343 ? -30.851 13.006 10.909 1.00 95.12 343 VAL A N 1
ATOM 2694 C CA . VAL A 1 343 ? -29.633 13.568 11.526 1.00 95.12 343 VAL A CA 1
ATOM 2695 C C . VAL A 1 343 ? -29.249 14.930 10.934 1.00 95.12 343 VAL A C 1
ATOM 2697 O O . VAL A 1 343 ? -28.816 15.812 11.675 1.00 95.12 343 VAL A O 1
ATOM 2700 N N . ALA A 1 344 ? -29.386 15.127 9.622 1.00 93.75 344 ALA A N 1
ATOM 2701 C CA . ALA A 1 344 ? -29.072 16.400 8.969 1.00 93.75 344 ALA A CA 1
ATOM 2702 C C . ALA A 1 344 ? -30.068 17.512 9.341 1.00 93.75 344 ALA A C 1
ATOM 2704 O O . ALA A 1 344 ? -29.675 18.672 9.473 1.00 93.75 344 ALA A O 1
ATOM 2705 N N . GLU A 1 345 ? -31.343 17.166 9.530 1.00 93.94 345 GLU A N 1
ATOM 2706 C CA . GLU A 1 345 ? -32.385 18.093 9.978 1.00 93.94 345 GLU A CA 1
ATOM 2707 C C . GLU A 1 345 ? -32.176 18.521 11.435 1.00 93.94 345 GLU A C 1
ATOM 2709 O O . GLU A 1 345 ? -32.371 19.690 11.775 1.00 93.94 345 GLU A O 1
ATOM 2714 N N . THR A 1 346 ? -31.745 17.590 12.291 1.00 93.19 346 THR A N 1
ATOM 2715 C CA . THR A 1 346 ? -31.534 17.838 13.726 1.00 93.19 346 THR A CA 1
ATOM 2716 C C . THR A 1 346 ? -30.187 18.492 14.048 1.00 93.19 346 THR A C 1
ATOM 2718 O O . THR A 1 346 ? -30.105 19.282 14.989 1.00 93.19 346 THR A O 1
ATOM 2721 N N . ASP A 1 347 ? -29.136 18.215 13.273 1.00 91.31 347 ASP A N 1
ATOM 2722 C CA . ASP A 1 347 ? -27.794 18.785 13.440 1.00 91.31 347 ASP A CA 1
ATOM 2723 C C . ASP A 1 347 ? -27.208 19.196 12.079 1.00 91.31 347 ASP A C 1
ATOM 2725 O O . ASP A 1 347 ? -26.563 18.399 11.397 1.00 91.31 347 ASP A O 1
ATOM 2729 N N . GLN A 1 348 ? -27.386 20.472 11.712 1.00 89.12 348 GLN A N 1
ATOM 2730 C CA . GLN A 1 348 ? -27.004 21.056 10.412 1.00 89.12 348 GLN A CA 1
ATOM 2731 C C . GLN A 1 348 ? -25.485 21.232 10.204 1.00 89.12 348 GLN A C 1
ATOM 2733 O O . GLN A 1 348 ? -25.033 22.109 9.462 1.00 89.12 348 GLN A O 1
ATOM 2738 N N . LYS A 1 349 ? -24.657 20.429 10.873 1.00 92.06 349 LYS A N 1
ATOM 2739 C CA . LYS A 1 349 ? -23.206 20.468 10.687 1.00 92.06 349 LYS A CA 1
ATOM 2740 C C . LYS A 1 349 ? -22.811 19.755 9.393 1.00 92.06 349 LYS A C 1
ATOM 2742 O O . LYS A 1 349 ? -23.376 18.706 9.084 1.00 92.06 349 LYS A O 1
ATOM 2747 N N . PRO A 1 350 ? -21.806 20.270 8.662 1.00 92.38 350 PRO A N 1
ATOM 2748 C CA . PRO A 1 350 ? -21.191 19.509 7.584 1.00 92.38 350 PRO A CA 1
ATOM 2749 C C . PRO A 1 350 ? -20.602 18.213 8.152 1.00 92.38 350 PRO A C 1
ATOM 2751 O O . PRO A 1 350 ? -19.994 18.224 9.224 1.00 92.38 350 PRO A O 1
ATOM 2754 N N . ARG A 1 351 ? -20.803 17.107 7.435 1.00 96.06 351 ARG A N 1
ATOM 2755 C CA . ARG A 1 351 ? -20.352 15.770 7.827 1.00 96.06 351 ARG A CA 1
ATOM 2756 C C . ARG A 1 351 ? -19.563 15.138 6.699 1.00 96.06 351 ARG A C 1
ATOM 2758 O O . ARG A 1 351 ? -19.984 15.161 5.543 1.00 96.06 351 ARG A O 1
ATOM 2765 N N . THR A 1 352 ? -18.421 14.572 7.048 1.00 95.44 352 THR A N 1
ATOM 2766 C CA . THR A 1 352 ? -17.610 13.757 6.147 1.00 95.44 352 THR A CA 1
ATOM 2767 C C . THR A 1 352 ? -18.261 12.390 5.931 1.00 95.44 352 THR A C 1
ATOM 2769 O O . THR A 1 352 ? -19.188 11.998 6.643 1.00 95.44 352 THR A O 1
ATOM 2772 N N . LEU A 1 353 ? -17.754 11.619 4.968 1.00 94.75 353 LEU A N 1
ATOM 2773 C CA . LEU A 1 353 ? -18.209 10.243 4.759 1.00 94.75 353 LEU A CA 1
ATOM 2774 C C . LEU A 1 353 ? -17.951 9.342 5.986 1.00 94.75 353 LEU A C 1
ATOM 2776 O O . LEU A 1 353 ? -18.753 8.459 6.284 1.00 94.75 353 LEU A O 1
ATOM 2780 N N . LEU A 1 354 ? -16.867 9.598 6.730 1.00 91.69 354 LEU A N 1
ATOM 2781 C CA . LEU A 1 354 ? -16.559 8.895 7.979 1.00 91.69 354 LEU A CA 1
ATOM 2782 C C . LEU A 1 354 ? -17.585 9.200 9.073 1.00 91.69 354 LEU A C 1
ATOM 2784 O O . LEU A 1 354 ? -18.058 8.278 9.730 1.00 91.69 354 LEU A O 1
ATOM 2788 N N . ASP A 1 355 ? -17.996 10.463 9.206 1.00 93.62 355 ASP A N 1
ATOM 2789 C CA . ASP A 1 355 ? -19.034 10.840 10.170 1.00 93.62 355 ASP A CA 1
ATOM 2790 C C . ASP A 1 355 ? -20.356 10.115 9.874 1.00 93.62 355 ASP A C 1
ATOM 2792 O O . ASP A 1 355 ? -21.035 9.656 10.791 1.00 93.62 355 ASP A O 1
ATOM 2796 N N . TRP A 1 356 ? -20.721 9.972 8.594 1.00 96.94 356 TRP A N 1
ATOM 2797 C CA . TRP A 1 356 ? -21.921 9.237 8.184 1.00 96.94 356 TRP A CA 1
ATOM 2798 C C . TRP A 1 356 ? -21.821 7.731 8.441 1.00 96.94 356 TRP A C 1
ATOM 2800 O O . TRP A 1 356 ? -22.786 7.122 8.906 1.00 96.94 356 TRP A O 1
ATOM 2810 N N . ARG A 1 357 ? -20.649 7.128 8.215 1.00 94.75 357 ARG A N 1
ATOM 2811 C CA . ARG A 1 357 ? -20.368 5.738 8.612 1.00 94.75 357 ARG A CA 1
ATOM 2812 C C . ARG A 1 357 ? -20.544 5.538 10.116 1.00 94.75 357 ARG A C 1
ATOM 2814 O O . ARG A 1 357 ? -21.159 4.557 10.531 1.00 94.75 357 ARG A O 1
ATOM 2821 N N . ASP A 1 358 ? -20.048 6.462 10.930 1.00 91.62 358 ASP A N 1
ATOM 2822 C CA . ASP A 1 358 ? -20.161 6.370 12.386 1.00 91.62 358 ASP A CA 1
ATOM 2823 C C . ASP A 1 358 ? -21.612 6.542 12.859 1.00 91.62 358 ASP A C 1
ATOM 2825 O O . ASP A 1 358 ? -22.046 5.855 13.787 1.00 91.62 358 ASP A O 1
ATOM 2829 N N . VAL A 1 359 ? -22.397 7.392 12.185 1.00 94.62 359 VAL A N 1
ATOM 2830 C CA . VAL A 1 359 ? -23.853 7.470 12.383 1.00 94.62 359 VAL A CA 1
ATOM 2831 C C . VAL A 1 359 ? -24.504 6.122 12.072 1.00 94.62 359 VAL A C 1
ATOM 2833 O O . VAL A 1 359 ? -25.199 5.592 12.932 1.00 94.62 359 VAL A O 1
ATOM 2836 N N . ALA A 1 360 ? -24.244 5.527 10.903 1.00 95.19 360 ALA A N 1
ATOM 2837 C CA . ALA A 1 360 ? -24.828 4.234 10.535 1.00 95.19 360 ALA A CA 1
ATOM 2838 C C . ALA A 1 360 ? -24.517 3.142 11.572 1.00 95.19 360 ALA A C 1
ATOM 2840 O O . ALA A 1 360 ? -25.423 2.432 12.007 1.00 95.19 360 ALA A O 1
ATOM 2841 N N . LYS A 1 361 ? -23.264 3.069 12.044 1.00 92.88 361 LYS A N 1
ATOM 2842 C CA . LYS A 1 361 ? -22.853 2.125 13.094 1.00 92.88 361 LYS A CA 1
ATOM 2843 C C . LYS A 1 361 ? -23.574 2.367 14.417 1.00 92.88 361 LYS A C 1
ATOM 2845 O O . LYS A 1 361 ? -24.032 1.410 15.036 1.00 92.88 361 LYS A O 1
ATOM 2850 N N . ARG A 1 362 ? -23.689 3.625 14.849 1.00 93.75 362 ARG A N 1
ATOM 2851 C CA . ARG A 1 362 ? -24.376 3.985 16.098 1.00 93.75 362 ARG A CA 1
ATOM 2852 C C . ARG A 1 362 ? -25.862 3.631 16.058 1.00 93.75 362 ARG A C 1
ATOM 2854 O O . ARG A 1 362 ? -26.386 3.150 17.055 1.00 93.75 362 ARG A O 1
ATOM 2861 N N . GLU A 1 363 ? -26.512 3.838 14.917 1.00 92.69 363 GLU A N 1
ATOM 2862 C CA . GLU A 1 363 ? -27.928 3.507 14.714 1.00 92.69 363 GLU A CA 1
ATOM 2863 C C . GLU A 1 363 ? -28.155 2.009 14.398 1.00 92.69 363 GLU A C 1
ATOM 2865 O O . GLU A 1 363 ? -29.285 1.587 14.158 1.00 92.69 363 GLU A O 1
ATOM 2870 N N . GLY A 1 364 ? -27.098 1.182 14.377 1.00 93.00 364 GLY A N 1
ATOM 2871 C CA . GLY A 1 364 ? -27.192 -0.253 14.081 1.00 93.00 364 GLY A CA 1
ATOM 2872 C C . GLY A 1 364 ? -27.606 -0.567 12.638 1.00 93.00 364 GLY A C 1
ATOM 2873 O O . GLY A 1 364 ? -28.112 -1.656 12.356 1.00 93.00 364 GLY A O 1
ATOM 2874 N N . LEU A 1 365 ? -27.416 0.382 11.720 1.00 93.94 365 LEU A N 1
ATOM 2875 C CA . LEU A 1 365 ? -27.771 0.239 10.314 1.00 93.94 365 LEU A CA 1
ATOM 2876 C C . LEU A 1 365 ? -26.700 -0.565 9.581 1.00 93.94 365 LEU A C 1
ATOM 2878 O O . LEU A 1 365 ? -25.501 -0.354 9.756 1.00 93.94 365 LEU A O 1
ATOM 2882 N N . ARG A 1 366 ? -27.141 -1.490 8.726 1.00 91.81 366 ARG A N 1
ATOM 2883 C CA . ARG A 1 366 ? -26.232 -2.250 7.865 1.00 91.81 366 ARG A CA 1
ATOM 2884 C C . ARG A 1 366 ? -25.753 -1.369 6.715 1.00 91.81 366 ARG A C 1
ATOM 2886 O O . ARG A 1 366 ? -26.568 -0.764 6.025 1.00 91.81 366 ARG A O 1
ATOM 2893 N N . HIS A 1 367 ? -24.454 -1.389 6.453 1.00 92.94 367 HIS A N 1
ATOM 2894 C CA . HIS A 1 367 ? -23.821 -0.803 5.273 1.00 92.94 367 HIS A CA 1
ATOM 2895 C C . HIS A 1 367 ? -22.902 -1.835 4.608 1.00 92.94 367 HIS A C 1
ATOM 2897 O O . HIS A 1 367 ? -22.627 -2.895 5.168 1.00 92.94 367 HIS A O 1
ATOM 2903 N N . HIS A 1 368 ? -22.479 -1.561 3.380 1.00 92.44 368 HIS A N 1
ATOM 2904 C CA . HIS A 1 368 ? -21.632 -2.458 2.605 1.00 92.44 368 HIS A CA 1
ATOM 2905 C C . HIS A 1 368 ? -20.176 -2.432 3.110 1.00 92.44 368 HIS A C 1
ATOM 2907 O O . HIS A 1 368 ? -19.625 -1.365 3.378 1.00 92.44 368 HIS A O 1
ATOM 2913 N N . GLN A 1 369 ? -19.529 -3.600 3.181 1.00 88.56 369 GLN A N 1
ATOM 2914 C CA . GLN A 1 369 ? -18.199 -3.787 3.787 1.00 88.56 369 GLN A CA 1
ATOM 2915 C C . GLN A 1 369 ? -17.060 -2.990 3.129 1.00 88.56 369 GLN A C 1
ATOM 2917 O O . GLN A 1 369 ? -16.091 -2.652 3.802 1.00 88.56 369 GLN A O 1
ATOM 2922 N N . TRP A 1 370 ? -17.194 -2.636 1.845 1.00 90.62 370 TRP A N 1
ATOM 2923 C CA . TRP A 1 370 ? -16.181 -1.885 1.085 1.00 90.62 370 TRP A CA 1
ATOM 2924 C C . TRP A 1 370 ? -15.646 -0.653 1.823 1.00 90.62 370 TRP A C 1
ATOM 2926 O O . TRP A 1 370 ? -14.454 -0.376 1.771 1.00 90.62 370 TRP A O 1
ATOM 2936 N N . ILE A 1 371 ? -16.516 0.079 2.527 1.00 89.94 371 ILE A N 1
ATOM 2937 C CA . ILE A 1 371 ? -16.122 1.302 3.224 1.00 89.94 371 ILE A CA 1
ATOM 2938 C C . ILE A 1 371 ? -15.255 0.984 4.444 1.00 89.94 371 ILE A C 1
ATOM 2940 O O . ILE A 1 371 ? -14.331 1.727 4.749 1.00 89.94 371 ILE A O 1
ATOM 2944 N N . ASP A 1 372 ? -15.525 -0.126 5.137 1.00 85.56 372 ASP A N 1
ATOM 2945 C CA . ASP A 1 372 ? -14.709 -0.580 6.259 1.00 85.56 372 ASP A CA 1
ATOM 2946 C C . ASP A 1 372 ? -13.363 -1.109 5.766 1.00 85.56 372 ASP A C 1
ATOM 2948 O O . ASP A 1 372 ? -12.337 -0.733 6.324 1.00 85.56 372 ASP A O 1
ATOM 2952 N N . GLU A 1 373 ? -13.359 -1.902 4.693 1.00 82.81 373 GLU A N 1
ATOM 2953 C CA . GLU A 1 373 ? -12.135 -2.395 4.049 1.00 82.81 373 GLU A CA 1
ATOM 2954 C C . GLU A 1 373 ? -11.248 -1.243 3.570 1.00 82.81 373 GLU A C 1
ATOM 2956 O O . GLU A 1 373 ? -10.048 -1.221 3.826 1.00 82.81 373 GLU A O 1
ATOM 2961 N N . TYR A 1 374 ? -11.847 -0.255 2.910 1.00 83.06 374 TYR A N 1
ATOM 2962 C CA . TYR A 1 374 ? -11.133 0.900 2.392 1.00 83.06 374 TYR A CA 1
ATOM 2963 C C . TYR A 1 374 ? -10.590 1.798 3.508 1.00 83.06 374 TYR A C 1
ATOM 2965 O O . TYR A 1 374 ? -9.460 2.273 3.431 1.00 83.06 374 TYR A O 1
ATOM 2973 N N . VAL A 1 375 ? -11.371 2.013 4.570 1.00 83.19 375 VAL A N 1
ATOM 2974 C CA . VAL A 1 375 ? -10.919 2.765 5.747 1.00 83.19 375 VAL A CA 1
ATOM 2975 C C . VAL A 1 375 ? -9.770 2.044 6.442 1.00 83.19 375 VAL A C 1
ATOM 2977 O O . VAL A 1 375 ? -8.772 2.687 6.754 1.00 83.19 375 VAL A O 1
ATOM 2980 N N . LEU A 1 376 ? -9.872 0.728 6.645 1.00 73.12 376 LEU A N 1
ATOM 2981 C CA . LEU A 1 376 ? -8.782 -0.069 7.214 1.00 73.12 376 LEU A CA 1
ATOM 2982 C C . LEU A 1 376 ? -7.507 0.062 6.377 1.00 73.12 376 LEU A C 1
ATOM 2984 O O . LEU A 1 376 ? -6.444 0.319 6.932 1.00 73.12 376 LEU A O 1
ATOM 2988 N N . ALA A 1 377 ? -7.630 0.006 5.053 1.00 69.06 377 ALA A N 1
ATOM 2989 C CA . ALA A 1 377 ? -6.492 0.144 4.158 1.00 69.06 377 ALA A CA 1
ATOM 2990 C C . ALA A 1 377 ? -5.918 1.580 4.076 1.00 69.06 377 ALA A C 1
ATOM 2992 O O . ALA A 1 377 ? -4.761 1.744 3.695 1.00 69.06 377 ALA A O 1
ATOM 2993 N N . ARG A 1 378 ? -6.687 2.631 4.427 1.00 69.50 378 ARG A N 1
ATOM 2994 C CA . ARG A 1 378 ? -6.318 4.052 4.204 1.00 69.50 378 ARG A CA 1
ATOM 2995 C C . ARG A 1 378 ? -6.057 4.891 5.466 1.00 69.50 378 ARG A C 1
ATOM 2997 O O . ARG A 1 378 ? -5.690 6.056 5.325 1.00 69.50 378 ARG A O 1
ATOM 3004 N N . ILE A 1 379 ? -6.223 4.364 6.684 1.00 54.03 379 ILE A N 1
ATOM 3005 C CA . ILE A 1 379 ? -6.255 5.150 7.942 1.00 54.03 379 ILE A CA 1
ATOM 3006 C C . ILE A 1 379 ? -5.043 6.079 8.232 1.00 54.03 379 ILE A C 1
ATOM 3008 O O . ILE A 1 379 ? -5.149 6.891 9.147 1.00 54.03 379 ILE A O 1
ATOM 3012 N N . GLU A 1 380 ? -3.967 6.131 7.431 1.00 46.03 380 GLU A N 1
ATOM 3013 C CA . GLU A 1 380 ? -2.906 7.144 7.613 1.00 46.03 380 GLU A CA 1
ATOM 3014 C C . GLU A 1 380 ? -2.463 8.026 6.427 1.00 46.03 380 GLU A C 1
ATOM 3016 O O . GLU A 1 380 ? -1.549 8.829 6.608 1.00 46.03 380 GLU A O 1
ATOM 3021 N N . GLU A 1 381 ? -3.140 8.066 5.272 1.00 41.28 381 GLU A N 1
ATOM 3022 C CA . GLU A 1 381 ? -2.776 9.092 4.262 1.00 41.28 381 GLU A CA 1
ATOM 3023 C C . GLU A 1 381 ? -3.173 10.529 4.674 1.00 41.28 381 GLU A C 1
ATOM 3025 O O . GLU A 1 381 ? -2.539 11.501 4.267 1.00 41.28 381 GLU A O 1
ATOM 3030 N N . LEU A 1 382 ? -4.202 10.696 5.515 1.00 37.25 382 LEU A N 1
ATOM 3031 C CA . LEU A 1 382 ? -4.740 12.018 5.886 1.00 37.25 382 LEU A CA 1
ATOM 3032 C C . LEU A 1 382 ? -4.044 12.674 7.094 1.00 37.25 382 LEU A C 1
ATOM 3034 O O . LEU A 1 382 ? -4.282 13.852 7.365 1.00 37.25 382 LEU A O 1
ATOM 3038 N N . SER A 1 383 ? -3.156 11.961 7.793 1.00 35.00 383 SER A N 1
ATOM 3039 C CA . SER A 1 383 ? -2.383 12.517 8.918 1.00 35.00 383 SER A CA 1
ATOM 3040 C C . SER A 1 383 ? -1.023 13.098 8.493 1.00 35.00 383 SER A C 1
ATOM 3042 O O . SER A 1 383 ? -0.418 13.849 9.260 1.00 35.00 383 SER A O 1
ATOM 3044 N N . ALA A 1 384 ? -0.546 12.804 7.276 1.00 34.41 384 ALA A N 1
ATOM 3045 C CA . ALA A 1 384 ? 0.809 13.142 6.828 1.00 34.41 384 ALA A CA 1
ATOM 3046 C C . ALA A 1 384 ? 0.947 14.502 6.106 1.00 34.41 384 ALA A C 1
ATOM 3048 O O . ALA A 1 384 ? 2.046 15.053 6.060 1.00 34.41 384 ALA A O 1
ATOM 3049 N N . ASP A 1 385 ? -0.138 15.104 5.604 1.00 30.72 385 ASP A N 1
ATOM 3050 C CA . ASP A 1 385 ? -0.039 16.239 4.661 1.00 30.72 385 ASP A CA 1
ATOM 3051 C C . ASP A 1 385 ? -0.018 17.643 5.312 1.00 30.72 385 ASP A C 1
ATOM 3053 O O . ASP A 1 385 ? -0.061 18.672 4.641 1.00 30.72 385 ASP A O 1
ATOM 3057 N N . SER A 1 386 ? 0.091 17.729 6.643 1.00 35.31 386 SER A N 1
ATOM 3058 C CA . SER A 1 386 ? 0.181 19.021 7.357 1.00 35.31 386 SER A CA 1
ATOM 3059 C C . SER A 1 386 ? 1.618 19.524 7.578 1.00 35.31 386 SER A C 1
ATOM 3061 O O . SER A 1 386 ? 1.837 20.476 8.329 1.00 35.31 386 SER A O 1
ATOM 3063 N N . GLY A 1 387 ? 2.605 18.912 6.914 1.00 34.44 387 GLY A N 1
ATOM 3064 C CA . GLY A 1 387 ? 4.019 19.075 7.249 1.00 34.44 387 GLY A CA 1
ATOM 3065 C C . GLY A 1 387 ? 4.990 19.288 6.090 1.00 34.44 387 GLY A C 1
ATOM 3066 O O . GLY A 1 387 ? 6.126 18.858 6.227 1.00 34.44 387 GLY A O 1
ATOM 3067 N N . SER A 1 388 ? 4.628 19.931 4.972 1.00 30.31 388 SER A N 1
ATOM 3068 C CA . SER A 1 388 ? 5.655 20.410 4.025 1.00 30.31 388 SER A CA 1
ATOM 3069 C C . SER A 1 388 ? 5.168 21.500 3.065 1.00 30.31 388 SER A C 1
ATOM 3071 O O . SER A 1 388 ? 4.687 21.220 1.974 1.00 30.31 388 SER A O 1
ATOM 3073 N N . ALA A 1 389 ? 5.348 22.766 3.452 1.00 31.03 389 ALA A N 1
ATOM 3074 C CA . ALA A 1 389 ? 5.616 23.863 2.518 1.00 31.03 389 ALA A CA 1
ATOM 3075 C C . ALA A 1 389 ? 6.191 25.060 3.290 1.00 31.03 389 ALA A C 1
ATOM 3077 O O . ALA A 1 389 ? 5.477 25.809 3.957 1.00 31.03 389 ALA A O 1
ATOM 3078 N N . GLY A 1 390 ? 7.511 25.232 3.214 1.00 29.31 390 GLY A N 1
ATOM 3079 C CA . GLY A 1 390 ? 8.178 26.451 3.653 1.00 29.31 390 GLY A CA 1
ATOM 3080 C C . GLY A 1 390 ? 7.874 27.602 2.694 1.00 29.31 390 GLY A C 1
ATOM 3081 O O . GLY A 1 390 ? 8.198 27.530 1.512 1.00 29.31 390 GLY A O 1
ATOM 3082 N N . GLY A 1 391 ? 7.292 28.678 3.219 1.00 26.30 391 GLY A N 1
ATOM 3083 C CA . GLY A 1 391 ? 7.099 29.946 2.522 1.00 26.30 391 GLY A CA 1
ATOM 3084 C C . GLY A 1 391 ? 7.044 31.089 3.530 1.00 26.30 391 GLY A C 1
ATOM 3085 O O . GLY A 1 391 ? 6.139 31.164 4.355 1.00 26.30 391 GLY A O 1
ATOM 3086 N N . VAL A 1 392 ? 8.056 31.951 3.500 1.00 35.44 392 VAL A N 1
ATOM 3087 C CA . VAL A 1 392 ? 8.240 33.095 4.401 1.00 35.44 392 VAL A CA 1
ATOM 3088 C C . VAL A 1 392 ? 7.136 34.137 4.183 1.00 35.44 392 VAL A C 1
ATOM 3090 O O . VAL A 1 392 ? 7.107 34.780 3.139 1.00 35.44 392 VAL A O 1
ATOM 3093 N N . ALA A 1 393 ? 6.290 34.375 5.190 1.00 26.89 393 ALA A N 1
ATOM 3094 C CA . ALA A 1 393 ? 5.560 35.635 5.355 1.00 26.89 393 ALA A CA 1
ATOM 3095 C C . ALA A 1 393 ? 5.213 35.882 6.833 1.00 26.89 393 ALA A C 1
ATOM 3097 O O . ALA A 1 393 ? 4.846 34.980 7.582 1.00 26.89 393 ALA A O 1
ATOM 3098 N N . LYS A 1 394 ? 5.390 37.132 7.257 1.00 31.52 394 LYS A N 1
ATOM 3099 C CA . LYS A 1 394 ? 5.292 37.619 8.635 1.00 31.52 394 LYS A CA 1
ATOM 3100 C C . LYS A 1 394 ? 3.873 38.160 8.897 1.00 31.52 394 LYS A C 1
ATOM 3102 O O . LYS A 1 394 ? 3.344 38.870 8.053 1.00 31.52 394 LYS A O 1
ATOM 3107 N N . VAL A 1 395 ? 3.395 37.952 10.131 1.00 31.12 395 VAL A N 1
ATOM 3108 C CA . VAL A 1 395 ? 2.281 38.628 10.848 1.00 31.12 395 VAL A CA 1
ATOM 3109 C C . VAL A 1 395 ? 0.857 38.074 10.649 1.00 31.12 395 VAL A C 1
ATOM 3111 O O . VAL A 1 395 ? 0.289 38.138 9.569 1.00 31.12 395 VAL A O 1
ATOM 3114 N N . GLY A 1 396 ? 0.249 37.652 11.770 1.00 28.45 396 GLY A N 1
ATOM 3115 C CA . GLY A 1 396 ? -1.200 37.482 11.940 1.00 28.45 396 GLY A CA 1
ATOM 3116 C C . GLY A 1 396 ? -1.566 36.331 12.880 1.00 28.45 396 GLY A C 1
ATOM 3117 O O . GLY A 1 396 ? -1.484 35.173 12.495 1.00 28.45 396 GLY A O 1
ATOM 3118 N N . ALA A 1 397 ? -1.947 36.635 14.123 1.00 39.53 397 ALA A N 1
ATOM 3119 C CA . ALA A 1 397 ? -2.329 35.650 15.132 1.00 39.53 397 ALA A CA 1
ATOM 3120 C C . ALA A 1 397 ? -3.593 34.865 14.730 1.00 39.53 397 ALA A C 1
ATOM 3122 O O . ALA A 1 397 ? -4.673 35.436 14.615 1.00 39.53 397 ALA A O 1
ATOM 3123 N N . GLY A 1 398 ? -3.455 33.548 14.587 1.00 30.95 398 GLY A N 1
ATOM 3124 C CA . GLY A 1 398 ? -4.556 32.597 14.459 1.00 30.95 398 GLY A CA 1
ATOM 3125 C C . GLY A 1 398 ? -4.101 31.241 14.993 1.00 30.95 398 GLY A C 1
ATOM 3126 O O . GLY A 1 398 ? -3.158 30.651 14.470 1.00 30.95 398 GLY A O 1
ATOM 3127 N N . ALA A 1 399 ? -4.707 30.775 16.086 1.00 37.44 399 ALA A N 1
ATOM 3128 C CA . ALA A 1 399 ? -4.368 29.493 16.696 1.00 37.44 399 ALA A CA 1
ATOM 3129 C C . ALA A 1 399 ? -4.789 28.343 15.764 1.00 37.44 399 ALA A C 1
ATOM 3131 O O . ALA A 1 399 ? -5.974 28.099 15.556 1.00 37.44 399 ALA A O 1
ATOM 3132 N N . THR A 1 400 ? -3.812 27.646 15.186 1.00 37.09 400 THR A N 1
ATOM 3133 C CA . THR A 1 400 ? -4.022 26.513 14.276 1.00 37.09 400 THR A CA 1
ATOM 3134 C C . THR A 1 400 ? -4.446 25.244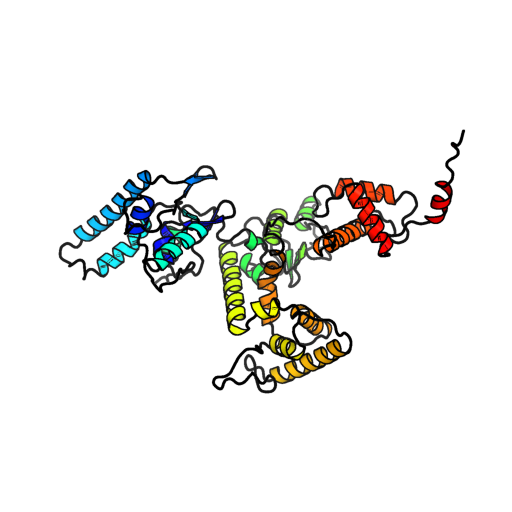 15.028 1.00 37.09 400 THR A C 1
ATOM 3136 O O . THR A 1 400 ? -4.053 25.015 16.176 1.00 37.09 400 THR A O 1
ATOM 3139 N N . ALA A 1 401 ? -5.223 24.380 14.362 1.00 41.03 401 ALA A N 1
ATOM 3140 C CA . ALA A 1 401 ? -5.792 23.135 14.897 1.00 41.03 401 ALA A CA 1
ATOM 3141 C C . ALA A 1 401 ? -4.759 22.164 15.514 1.00 41.03 401 ALA A C 1
ATOM 3143 O O . ALA A 1 401 ? -5.079 21.445 16.461 1.00 41.03 401 ALA A O 1
ATOM 3144 N N . ALA A 1 402 ? -3.499 22.201 15.065 1.00 43.59 402 ALA A N 1
ATOM 3145 C CA . ALA A 1 402 ? -2.397 21.441 15.664 1.00 43.59 402 ALA A CA 1
ATOM 3146 C C . ALA A 1 402 ? -2.083 21.883 17.109 1.00 43.59 402 ALA A C 1
ATOM 3148 O O . ALA A 1 402 ? -1.813 21.054 17.979 1.00 43.59 402 ALA A O 1
ATOM 3149 N N . THR A 1 403 ? -2.201 23.184 17.403 1.00 52.50 403 THR A N 1
ATOM 3150 C CA . THR A 1 403 ? -2.023 23.735 18.760 1.00 52.50 403 THR A CA 1
ATOM 3151 C C . THR A 1 403 ? -3.181 23.320 19.671 1.00 52.50 403 THR A C 1
ATOM 3153 O O . THR A 1 403 ? -2.977 23.009 20.848 1.00 52.50 403 THR A O 1
ATOM 3156 N N . VAL A 1 404 ? -4.398 23.258 19.117 1.00 58.03 404 VAL A N 1
ATOM 3157 C CA . VAL A 1 404 ? -5.604 22.786 19.818 1.00 58.03 404 VAL A CA 1
ATOM 3158 C C . VAL A 1 404 ? -5.487 21.297 20.152 1.00 58.03 404 VAL A C 1
ATOM 3160 O O . VAL A 1 404 ? -5.837 20.893 21.261 1.00 58.03 404 VAL A O 1
ATOM 3163 N N . ASN A 1 405 ? -4.929 20.489 19.246 1.00 72.81 405 ASN A N 1
ATOM 3164 C CA . ASN A 1 405 ? -4.723 19.058 19.470 1.00 72.81 405 ASN A CA 1
ATOM 3165 C C . ASN A 1 405 ? -3.654 18.796 20.550 1.00 72.81 405 ASN A C 1
ATOM 3167 O O . ASN A 1 405 ? -3.923 18.107 21.533 1.00 72.81 405 ASN A O 1
ATOM 3171 N N . LEU A 1 406 ? -2.496 19.466 20.480 1.00 78.88 406 LEU A N 1
ATOM 3172 C CA . LEU A 1 406 ? -1.447 19.330 21.501 1.00 78.88 406 LEU A CA 1
ATOM 3173 C C . LEU A 1 406 ? -1.916 19.789 22.894 1.00 78.88 406 LEU A C 1
ATOM 3175 O O . LEU A 1 406 ? -1.556 19.196 23.912 1.00 78.88 406 LEU A O 1
ATOM 3179 N N . THR A 1 407 ? -2.745 20.835 22.948 1.00 82.38 407 THR A N 1
ATOM 3180 C CA . THR A 1 407 ? -3.332 21.321 24.204 1.00 82.38 407 THR A CA 1
ATOM 3181 C C . THR A 1 407 ? -4.299 20.292 24.789 1.00 82.38 407 THR A C 1
ATOM 3183 O O . THR A 1 407 ? -4.194 19.986 25.974 1.00 82.38 407 THR A O 1
ATOM 3186 N N . LYS A 1 408 ? -5.170 19.680 23.972 1.00 83.56 408 LYS A N 1
ATOM 3187 C CA . LYS A 1 408 ? -6.065 18.594 24.414 1.00 83.56 408 LYS A CA 1
ATOM 3188 C C . LYS A 1 408 ? -5.292 17.376 24.923 1.00 83.56 408 LYS A C 1
ATOM 3190 O O . LYS A 1 408 ? -5.628 16.850 25.983 1.00 83.56 408 LYS A O 1
ATOM 3195 N N . ILE A 1 409 ? -4.230 16.971 24.223 1.00 82.62 409 ILE A N 1
ATOM 3196 C CA . ILE A 1 409 ? -3.362 15.858 24.642 1.00 82.62 409 ILE A CA 1
ATOM 3197 C C . ILE A 1 409 ? -2.736 16.156 26.013 1.00 82.62 409 ILE A C 1
ATOM 3199 O O . ILE A 1 409 ? -2.769 15.310 26.905 1.00 82.62 409 ILE A O 1
ATOM 3203 N N . ARG A 1 410 ? -2.223 17.375 26.221 1.00 90.56 410 ARG A N 1
ATOM 3204 C CA . ARG A 1 410 ? -1.640 17.792 27.508 1.00 90.56 410 ARG A CA 1
ATOM 3205 C C . ARG A 1 410 ? -2.674 17.864 28.631 1.00 90.56 410 ARG A C 1
ATOM 3207 O O . ARG A 1 410 ? -2.378 17.423 29.736 1.00 90.56 410 ARG A O 1
ATOM 3214 N N . ILE A 1 411 ? -3.880 18.367 28.361 1.00 89.75 411 ILE A N 1
ATOM 3215 C CA . ILE A 1 411 ? -4.980 18.374 29.341 1.00 89.75 411 ILE A CA 1
ATOM 3216 C C . ILE A 1 411 ? -5.294 16.941 29.784 1.00 89.75 411 ILE A C 1
ATOM 3218 O O . ILE A 1 411 ? -5.346 16.669 30.982 1.00 89.75 411 ILE A O 1
ATOM 3222 N N . ASN A 1 412 ? -5.436 16.008 28.838 1.00 85.81 412 ASN A N 1
ATOM 3223 C CA . ASN A 1 412 ? -5.708 14.608 29.160 1.00 85.81 412 ASN A CA 1
ATOM 3224 C C . ASN A 1 412 ? -4.570 13.965 29.966 1.00 85.81 412 ASN A C 1
ATOM 3226 O O . ASN A 1 412 ? -4.850 13.260 30.931 1.00 85.81 412 ASN A O 1
ATOM 3230 N N . ALA A 1 413 ? -3.307 14.258 29.640 1.00 88.19 413 ALA A N 1
ATOM 3231 C CA . ALA A 1 413 ? -2.159 13.759 30.400 1.00 88.19 413 ALA A CA 1
ATOM 3232 C C . ALA A 1 413 ? -2.142 14.272 31.854 1.00 88.19 413 ALA A C 1
ATOM 3234 O O . ALA A 1 413 ? -1.848 13.505 32.773 1.00 88.19 413 ALA A O 1
ATOM 3235 N N . ILE A 1 414 ? -2.510 15.540 32.088 1.00 90.94 414 ILE A N 1
ATOM 3236 C CA . ILE A 1 414 ? -2.627 16.104 33.445 1.00 90.94 414 ILE A CA 1
ATOM 3237 C C . ILE A 1 414 ? -3.749 15.400 34.223 1.00 90.94 414 ILE A C 1
ATOM 3239 O O . ILE A 1 414 ? -3.528 14.980 35.356 1.00 90.94 414 ILE A O 1
ATOM 3243 N N . VAL A 1 415 ? -4.926 15.213 33.613 1.00 88.94 415 VAL A N 1
ATOM 3244 C CA . VAL A 1 415 ? -6.080 14.546 34.251 1.00 88.94 415 VAL A CA 1
ATOM 3245 C C . VAL A 1 415 ? -5.775 13.081 34.579 1.00 88.94 415 VAL A C 1
ATOM 3247 O O . VAL A 1 415 ? -6.066 12.610 35.680 1.00 88.94 415 VAL A O 1
ATOM 3250 N N . GLN A 1 416 ? -5.137 12.359 33.656 1.00 86.69 416 GLN A N 1
ATOM 3251 C CA . GLN A 1 416 ? -4.701 10.980 33.885 1.00 86.69 416 GLN A CA 1
ATOM 3252 C C . GLN A 1 416 ? -3.655 10.896 34.999 1.00 86.69 416 GLN A C 1
ATOM 3254 O O . GLN A 1 416 ? -3.718 9.993 35.831 1.00 86.69 416 GLN A O 1
ATOM 3259 N N . THR A 1 417 ? -2.723 11.851 35.059 1.00 90.06 417 THR A N 1
ATOM 3260 C CA . THR A 1 417 ? -1.712 11.898 36.123 1.00 90.06 417 THR A CA 1
ATOM 3261 C C . THR A 1 417 ? -2.345 12.182 37.483 1.00 90.06 417 THR A C 1
ATOM 3263 O O . THR A 1 417 ? -2.017 11.491 38.445 1.00 90.06 417 THR A O 1
ATOM 3266 N N . ALA A 1 418 ? -3.306 13.110 37.563 1.00 89.00 418 ALA A N 1
ATOM 3267 C CA . ALA A 1 418 ? -4.084 13.352 38.779 1.00 89.00 418 ALA A CA 1
ATOM 3268 C C . ALA A 1 418 ? -4.809 12.077 39.248 1.00 89.00 418 ALA A C 1
ATOM 3270 O O . ALA A 1 418 ? -4.637 11.656 40.390 1.00 89.00 418 ALA A O 1
ATOM 3271 N N . THR A 1 419 ? -5.509 11.400 38.331 1.00 88.19 419 THR A N 1
ATOM 3272 C CA . THR A 1 419 ? -6.247 10.154 38.612 1.00 88.19 419 THR A CA 1
ATOM 3273 C C . THR A 1 419 ? -5.315 9.037 39.095 1.00 88.19 419 THR A C 1
ATOM 3275 O O . THR A 1 419 ? -5.601 8.354 40.077 1.00 88.19 419 THR A O 1
ATOM 3278 N N . ARG A 1 420 ? -4.155 8.868 38.448 1.00 90.50 420 ARG A N 1
ATOM 3279 C CA . ARG A 1 420 ? -3.145 7.864 38.819 1.00 90.50 420 ARG A CA 1
ATOM 3280 C C . ARG A 1 420 ? -2.548 8.116 40.202 1.00 90.50 420 ARG A C 1
ATOM 3282 O O . ARG A 1 420 ? -2.271 7.168 40.931 1.00 90.50 420 ARG A O 1
ATOM 3289 N N . LEU A 1 421 ? -2.378 9.384 40.569 1.00 89.25 421 LEU A N 1
ATOM 3290 C CA . LEU A 1 421 ? -1.943 9.805 41.901 1.00 89.25 421 LEU A CA 1
ATOM 3291 C C . LEU A 1 421 ? -3.083 9.788 42.939 1.00 89.25 421 LEU A C 1
ATOM 3293 O O . LEU A 1 421 ? -2.873 10.211 44.072 1.00 89.25 421 LEU A O 1
ATOM 3297 N N . LYS A 1 422 ? -4.264 9.265 42.572 1.00 91.25 422 LYS A N 1
ATOM 3298 C CA . LYS A 1 422 ? -5.474 9.185 43.404 1.00 91.25 422 LYS A CA 1
ATOM 3299 C C . LYS A 1 422 ? -6.021 10.549 43.846 1.00 91.25 422 LYS A C 1
ATOM 3301 O O . LYS A 1 422 ? -6.703 10.629 44.864 1.00 91.25 422 LYS A O 1
ATOM 3306 N N . TYR A 1 423 ? -5.751 11.606 43.081 1.00 88.00 423 TYR A N 1
ATOM 3307 C CA . TYR A 1 423 ? -6.469 12.872 43.208 1.00 88.00 423 TYR A CA 1
ATOM 3308 C C . TYR A 1 423 ? -7.759 12.819 42.393 1.00 88.00 423 TYR A C 1
ATOM 3310 O O . TYR A 1 423 ? -7.761 12.301 41.274 1.00 88.00 423 TYR A O 1
ATOM 3318 N N . ASP A 1 424 ? -8.830 13.407 42.925 1.00 88.12 424 ASP A N 1
ATOM 3319 C CA . ASP A 1 424 ? -9.991 13.771 42.116 1.00 88.12 424 ASP A CA 1
ATOM 3320 C C . ASP A 1 424 ? -9.590 14.949 41.210 1.00 88.12 424 ASP A C 1
ATOM 3322 O O . ASP A 1 424 ? -9.213 16.004 41.730 1.00 88.12 424 ASP A O 1
ATOM 3326 N N . PRO A 1 425 ? -9.632 14.810 39.870 1.00 87.06 425 PRO A N 1
ATOM 3327 C CA . PRO A 1 425 ? -9.308 15.908 38.969 1.00 87.06 425 PRO A CA 1
ATOM 3328 C C . PRO A 1 425 ? -10.170 17.151 39.218 1.00 87.06 425 PRO A C 1
ATOM 3330 O O . PRO A 1 425 ? -9.675 18.262 39.074 1.00 87.06 425 PRO A O 1
ATOM 3333 N N . LEU A 1 426 ? -11.430 16.997 39.626 1.00 89.00 426 LEU A N 1
ATOM 3334 C CA . LEU A 1 426 ? -12.322 18.131 39.885 1.00 89.00 426 LEU A CA 1
ATOM 3335 C C . LEU A 1 426 ? -12.196 18.689 41.311 1.00 89.00 426 LEU A C 1
ATOM 3337 O O . LEU A 1 426 ? -12.814 19.703 41.611 1.00 89.00 426 LEU A O 1
ATOM 3341 N N . SER A 1 427 ? -11.385 18.059 42.165 1.00 87.62 427 SER A N 1
ATOM 3342 C CA . SER A 1 427 ? -11.182 18.454 43.562 1.00 87.62 427 SER A CA 1
ATOM 3343 C C . SER A 1 427 ? -9.738 18.183 43.996 1.00 87.62 427 SER A C 1
ATOM 3345 O O . SER A 1 427 ? -9.456 17.421 44.924 1.00 87.62 427 SER A O 1
ATOM 3347 N N . VAL A 1 428 ? -8.765 18.771 43.288 1.00 86.50 428 VAL A N 1
ATOM 3348 C CA . VAL A 1 428 ? -7.349 18.568 43.618 1.00 86.50 428 VAL A CA 1
ATOM 3349 C C . VAL A 1 428 ? -7.035 19.295 44.925 1.00 86.50 428 VAL A C 1
ATOM 3351 O O . VAL A 1 428 ? -7.035 20.527 44.980 1.00 86.50 428 VAL A O 1
ATOM 3354 N N . ALA A 1 429 ? -6.727 18.521 45.968 1.00 83.88 429 ALA A N 1
ATOM 3355 C CA . ALA A 1 429 ? -6.350 19.037 47.280 1.00 83.88 429 ALA A CA 1
ATOM 3356 C C . ALA A 1 429 ? -5.126 19.974 47.218 1.00 83.88 429 ALA A C 1
ATOM 3358 O O . ALA A 1 429 ? -4.244 19.847 46.357 1.00 83.88 429 ALA A O 1
ATOM 3359 N N . THR A 1 430 ? -5.036 20.897 48.177 1.00 79.56 430 THR A N 1
ATOM 3360 C CA . THR A 1 430 ? -3.934 21.864 48.296 1.00 79.56 430 THR A CA 1
ATOM 3361 C C . THR A 1 430 ? -2.570 21.164 48.301 1.00 79.56 430 THR A C 1
ATOM 3363 O O . THR A 1 430 ? -2.318 20.264 49.096 1.00 79.56 430 THR A O 1
ATOM 3366 N N . GLY A 1 431 ? -1.676 21.573 47.396 1.00 81.06 431 GLY A N 1
ATOM 3367 C CA . GLY A 1 431 ? -0.360 20.947 47.195 1.00 81.06 431 GLY A CA 1
ATOM 3368 C C . GLY A 1 431 ? -0.335 19.823 46.148 1.00 81.06 431 GLY A C 1
ATOM 3369 O O . GLY A 1 431 ? 0.724 19.557 45.580 1.00 81.06 431 GLY A O 1
ATOM 3370 N N . GLY A 1 432 ? -1.490 19.250 45.785 1.00 85.19 432 GLY A N 1
ATOM 3371 C CA . GLY A 1 432 ? -1.597 18.208 44.755 1.00 85.19 432 GLY A CA 1
ATOM 3372 C C . GLY A 1 432 ? -1.120 18.671 43.377 1.00 85.19 432 GLY A C 1
ATOM 3373 O O . GLY A 1 432 ? -0.469 17.916 42.661 1.00 85.19 432 GLY A O 1
ATOM 3374 N N . LYS A 1 433 ? -1.318 19.955 43.040 1.00 90.19 433 LYS A N 1
ATOM 3375 C CA . LYS A 1 433 ? -0.796 20.550 41.799 1.00 90.19 433 LYS A CA 1
ATOM 3376 C C . LYS A 1 433 ? 0.722 20.399 41.661 1.00 90.19 433 LYS A C 1
ATOM 3378 O O .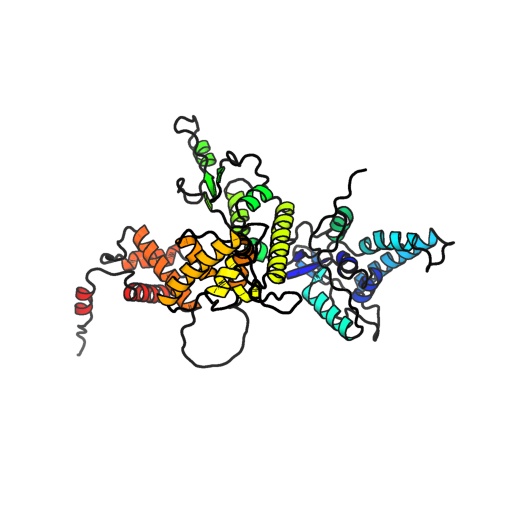 LYS A 1 433 ? 1.180 20.058 40.579 1.00 90.19 433 LYS A O 1
ATOM 3383 N N . ALA A 1 434 ? 1.492 20.648 42.723 1.00 87.62 434 ALA A N 1
ATOM 3384 C CA . ALA A 1 434 ? 2.954 20.578 42.666 1.00 87.62 434 ALA A CA 1
ATOM 3385 C C . ALA A 1 434 ? 3.448 19.134 42.478 1.00 87.62 434 ALA A C 1
ATOM 3387 O O . ALA A 1 434 ? 4.417 18.898 41.762 1.00 87.62 434 ALA A O 1
ATOM 3388 N N . ILE A 1 435 ? 2.741 18.168 43.071 1.00 88.19 435 ILE A N 1
ATOM 3389 C CA . ILE A 1 435 ? 3.034 16.737 42.931 1.00 88.19 435 ILE A CA 1
ATOM 3390 C C . ILE A 1 435 ? 2.697 16.263 41.509 1.00 88.19 435 ILE A C 1
ATOM 3392 O O . ILE A 1 435 ? 3.507 15.586 40.880 1.00 88.19 435 ILE A O 1
ATOM 3396 N N . ILE A 1 436 ? 1.549 16.681 40.963 1.00 89.94 436 ILE A N 1
ATOM 3397 C CA . ILE A 1 436 ? 1.164 16.396 39.571 1.00 89.94 436 ILE A CA 1
ATOM 3398 C C . ILE A 1 436 ? 2.139 17.062 38.587 1.00 89.94 436 ILE A C 1
ATOM 3400 O O . ILE A 1 436 ? 2.515 16.451 37.591 1.00 89.94 436 ILE A O 1
ATOM 3404 N N . GLU A 1 437 ? 2.576 18.294 38.862 1.00 91.94 437 GLU A N 1
ATOM 3405 C CA . GLU A 1 437 ? 3.567 19.014 38.053 1.00 91.94 437 GLU A CA 1
ATOM 3406 C C . GLU A 1 437 ? 4.908 18.279 38.017 1.00 91.94 437 GLU A C 1
ATOM 3408 O O . GLU A 1 437 ? 5.437 18.039 36.932 1.00 91.94 437 GLU A O 1
ATOM 3413 N N . ALA A 1 438 ? 5.428 17.870 39.176 1.00 88.06 438 ALA A N 1
ATOM 3414 C CA . ALA A 1 438 ? 6.676 17.118 39.267 1.00 88.06 438 ALA A CA 1
ATOM 3415 C C . ALA A 1 438 ? 6.595 15.792 38.497 1.00 88.06 438 ALA A C 1
ATOM 3417 O O . ALA A 1 438 ? 7.475 15.486 37.696 1.00 88.06 438 ALA A O 1
ATOM 3418 N N . GLU A 1 439 ? 5.502 15.049 38.664 1.00 88.25 439 GLU A N 1
ATOM 3419 C CA . GLU A 1 439 ? 5.290 13.764 37.998 1.00 88.25 439 GLU A CA 1
ATOM 3420 C C . GLU A 1 439 ? 5.155 13.916 36.468 1.00 88.25 439 GLU A C 1
ATOM 3422 O O . GLU A 1 439 ? 5.724 13.126 35.710 1.00 88.25 439 GLU A O 1
ATOM 3427 N N . CYS A 1 440 ? 4.456 14.957 35.999 1.00 86.94 440 CYS A N 1
ATOM 3428 C CA . CYS A 1 440 ? 4.338 15.276 34.574 1.00 86.94 440 CYS A CA 1
ATOM 3429 C C . CYS A 1 440 ? 5.662 15.748 33.956 1.00 86.94 440 CYS A C 1
ATOM 3431 O O . CYS A 1 440 ? 5.890 15.521 32.771 1.00 86.94 440 CYS A O 1
ATOM 3433 N N . LEU A 1 441 ? 6.526 16.428 34.711 1.00 85.94 441 LEU A N 1
ATOM 3434 C CA . LEU A 1 441 ? 7.821 16.900 34.211 1.00 85.94 441 LEU A CA 1
ATOM 3435 C C . LEU A 1 441 ? 8.897 15.806 34.230 1.00 85.94 441 LEU A C 1
ATOM 3437 O O . LEU A 1 441 ? 9.773 15.813 33.363 1.00 85.94 441 LEU A O 1
ATOM 3441 N N . ASP A 1 442 ? 8.827 14.876 35.184 1.00 79.56 442 ASP A N 1
ATOM 3442 C CA . ASP A 1 442 ? 9.824 13.820 35.374 1.00 79.56 442 ASP A CA 1
ATOM 3443 C C . ASP A 1 442 ? 9.534 12.581 34.511 1.00 79.56 442 ASP A C 1
ATOM 3445 O O . ASP A 1 442 ? 10.347 12.197 33.670 1.00 79.56 442 ASP A O 1
ATOM 3449 N N . LYS A 1 443 ? 8.332 11.997 34.626 1.00 72.38 443 LYS A N 1
ATOM 3450 C CA . LYS A 1 443 ? 8.017 10.698 33.995 1.00 72.38 443 LYS A CA 1
ATOM 3451 C C . LYS A 1 443 ? 7.507 10.781 32.565 1.00 72.38 443 LYS A C 1
ATOM 3453 O O . LYS A 1 443 ? 7.494 9.779 31.859 1.00 72.38 443 LYS A O 1
ATOM 3458 N N . LEU A 1 444 ? 7.104 11.968 32.118 1.00 67.44 444 LEU A N 1
ATOM 3459 C CA . LEU A 1 444 ? 6.677 12.203 30.734 1.00 67.44 444 LEU A CA 1
ATOM 3460 C C . LEU A 1 444 ? 7.778 12.862 29.891 1.00 67.44 444 LEU A C 1
ATOM 3462 O O . LEU A 1 444 ? 7.537 13.363 28.785 1.00 67.44 444 LEU A O 1
ATOM 3466 N N . LYS A 1 445 ? 9.014 12.861 30.402 1.00 56.69 445 LYS A N 1
ATOM 3467 C CA . LYS A 1 445 ? 10.188 13.394 29.721 1.00 56.69 445 LYS A CA 1
ATOM 3468 C C . LYS A 1 445 ? 10.573 12.478 28.555 1.00 56.69 445 LYS A C 1
ATOM 3470 O O . LYS A 1 445 ? 11.294 11.506 28.720 1.00 56.69 445 LYS A O 1
ATOM 3475 N N . GLY A 1 446 ? 10.073 12.802 27.364 1.00 53.53 446 GLY A N 1
ATOM 3476 C CA . GLY A 1 446 ? 10.323 12.044 26.128 1.00 53.53 446 GLY A CA 1
ATOM 3477 C C . GLY A 1 446 ? 9.054 11.627 25.388 1.00 53.53 446 GLY A C 1
ATOM 3478 O O . GLY A 1 446 ? 9.113 11.337 24.199 1.00 53.53 446 GLY A O 1
ATOM 3479 N N . ALA A 1 447 ? 7.899 11.689 26.049 1.00 67.06 447 ALA A N 1
ATOM 3480 C CA . ALA A 1 447 ? 6.612 11.434 25.422 1.00 67.06 447 ALA A CA 1
ATOM 3481 C C . ALA A 1 447 ? 6.212 12.588 24.465 1.00 67.06 447 ALA A C 1
ATOM 3483 O O . ALA A 1 447 ? 6.645 13.734 24.660 1.00 67.06 447 ALA A O 1
ATOM 3484 N N . PRO A 1 448 ? 5.363 12.336 23.447 1.00 53.34 448 PRO A N 1
ATOM 3485 C CA . PRO A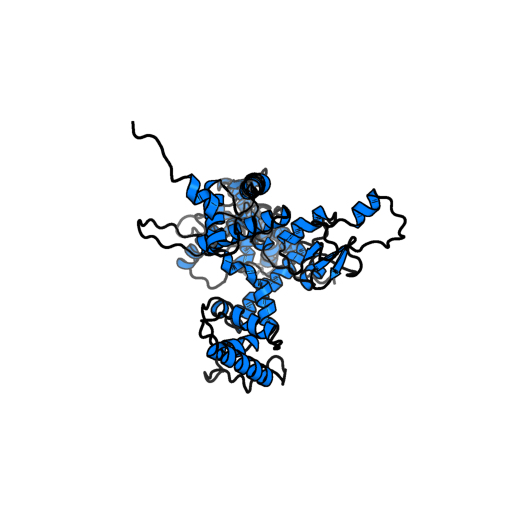 1 448 ? 5.051 13.296 22.374 1.00 53.34 448 PRO A CA 1
ATOM 3486 C C . PRO A 1 448 ? 4.444 14.628 22.852 1.00 53.34 448 PRO A C 1
ATOM 3488 O O . PRO A 1 448 ? 4.429 15.613 22.119 1.00 53.34 448 PRO A O 1
ATOM 3491 N N . HIS A 1 449 ? 3.982 14.701 24.101 1.00 67.06 449 HIS A N 1
ATOM 3492 C CA . HIS A 1 449 ? 3.396 15.893 24.708 1.00 67.06 449 HIS A CA 1
ATOM 3493 C C . HIS A 1 449 ? 4.397 16.845 25.388 1.00 67.06 449 HIS A C 1
ATOM 3495 O O . HIS A 1 449 ? 3.959 17.935 25.767 1.00 67.06 449 HIS A O 1
ATOM 3501 N N . ARG A 1 450 ? 5.691 16.471 25.523 1.00 72.19 450 ARG A N 1
ATOM 3502 C CA . ARG A 1 450 ? 6.806 17.226 26.161 1.00 72.19 450 ARG A CA 1
ATOM 3503 C C . ARG A 1 450 ? 6.336 18.348 27.096 1.00 72.19 450 ARG A C 1
ATOM 3505 O O . ARG A 1 450 ? 6.075 19.469 26.643 1.00 72.19 450 ARG A O 1
ATOM 3512 N N . PHE A 1 451 ? 6.263 18.062 28.393 1.00 79.38 451 PHE A N 1
ATOM 3513 C CA . PHE A 1 451 ? 6.033 19.095 29.397 1.00 79.38 451 PHE A CA 1
ATOM 3514 C C . PHE A 1 451 ? 7.340 19.827 29.727 1.00 79.38 451 PHE A C 1
ATOM 3516 O O . PHE A 1 451 ? 8.321 19.239 30.165 1.00 79.38 451 PHE A O 1
ATOM 3523 N N . THR A 1 452 ? 7.340 21.138 29.512 1.00 86.56 452 THR A N 1
ATOM 3524 C CA . THR A 1 452 ? 8.161 22.115 30.242 1.00 86.56 452 THR A CA 1
ATOM 3525 C C . THR A 1 452 ? 7.306 22.784 31.327 1.00 86.56 452 THR A C 1
ATOM 3527 O O . THR A 1 452 ? 6.076 22.796 31.174 1.00 86.56 452 THR A O 1
ATOM 3530 N N . PRO A 1 453 ? 7.899 23.404 32.368 1.00 86.69 453 PRO A N 1
ATOM 3531 C CA . PRO A 1 453 ? 7.136 24.103 33.409 1.00 86.69 453 PRO A CA 1
ATOM 3532 C C . PRO A 1 453 ? 6.118 25.108 32.843 1.00 86.69 453 PRO A C 1
ATOM 3534 O O . PRO A 1 453 ? 4.970 25.172 33.281 1.00 86.69 453 PRO A O 1
ATOM 3537 N N . ASP A 1 454 ? 6.486 25.835 31.787 1.00 81.88 454 ASP A N 1
ATOM 3538 C CA . ASP A 1 454 ? 5.597 26.814 31.153 1.00 81.88 454 ASP A CA 1
ATOM 3539 C C . ASP A 1 454 ? 4.447 26.164 30.382 1.00 81.88 454 ASP A C 1
ATOM 3541 O O . ASP A 1 454 ? 3.308 26.636 30.427 1.00 81.88 454 ASP A O 1
ATOM 3545 N N . THR A 1 455 ? 4.714 25.066 29.673 1.00 88.12 455 THR A N 1
ATOM 3546 C CA . THR A 1 455 ? 3.654 24.340 28.957 1.00 88.12 455 THR A CA 1
ATOM 3547 C C . THR A 1 455 ? 2.712 23.613 29.909 1.00 88.12 455 THR A C 1
ATOM 3549 O O . THR A 1 455 ? 1.518 23.551 29.622 1.00 88.12 455 THR A O 1
ATOM 3552 N N . PHE A 1 456 ? 3.212 23.135 31.054 1.00 91.19 456 PHE A N 1
ATOM 3553 C CA . PHE A 1 456 ? 2.386 22.567 32.112 1.00 91.19 456 PHE A CA 1
ATOM 3554 C C . PHE A 1 456 ? 1.455 23.630 32.693 1.00 91.19 456 PHE A C 1
ATOM 3556 O O . PHE A 1 456 ? 0.248 23.420 32.720 1.00 91.19 456 PHE A O 1
ATOM 3563 N N . LYS A 1 457 ? 1.972 24.813 33.055 1.00 90.00 457 LYS A N 1
ATOM 3564 C CA . LYS A 1 457 ? 1.145 25.924 33.560 1.00 90.00 457 LYS A CA 1
ATOM 3565 C C . LYS A 1 457 ? 0.036 26.321 32.583 1.00 90.00 457 LYS A C 1
ATOM 3567 O O . LYS A 1 457 ? -1.106 26.493 33.003 1.00 90.00 457 LYS A O 1
ATOM 3572 N N . LYS A 1 458 ? 0.351 26.425 31.287 1.00 88.50 458 LYS A N 1
ATOM 3573 C CA . LYS A 1 458 ? -0.637 26.743 30.240 1.00 88.50 458 LYS A CA 1
ATOM 3574 C C . LYS A 1 458 ? -1.687 25.643 30.079 1.00 88.50 458 LYS A C 1
ATOM 3576 O O . LYS A 1 458 ? -2.870 25.949 30.006 1.00 88.50 458 LYS A O 1
ATOM 3581 N N . ALA A 1 459 ? -1.270 24.377 30.052 1.00 89.50 459 ALA A N 1
ATOM 3582 C CA . ALA A 1 459 ? -2.187 23.245 29.935 1.00 89.50 459 ALA A CA 1
ATOM 3583 C C . ALA A 1 459 ? -3.053 23.063 31.190 1.00 89.50 459 ALA A C 1
ATOM 3585 O O . ALA A 1 459 ? -4.227 22.741 31.068 1.00 89.50 459 ALA A O 1
ATOM 3586 N N . TRP A 1 460 ? -2.506 23.325 32.378 1.00 90.50 460 TRP A N 1
ATOM 3587 C CA . TRP A 1 460 ? -3.245 23.330 33.638 1.00 90.50 460 TRP A CA 1
ATOM 3588 C C . TRP A 1 460 ? -4.331 24.406 33.639 1.00 90.50 460 TRP A C 1
ATOM 3590 O O . TRP A 1 460 ? -5.472 24.132 33.998 1.00 90.50 460 TRP A O 1
ATOM 3600 N N . GLN A 1 461 ? -3.996 25.626 33.205 1.00 88.69 461 GLN A N 1
ATOM 3601 C CA . GLN A 1 461 ? -4.981 26.699 33.090 1.00 88.69 461 GLN A CA 1
ATOM 3602 C C . GLN A 1 461 ? -6.057 26.353 32.054 1.00 88.69 461 GLN A C 1
ATOM 3604 O O . GLN A 1 461 ? -7.235 26.467 32.357 1.00 88.69 461 GLN A O 1
ATOM 3609 N N . ALA A 1 462 ? -5.672 25.827 30.889 1.00 86.50 462 ALA A N 1
ATOM 3610 C CA . ALA A 1 462 ? -6.626 25.397 29.868 1.00 86.50 462 ALA A CA 1
ATOM 3611 C C . ALA A 1 462 ? -7.519 24.230 30.334 1.00 86.50 462 ALA A C 1
ATOM 3613 O O . ALA A 1 462 ? -8.698 24.190 29.998 1.00 86.50 462 ALA A O 1
ATOM 3614 N N . ALA A 1 463 ? -6.987 23.292 31.127 1.00 87.00 463 ALA A N 1
ATOM 3615 C CA . ALA A 1 463 ? -7.771 22.228 31.752 1.00 87.00 463 ALA A CA 1
ATOM 3616 C C . ALA A 1 463 ? -8.802 22.803 32.729 1.00 87.00 463 ALA A C 1
ATOM 3618 O O . ALA A 1 463 ? -9.933 22.325 32.775 1.00 87.00 463 ALA A O 1
ATOM 3619 N N . ARG A 1 464 ? -8.424 23.845 33.476 1.00 86.56 464 ARG A N 1
ATOM 3620 C CA . ARG A 1 464 ? -9.315 24.521 34.415 1.00 86.56 464 ARG A CA 1
ATOM 3621 C C . ARG A 1 464 ? -10.413 25.299 33.704 1.00 86.56 464 ARG A C 1
ATOM 3623 O O . ARG A 1 464 ? -11.580 25.138 34.035 1.00 86.56 464 ARG A O 1
ATOM 3630 N N . ASP A 1 465 ? -10.049 26.070 32.685 1.00 84.75 465 ASP A N 1
ATOM 3631 C CA . ASP A 1 465 ? -11.002 26.831 31.871 1.00 84.75 465 ASP A CA 1
ATOM 3632 C C . ASP A 1 465 ? -11.984 25.894 31.139 1.00 84.75 465 ASP A C 1
ATOM 3634 O O . ASP A 1 465 ? -13.137 26.248 30.913 1.00 84.75 465 ASP A O 1
ATOM 3638 N N . ALA A 1 466 ? -11.548 24.670 30.817 1.00 82.19 466 ALA A N 1
ATOM 3639 C CA . ALA A 1 466 ? -12.381 23.616 30.242 1.00 82.19 466 ALA A CA 1
ATOM 3640 C C . ALA A 1 466 ? -13.189 22.803 31.278 1.00 82.19 466 ALA A C 1
ATOM 3642 O O . ALA A 1 466 ? -13.856 21.844 30.889 1.00 82.19 466 ALA A O 1
ATOM 3643 N N . GLY A 1 467 ? -13.103 23.117 32.578 1.00 87.69 467 GLY A N 1
ATOM 3644 C CA . GLY A 1 467 ? -13.795 22.383 33.647 1.00 87.69 467 GLY A CA 1
ATOM 3645 C C . GLY A 1 467 ? -13.322 20.934 33.820 1.00 87.69 467 GLY A C 1
ATOM 3646 O O . GLY A 1 467 ? -14.085 20.075 34.248 1.00 87.69 467 GLY A O 1
ATOM 3647 N N . ARG A 1 468 ? -12.081 20.632 33.420 1.00 87.81 468 ARG A N 1
ATOM 3648 C CA . ARG A 1 468 ? -11.473 19.288 33.472 1.00 87.81 468 ARG A CA 1
ATOM 3649 C C . ARG A 1 468 ? -10.583 19.089 34.692 1.00 87.81 468 ARG A C 1
ATOM 3651 O O . ARG A 1 468 ? -10.264 17.949 35.017 1.00 87.81 468 ARG A O 1
ATOM 3658 N N . ILE A 1 469 ? -10.151 20.182 35.317 1.00 86.00 469 ILE A N 1
ATOM 3659 C CA . ILE A 1 469 ? -9.421 20.157 36.577 1.00 86.00 469 ILE A CA 1
ATOM 3660 C C . ILE A 1 469 ? -9.852 21.338 37.444 1.00 86.00 469 ILE A C 1
ATOM 3662 O O . ILE A 1 469 ? -10.023 22.438 36.920 1.00 86.00 469 ILE A O 1
ATOM 3666 N N . ASP A 1 470 ? -9.980 21.148 38.749 1.00 86.06 470 ASP A N 1
ATOM 3667 C CA . ASP A 1 470 ? -10.126 22.264 39.682 1.00 86.06 470 ASP A CA 1
ATOM 3668 C C . ASP A 1 470 ? -9.311 22.022 40.951 1.00 86.06 470 ASP A C 1
ATOM 3670 O O . ASP A 1 470 ? -8.949 20.894 41.285 1.00 86.06 470 ASP A O 1
ATOM 3674 N N . VAL A 1 471 ? -8.946 23.113 41.618 1.00 80.56 471 VAL A N 1
ATOM 3675 C CA . VAL A 1 471 ? -8.191 23.074 42.872 1.00 80.56 471 VAL A CA 1
ATOM 3676 C C . VAL A 1 471 ? -9.115 23.563 43.970 1.00 80.56 471 VAL A C 1
ATOM 3678 O O . VAL A 1 471 ? -9.647 24.672 43.873 1.00 80.56 471 VAL A O 1
ATOM 3681 N N . GLU A 1 472 ? -9.278 22.765 45.022 1.00 77.25 472 GLU A N 1
ATOM 3682 C CA . GLU A 1 472 ? -10.071 23.176 46.177 1.00 77.25 472 GLU A CA 1
ATOM 3683 C C . GLU A 1 472 ? -9.527 24.492 46.760 1.00 77.25 472 GLU A C 1
ATOM 3685 O O . GLU A 1 472 ? -8.318 24.679 46.917 1.00 77.25 472 GLU A O 1
ATOM 3690 N N . ASN A 1 473 ? -10.430 25.410 47.116 1.00 59.97 473 ASN A N 1
ATOM 3691 C CA . ASN A 1 473 ? -10.128 26.624 47.887 1.00 59.97 473 ASN A CA 1
ATOM 3692 C C . ASN A 1 473 ? -9.211 27.671 47.217 1.00 59.97 473 ASN A C 1
ATOM 3694 O O . ASN A 1 473 ? -8.474 28.389 47.899 1.00 59.97 473 ASN A O 1
ATOM 3698 N N . VAL A 1 474 ? -9.292 27.855 45.894 1.00 54.75 474 VAL A N 1
ATOM 3699 C CA . VAL A 1 474 ? -8.558 28.938 45.196 1.00 54.75 474 VAL A CA 1
ATOM 3700 C C . VAL A 1 474 ? -8.909 30.343 45.719 1.00 54.75 474 VAL A C 1
ATOM 3702 O O . VAL A 1 474 ? -8.065 31.245 45.672 1.00 54.75 474 VAL A O 1
ATOM 3705 N N . GLU A 1 475 ? -10.118 30.542 46.250 1.00 51.03 475 GLU A N 1
ATOM 3706 C CA . GLU A 1 475 ? -10.569 31.841 46.770 1.00 51.03 475 GLU A CA 1
ATOM 3707 C C . GLU A 1 475 ? -9.837 32.273 48.052 1.00 51.03 475 GLU A C 1
ATOM 3709 O O . GLU A 1 475 ? -9.595 33.464 48.240 1.00 51.03 475 GLU A O 1
ATOM 3714 N N . ILE A 1 476 ? -9.366 31.327 48.873 1.00 53.44 476 ILE A N 1
ATOM 3715 C CA . ILE A 1 476 ? -8.642 31.632 50.120 1.00 53.44 476 ILE A CA 1
ATOM 3716 C C . ILE A 1 476 ? -7.246 32.219 49.824 1.00 53.44 476 ILE A C 1
ATOM 3718 O O . ILE A 1 476 ? -6.757 33.074 50.561 1.00 53.44 476 ILE A O 1
ATOM 3722 N N . TYR A 1 477 ? -6.623 31.845 48.699 1.00 46.81 477 TYR A N 1
ATOM 3723 C CA . TYR A 1 477 ? -5.263 32.281 48.347 1.00 46.81 477 TYR A CA 1
ATOM 3724 C C . TYR A 1 477 ? -5.197 33.553 47.491 1.00 46.81 477 TYR A C 1
ATOM 3726 O O . TYR A 1 477 ? -4.235 34.317 47.611 1.00 46.81 477 TYR A O 1
ATOM 3734 N N . ARG A 1 478 ? -6.214 33.846 46.661 1.00 48.75 478 ARG A N 1
ATOM 3735 C CA . ARG A 1 478 ? -6.277 35.136 45.937 1.00 48.75 478 ARG A CA 1
ATOM 3736 C C . ARG A 1 478 ? -6.411 36.329 46.892 1.00 48.75 478 ARG A C 1
ATOM 3738 O O . ARG A 1 478 ? -5.933 37.408 46.557 1.00 48.75 478 ARG A O 1
ATOM 3745 N N . GLY A 1 479 ? -6.961 36.120 48.091 1.00 42.72 479 GLY A N 1
ATOM 3746 C CA . GLY A 1 479 ? -7.007 37.126 49.156 1.00 42.72 479 GLY A CA 1
ATOM 3747 C C . GLY A 1 479 ? -5.667 37.398 49.856 1.00 42.72 479 GLY A C 1
ATOM 3748 O O . GLY A 1 479 ? -5.507 38.462 50.445 1.00 42.72 479 GLY A O 1
ATOM 3749 N N . GLN A 1 480 ? -4.681 36.493 49.774 1.00 45.81 480 GLN A N 1
ATOM 3750 C CA . GLN A 1 480 ? -3.406 36.629 50.499 1.00 45.81 480 GLN A CA 1
ATOM 3751 C C . GLN A 1 480 ? -2.247 37.213 49.673 1.00 45.81 480 GLN A C 1
ATOM 3753 O O . GLN A 1 480 ? -1.289 37.703 50.261 1.00 45.81 480 GLN A O 1
ATOM 3758 N N . GLN A 1 481 ? -2.318 37.233 48.336 1.00 43.28 481 GLN A N 1
ATOM 3759 C CA . GLN A 1 481 ? -1.268 37.842 47.491 1.00 43.28 481 GLN A CA 1
ATOM 3760 C C . GLN A 1 481 ? -1.512 39.324 47.137 1.00 43.28 481 GLN A C 1
ATOM 3762 O O . GLN A 1 481 ? -0.702 39.927 46.439 1.00 43.28 481 GLN A O 1
ATOM 3767 N N . GLY A 1 482 ? -2.597 39.931 47.635 1.00 38.88 482 GLY A N 1
ATOM 3768 C CA . GLY A 1 482 ? -2.926 41.348 47.417 1.00 38.88 482 GLY A CA 1
ATOM 3769 C C . GLY A 1 482 ? -2.310 42.336 48.420 1.00 38.88 482 GLY A C 1
ATOM 3770 O O . GLY A 1 482 ? -2.489 43.540 48.265 1.00 38.88 482 GLY A O 1
ATOM 3771 N N . GLY A 1 483 ? -1.596 41.863 49.445 1.00 36.59 483 GLY A N 1
ATOM 3772 C CA . GLY A 1 483 ? -0.938 42.718 50.434 1.00 36.59 483 GLY A CA 1
ATOM 3773 C C . GLY A 1 483 ? 0.564 42.776 50.200 1.00 36.59 483 GLY A C 1
ATOM 3774 O O . GLY A 1 483 ? 1.289 41.950 50.739 1.00 36.59 483 GLY A O 1
ATOM 3775 N N . ASN A 1 484 ? 1.033 43.744 49.412 1.00 34.78 484 ASN A N 1
ATOM 3776 C CA . ASN A 1 484 ? 2.440 44.141 49.392 1.00 34.78 484 ASN A CA 1
ATOM 3777 C C . ASN A 1 484 ? 2.619 45.321 50.370 1.00 34.78 484 ASN A C 1
ATOM 3779 O O . ASN A 1 484 ? 2.180 46.425 50.043 1.00 34.78 484 ASN A O 1
ATOM 3783 N N . PRO A 1 485 ? 3.218 45.138 51.562 1.00 46.88 485 PRO A N 1
ATOM 3784 C CA . PRO A 1 485 ? 3.510 46.222 52.484 1.00 46.88 485 PRO A CA 1
ATOM 3785 C C . PRO A 1 485 ? 4.960 46.677 52.294 1.00 46.88 485 PRO A C 1
ATOM 3787 O O . PRO A 1 485 ? 5.787 46.478 53.170 1.00 46.88 485 PRO A O 1
ATOM 3790 N N . HIS A 1 486 ? 5.282 47.289 51.156 1.00 42.28 486 HIS A N 1
ATOM 3791 C CA . HIS A 1 486 ? 6.523 48.058 51.015 1.00 42.28 486 HIS A CA 1
ATOM 3792 C C . HIS A 1 486 ? 6.272 49.323 50.195 1.00 42.28 486 HIS A C 1
ATOM 3794 O O . HIS A 1 486 ? 6.629 49.436 49.026 1.00 42.28 486 HIS A O 1
ATOM 3800 N N . GLY A 1 487 ? 5.615 50.271 50.860 1.00 44.38 487 GLY A N 1
ATOM 3801 C CA . GLY A 1 487 ? 5.755 51.698 50.613 1.00 44.38 487 GLY A CA 1
ATOM 3802 C C . GLY A 1 487 ? 6.307 52.344 51.881 1.00 44.38 487 GLY A C 1
ATOM 3803 O O . GLY A 1 487 ? 5.522 52.735 52.739 1.00 44.38 487 GLY A O 1
ATOM 3804 N N . CYS A 1 488 ? 7.635 52.347 52.003 1.00 38.53 488 CYS A N 1
ATOM 3805 C CA . CYS A 1 488 ? 8.489 53.265 52.763 1.00 38.53 488 CYS A CA 1
ATOM 3806 C C . CYS A 1 488 ? 9.933 52.999 52.335 1.00 38.53 488 CYS A C 1
ATOM 3808 O O . CYS A 1 488 ? 10.338 51.814 52.403 1.00 38.53 488 CYS A O 1
#

Secondary structure (DSSP, 8-state):
-----EEP----EEETTEEEEEGGGHHHHTTTSS-HHHHHHHHTT-PPTTS--STT--EEEEETTEEEEPPTTTHHHHHHHHHHHHHHHHHT-TTS-TTT-HHHHHHHHHHHGGGSPTTEEEEHHHHHHHHHHHHHHS---PPP-SS--EEHHHHHHHHTT-TTS-SS-GGGGGSEE-HHHHHHHTT-S-TT-BTTEEEETTEEEE-PPPTT----HHHHHHHT--TTS-TTS-SEESSEEHHHHHHHHHHTT-TT---HHHHHHHHHHHHHHHHHHHHHS-HHHHHH-S---HHHHHHHHTT--TT---TTSPPP-TTTPPBTTBTTHHHHHHHHHHHHHHHHHH------HHHHHHHHHHTT----THHHHHHHHHTTTTSSTTS-------------HHHHHHHHHHHHHHHHHHHHTT-BTTBB-TTHHHHHHHHHHHTTTTSTT---HHHHHHHHHHHHHTTS--BTTHHHHHTTTT------

Foldseek 3Di:
DPDQDWDWFFQWFDAPQFIWHQLLCVCQLQVNPCPLLNSLCLQLVVDDPPPRALNPWWKWADDPSDTDTDHSPNSVVLNVQLVVLLVVLCVVPVPDDPVRPPVSVVVSRQPSSLSPDFRMITGPVSVVVRVVVVCVVPPDPRHRHRTGTDGPVSSCSSNGNCPVTHSDGPCQQVAWQFLVLCCQQLVPPDQCDDLQWRRDRFATAGPQPDPPPPDDPVRNCLSRDAPVSPRVDHSGTPRDGNNSVQVSCVVNVNPPSGDSSSSRVVLVVLVVLLVVCCVQQVVVVQQPDQADAQLQLLCVLLVHRQPDADPVRDGDDQLPDDDPVNPCRNVLSVVSSVQRVVVCVVDVDGDGSVRSVVSCVVVVRDGDCSVVSNCSSPVPPVVPPPDDDDDDDDDDDDDDVVNVVLLVVLLVLLLVLCVVVVHDQLEGEPPNLVVSLVCCQPVCCPPPSHDDVVSNVVSNVVCVVVSNGDYPPPVVVVVVVPDDPDDD

Solvent-accessible surface area (backbone atoms only — not comparable to full-atom values): 27857 Å² total; per-residue (Å²): 131,84,78,82,61,69,46,82,55,65,60,41,32,30,54,98,93,36,59,26,31,31,55,35,34,46,26,60,25,37,74,52,73,43,34,52,58,53,51,27,34,35,49,28,63,70,53,56,83,91,75,50,47,45,80,84,52,62,41,29,33,72,56,97,91,37,84,41,77,57,56,36,74,63,27,52,58,42,36,51,51,35,54,48,51,54,50,55,56,44,66,77,42,76,91,51,56,82,92,73,33,60,70,54,53,52,51,42,65,72,46,41,39,69,49,43,64,67,37,27,27,30,47,39,69,53,50,53,52,34,48,53,56,42,32,76,77,52,78,69,90,74,63,78,39,58,51,48,87,37,44,55,67,61,47,49,63,38,49,35,72,43,84,92,41,45,66,57,56,86,66,51,37,61,41,55,34,41,52,71,51,45,38,58,23,45,65,57,86,40,47,78,61,50,90,52,20,26,58,48,78,58,17,33,28,59,48,72,74,60,94,81,58,95,58,56,75,66,58,44,52,63,51,55,61,45,90,82,71,55,80,96,41,49,64,44,53,34,68,33,31,42,42,56,52,66,57,45,32,47,78,68,73,42,66,82,47,67,39,65,68,42,44,53,51,53,54,49,50,40,52,52,49,46,53,47,39,35,71,72,48,44,38,67,60,53,71,65,32,76,53,50,54,45,64,54,42,22,34,45,40,54,76,37,41,75,82,48,59,52,100,86,66,46,66,73,55,63,79,78,47,58,52,93,80,33,81,57,39,26,59,42,30,53,54,45,29,50,54,37,45,57,47,45,74,75,46,82,64,79,35,31,52,66,54,51,52,52,48,34,57,74,72,70,48,78,66,46,65,65,61,58,57,44,44,48,66,47,79,59,72,85,76,63,77,87,72,84,80,94,73,96,79,86,90,80,96,71,93,51,69,69,61,56,49,54,43,51,54,39,28,51,51,52,39,50,47,26,46,75,73,71,35,49,38,74,50,26,51,86,68,44,65,61,56,44,47,51,50,46,46,61,78,35,66,81,45,98,71,58,51,46,76,68,55,43,53,53,26,52,49,52,22,34,78,67,71,56,32,37,59,56,67,60,71,69,55,66,70,63,77,74,72,80,93,78,90,127

Radius of gyration: 30.92 Å; Cα contacts (8 Å, |Δi|>4): 588; chains: 1; bounding box: 69×84×92 Å